Protein AF-A0A1C5KQA8-F1 (afdb_monomer_lite)

Structure (mmCIF, N/CA/C/O backbone):
data_AF-A0A1C5KQA8-F1
#
_entry.id   AF-A0A1C5KQA8-F1
#
loop_
_atom_site.group_PDB
_atom_site.id
_atom_site.type_symbol
_atom_site.label_atom_id
_atom_site.label_alt_id
_atom_site.label_comp_id
_atom_site.label_asym_id
_atom_site.label_entity_id
_atom_site.label_seq_id
_atom_site.pdbx_PDB_ins_code
_atom_site.Cartn_x
_atom_site.Cartn_y
_atom_site.Cartn_z
_atom_site.occupancy
_atom_site.B_iso_or_equiv
_atom_site.auth_seq_id
_atom_site.auth_comp_id
_atom_site.auth_asym_id
_atom_site.auth_atom_id
_atom_site.pdbx_PDB_model_num
ATOM 1 N N . MET A 1 1 ? 16.635 27.054 -31.407 1.00 63.72 1 MET A N 1
ATOM 2 C CA . MET A 1 1 ? 17.060 25.655 -31.167 1.00 63.72 1 MET A CA 1
ATOM 3 C C . MET A 1 1 ? 17.564 25.109 -32.488 1.00 63.72 1 MET A C 1
ATOM 5 O O . MET A 1 1 ? 17.013 25.516 -33.503 1.00 63.72 1 MET A O 1
ATOM 9 N N . ARG A 1 2 ? 18.611 24.273 -32.487 1.00 78.19 2 ARG A N 1
ATOM 10 C CA . ARG A 1 2 ? 18.997 23.520 -33.694 1.00 78.19 2 ARG A CA 1
ATOM 11 C C . ARG A 1 2 ? 17.873 22.545 -34.056 1.00 78.19 2 ARG A C 1
ATOM 13 O O . ARG A 1 2 ? 17.067 22.221 -33.182 1.00 78.19 2 ARG A O 1
ATOM 20 N N . ASP A 1 3 ? 17.817 22.131 -35.315 1.00 82.31 3 ASP A N 1
ATOM 21 C CA . ASP A 1 3 ? 16.820 21.171 -35.784 1.00 82.31 3 ASP A CA 1
ATOM 22 C C . ASP A 1 3 ? 16.934 19.853 -34.987 1.00 82.31 3 ASP A C 1
ATOM 24 O O . ASP A 1 3 ? 18.027 19.278 -34.935 1.00 82.31 3 ASP A O 1
ATOM 28 N N . PRO A 1 4 ? 15.861 19.385 -34.320 1.00 83.19 4 PRO A N 1
ATOM 29 C CA . PRO A 1 4 ? 15.859 18.109 -33.610 1.00 83.19 4 PRO A CA 1
ATOM 30 C C . PRO A 1 4 ? 16.094 16.880 -34.499 1.00 83.19 4 PRO A C 1
ATOM 32 O O . PRO A 1 4 ? 16.469 15.844 -33.959 1.00 83.19 4 PRO A O 1
ATOM 35 N N . LEU A 1 5 ? 15.872 16.969 -35.816 1.00 82.75 5 LEU A N 1
ATOM 36 C CA . LEU A 1 5 ? 16.174 15.882 -36.758 1.00 82.75 5 LEU A CA 1
ATOM 37 C C . LEU A 1 5 ? 17.680 15.762 -37.029 1.00 82.75 5 LEU A C 1
ATOM 39 O O . LEU A 1 5 ? 18.207 14.659 -37.121 1.00 82.75 5 LEU A O 1
ATOM 43 N N . GLU A 1 6 ? 18.383 16.893 -37.049 1.00 85.69 6 GLU A N 1
ATOM 44 C CA . GLU A 1 6 ? 19.801 16.978 -37.429 1.00 85.69 6 GLU A CA 1
ATOM 45 C C . GLU A 1 6 ? 20.744 17.108 -36.223 1.00 85.69 6 GLU A C 1
ATOM 47 O O . GLU A 1 6 ? 21.952 17.311 -36.366 1.00 85.69 6 GLU A O 1
ATOM 52 N N . SER A 1 7 ? 20.218 17.065 -34.993 1.00 86.94 7 SER A N 1
ATOM 53 C CA . SER A 1 7 ? 21.033 17.305 -33.802 1.00 86.94 7 SER A CA 1
ATOM 54 C C . SER A 1 7 ? 20.672 16.435 -32.604 1.00 86.94 7 SER A C 1
ATOM 56 O O . SER A 1 7 ? 19.513 16.213 -32.269 1.00 86.94 7 SER A O 1
ATOM 58 N N . LYS A 1 8 ? 21.713 15.983 -31.895 1.00 86.44 8 LYS A N 1
ATOM 59 C CA . LYS A 1 8 ? 21.596 15.268 -30.620 1.00 86.44 8 LYS A CA 1
ATOM 60 C C . LYS A 1 8 ? 21.687 16.273 -29.479 1.00 86.44 8 LYS A C 1
ATOM 62 O O . LYS A 1 8 ? 22.599 17.099 -29.444 1.00 86.44 8 LYS A O 1
ATOM 67 N N . THR A 1 9 ? 20.745 16.216 -28.542 1.00 87.75 9 THR A N 1
ATOM 68 C CA . THR A 1 9 ? 20.691 17.145 -27.408 1.00 87.75 9 THR A CA 1
ATOM 69 C C . THR A 1 9 ? 20.364 16.409 -26.113 1.00 87.75 9 THR A C 1
ATOM 71 O O . THR A 1 9 ? 19.639 15.418 -26.115 1.00 87.75 9 THR A O 1
ATOM 74 N N . ILE A 1 10 ? 20.894 16.908 -24.995 1.00 89.12 10 ILE A N 1
ATOM 75 C CA . ILE A 1 10 ? 20.508 16.488 -23.645 1.00 89.12 10 ILE A CA 1
ATOM 76 C C . ILE A 1 10 ? 19.925 17.717 -22.957 1.00 89.12 10 ILE A C 1
ATOM 78 O O . ILE A 1 10 ? 20.569 18.763 -22.892 1.00 89.12 10 ILE A O 1
ATOM 82 N N . THR A 1 11 ? 18.696 17.603 -22.454 1.00 88.38 11 THR A N 1
ATOM 83 C CA . THR A 1 11 ? 18.066 18.668 -21.665 1.00 88.38 11 THR A CA 1
ATOM 84 C C . THR A 1 11 ? 18.119 18.306 -20.188 1.00 88.38 11 THR A C 1
ATOM 86 O O . THR A 1 11 ? 17.520 17.320 -19.768 1.00 88.38 11 THR A O 1
ATOM 89 N N . LEU A 1 12 ? 18.808 19.122 -19.390 1.00 88.31 12 LEU A N 1
ATOM 90 C CA . LEU A 1 12 ? 18.839 18.994 -17.934 1.00 88.31 12 LEU A CA 1
ATOM 91 C C . LEU A 1 12 ? 17.841 19.975 -17.315 1.00 88.31 12 LEU A C 1
ATOM 93 O O . LEU A 1 12 ? 17.833 21.160 -17.648 1.00 88.31 12 LEU A O 1
ATOM 97 N N . SER A 1 13 ? 16.993 19.489 -16.411 1.00 82.94 13 SER A N 1
ATOM 98 C CA . SER A 1 13 ? 15.960 20.298 -15.763 1.00 82.94 13 SER A CA 1
ATOM 99 C C . SER A 1 13 ? 15.816 19.928 -14.288 1.00 82.94 13 SER A C 1
ATOM 101 O O . SER A 1 13 ? 15.721 18.753 -13.939 1.00 82.94 13 SER A O 1
ATOM 103 N N . CYS A 1 14 ? 15.742 20.936 -13.415 1.00 82.50 14 CYS A N 1
ATOM 104 C CA . CYS A 1 14 ? 15.553 20.767 -11.974 1.00 82.50 14 CYS A CA 1
ATOM 105 C C . CYS A 1 14 ? 14.140 21.211 -11.581 1.00 82.50 14 CYS A C 1
ATOM 107 O O . CYS A 1 14 ? 13.863 22.401 -11.452 1.00 82.50 14 CYS A O 1
ATOM 109 N N . GLY A 1 15 ? 13.221 20.254 -11.421 1.00 71.06 15 GLY A N 1
ATOM 110 C CA . GLY A 1 15 ? 11.851 20.516 -10.951 1.00 71.06 15 GLY A CA 1
ATOM 111 C C . GLY A 1 15 ? 10.924 21.227 -11.947 1.00 71.06 15 GLY A C 1
ATOM 112 O O . GLY A 1 15 ? 9.783 21.514 -11.599 1.00 71.06 15 GLY A O 1
ATOM 113 N N . LYS A 1 16 ? 11.386 21.490 -13.175 1.00 73.25 16 LYS A N 1
ATOM 114 C CA . LYS A 1 16 ? 10.582 21.985 -14.305 1.00 73.25 16 LYS A CA 1
ATOM 115 C C . LYS A 1 16 ? 10.470 20.900 -15.375 1.00 73.25 16 LYS A C 1
ATOM 117 O O . LYS A 1 16 ? 11.287 19.983 -15.400 1.00 73.25 16 LYS A O 1
ATOM 122 N N . LEU A 1 17 ? 9.484 21.000 -16.268 1.00 74.81 17 LEU A N 1
ATOM 123 C CA . LEU A 1 17 ? 9.255 20.050 -17.378 1.00 74.81 17 LEU A CA 1
ATOM 124 C C . LEU A 1 17 ? 8.896 18.616 -16.943 1.00 74.81 17 LEU A C 1
ATOM 126 O O . LEU A 1 17 ? 8.642 17.761 -17.783 1.00 74.81 17 LEU A O 1
ATOM 130 N N . THR A 1 18 ? 8.781 18.363 -15.639 1.00 68.31 18 THR A N 1
ATOM 131 C CA . THR A 1 18 ? 8.177 17.143 -15.089 1.00 68.31 18 THR A CA 1
ATOM 132 C C . THR A 1 18 ? 6.653 17.208 -15.165 1.00 68.31 18 THR A C 1
ATOM 134 O O . THR A 1 18 ? 5.990 16.193 -15.356 1.00 68.31 18 THR A O 1
ATOM 137 N N . THR A 1 19 ? 6.064 18.410 -15.119 1.00 70.56 19 THR A N 1
ATOM 138 C CA . THR A 1 19 ? 4.615 18.663 -15.220 1.00 70.56 19 THR A CA 1
ATOM 139 C C . THR A 1 19 ? 4.282 19.719 -16.294 1.00 70.56 19 THR A C 1
ATOM 141 O O . THR A 1 19 ? 5.095 20.592 -16.588 1.00 70.56 19 THR A O 1
ATOM 144 N N . GLY A 1 20 ? 3.107 19.610 -16.924 1.00 71.56 20 GLY A N 1
ATOM 145 C CA . GLY A 1 20 ? 2.512 20.620 -17.812 1.00 71.56 20 GLY A CA 1
ATOM 146 C C . GLY A 1 20 ? 3.100 20.811 -19.218 1.00 71.56 20 GLY A C 1
ATOM 147 O O . GLY A 1 20 ? 2.463 21.486 -20.018 1.00 71.56 20 GLY A O 1
ATOM 148 N N . VAL A 1 21 ? 4.265 20.244 -19.555 1.00 79.88 21 VAL A N 1
ATOM 149 C CA . VAL A 1 21 ? 4.914 20.456 -20.867 1.00 79.88 21 VAL A CA 1
ATOM 150 C C . VAL A 1 21 ? 5.364 19.127 -21.476 1.00 79.88 21 VAL A C 1
ATOM 152 O O . VAL A 1 21 ? 6.007 18.329 -20.794 1.00 79.88 21 VAL A O 1
ATOM 155 N N . THR A 1 22 ? 5.045 18.916 -22.757 1.00 85.38 22 THR A N 1
ATOM 156 C CA . THR A 1 22 ? 5.482 17.766 -23.567 1.00 85.38 22 THR A CA 1
ATOM 157 C C . THR A 1 22 ? 6.408 18.248 -24.677 1.00 85.38 22 THR A C 1
ATOM 159 O O . THR A 1 22 ? 6.026 19.095 -25.484 1.00 85.38 22 THR A O 1
ATOM 162 N N . VAL A 1 23 ? 7.613 17.683 -24.748 1.00 87.56 23 VAL A N 1
ATOM 163 C CA . VAL A 1 23 ? 8.589 17.964 -25.808 1.00 87.56 23 VAL A CA 1
ATOM 164 C C . VAL A 1 23 ? 8.637 16.753 -26.734 1.00 87.56 23 VAL A C 1
ATOM 166 O O . VAL A 1 23 ? 9.264 15.746 -26.417 1.00 87.56 23 VAL A O 1
ATOM 169 N N . LYS A 1 24 ? 7.930 16.836 -27.870 1.00 89.12 24 LYS A N 1
ATOM 170 C CA . LYS A 1 24 ? 7.733 15.698 -28.790 1.00 89.12 24 LYS A CA 1
ATOM 171 C C . LYS A 1 24 ? 9.044 15.003 -29.209 1.00 89.12 24 LYS A C 1
ATOM 173 O O . LYS A 1 24 ? 9.061 13.773 -29.167 1.00 89.12 24 LYS A O 1
ATOM 178 N N . PRO A 1 25 ? 10.141 15.726 -29.526 1.00 89.38 25 PRO A N 1
ATOM 179 C CA . PRO A 1 25 ? 11.380 15.085 -29.973 1.00 89.38 25 PRO A CA 1
ATOM 180 C C . PRO A 1 25 ? 12.127 14.256 -28.917 1.00 89.38 25 PRO A C 1
ATOM 182 O O . PRO A 1 25 ? 13.032 13.515 -29.278 1.00 89.38 25 PRO A O 1
ATOM 185 N N . TRP A 1 26 ? 11.806 14.359 -27.621 1.00 90.19 26 TRP A N 1
ATOM 186 C CA . TRP A 1 26 ? 12.515 13.575 -26.601 1.00 90.19 26 TRP A CA 1
ATOM 187 C C . TRP A 1 26 ? 12.211 12.084 -26.732 1.00 90.19 26 TRP A C 1
ATOM 189 O O . TRP A 1 26 ? 11.057 11.688 -26.625 1.00 90.19 26 TRP A O 1
ATOM 199 N N . THR A 1 27 ? 13.242 11.264 -26.919 1.00 89.75 27 THR A N 1
ATOM 200 C CA . THR A 1 27 ? 13.146 9.798 -27.051 1.00 89.75 27 THR A CA 1
ATOM 201 C C . THR A 1 27 ? 13.505 9.046 -25.771 1.00 89.75 27 THR A C 1
ATOM 203 O O . THR A 1 27 ? 13.304 7.839 -25.691 1.00 89.75 27 THR A O 1
ATOM 206 N N . GLY A 1 28 ? 14.013 9.735 -24.750 1.00 91.06 28 GLY A N 1
ATOM 207 C CA . GLY A 1 28 ? 14.294 9.111 -23.467 1.00 91.06 28 GLY A CA 1
ATOM 208 C C . GLY A 1 28 ? 14.330 10.092 -22.304 1.00 91.06 28 GLY A C 1
ATOM 209 O O . GLY A 1 28 ? 14.406 11.308 -22.492 1.00 9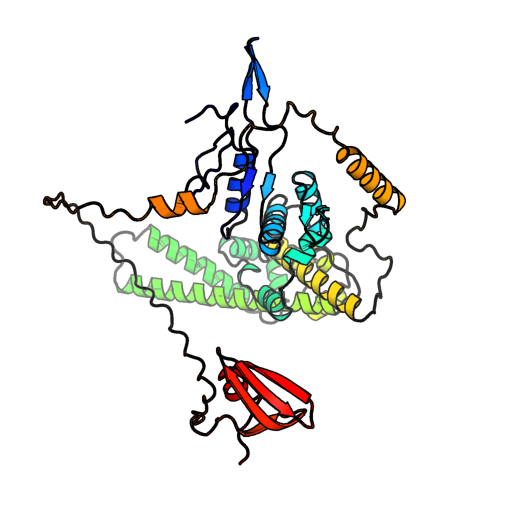1.06 28 GLY A O 1
ATOM 210 N N . ILE A 1 29 ? 14.259 9.551 -21.091 1.00 91.00 29 ILE A N 1
ATOM 211 C CA . ILE A 1 29 ? 14.348 10.299 -19.836 1.00 91.00 29 ILE A CA 1
ATOM 212 C C . ILE A 1 29 ? 15.271 9.588 -18.856 1.00 91.00 29 ILE A C 1
ATOM 214 O O . ILE A 1 29 ? 15.174 8.381 -18.664 1.00 91.00 29 ILE A O 1
ATOM 218 N N . PHE A 1 30 ? 16.132 10.362 -18.198 1.00 91.88 30 PHE A N 1
ATOM 219 C CA . PHE A 1 30 ? 16.937 9.900 -17.071 1.00 91.88 30 PHE A CA 1
ATOM 220 C C . PHE A 1 30 ? 16.288 10.347 -15.756 1.00 91.88 30 PHE A C 1
ATOM 222 O O . PHE A 1 30 ? 16.201 11.542 -15.459 1.00 91.88 30 PHE A O 1
ATOM 229 N N . MET A 1 31 ? 15.847 9.388 -14.945 1.00 89.62 31 MET A N 1
ATOM 230 C CA . MET A 1 31 ? 15.233 9.615 -13.636 1.00 89.62 31 MET A CA 1
ATOM 231 C C . MET A 1 31 ? 16.308 9.817 -12.558 1.00 89.62 31 MET A C 1
ATOM 233 O O . MET A 1 31 ? 16.558 8.964 -11.706 1.00 89.62 31 MET A O 1
ATOM 237 N N . LEU A 1 32 ? 16.947 10.989 -12.576 1.00 88.88 32 LEU A N 1
ATOM 238 C CA . LEU A 1 32 ? 18.058 11.337 -11.672 1.00 88.88 32 LEU A CA 1
ATOM 239 C C . LEU A 1 32 ? 17.622 11.876 -10.299 1.00 88.88 32 LEU A C 1
ATOM 241 O O . LEU A 1 32 ? 18.459 12.189 -9.457 1.00 88.88 32 LEU A O 1
ATOM 245 N N . ARG A 1 33 ? 16.315 12.017 -10.056 1.00 82.94 33 ARG A N 1
ATOM 246 C CA . ARG A 1 33 ? 15.770 12.511 -8.784 1.00 82.94 33 ARG A CA 1
ATOM 247 C C . ARG A 1 33 ? 14.875 11.477 -8.130 1.00 82.94 33 ARG A C 1
ATOM 249 O O . ARG A 1 33 ? 14.190 10.722 -8.811 1.00 82.94 33 ARG A O 1
ATOM 256 N N . ASN A 1 34 ? 14.805 11.528 -6.805 1.00 79.31 34 ASN A N 1
ATOM 257 C CA . ASN A 1 34 ? 13.830 10.741 -6.071 1.00 79.31 34 ASN A CA 1
ATOM 258 C C . ASN A 1 34 ? 12.421 11.322 -6.306 1.00 79.31 34 ASN A C 1
ATOM 260 O O . ASN A 1 34 ? 12.139 12.471 -5.943 1.00 79.31 34 ASN A O 1
ATOM 264 N N . LEU A 1 35 ? 11.565 10.561 -6.989 1.00 75.75 35 LEU A N 1
ATOM 265 C CA . LEU A 1 35 ? 10.145 10.856 -7.166 1.00 75.75 35 LEU A CA 1
ATOM 266 C C . LEU A 1 35 ? 9.375 9.981 -6.181 1.00 75.75 35 LEU A C 1
ATOM 268 O O . LEU A 1 35 ? 9.477 8.761 -6.224 1.00 75.75 35 LEU A O 1
ATOM 272 N N . SER A 1 36 ? 8.650 10.617 -5.263 1.00 69.31 36 SER A N 1
ATOM 273 C CA . SER A 1 36 ? 7.994 9.930 -4.147 1.00 69.31 36 SER A CA 1
ATOM 274 C C . SER A 1 36 ? 6.579 9.440 -4.461 1.00 69.31 36 SER A C 1
ATOM 276 O O . SER A 1 36 ? 6.019 8.705 -3.655 1.00 69.31 36 SER A O 1
ATOM 278 N N . SER A 1 37 ? 5.977 9.886 -5.571 1.00 83.75 37 SER A N 1
ATOM 279 C CA . SER A 1 37 ? 4.625 9.494 -5.985 1.00 83.75 37 SER A CA 1
ATOM 280 C C . SER A 1 37 ? 4.669 8.778 -7.343 1.00 83.75 37 SER A C 1
ATOM 282 O O . SER A 1 37 ? 5.296 9.316 -8.271 1.00 83.75 37 SER A O 1
ATOM 284 N N . PRO A 1 38 ? 3.975 7.632 -7.491 1.00 86.62 38 PRO A N 1
ATOM 285 C CA . PRO A 1 38 ? 3.949 6.898 -8.755 1.00 86.62 38 PRO A CA 1
ATOM 286 C C . PRO A 1 38 ? 3.327 7.711 -9.887 1.00 86.62 38 PRO A C 1
ATOM 288 O O . PRO A 1 38 ? 3.790 7.664 -11.022 1.00 86.62 38 PRO A O 1
ATOM 291 N N . GLU A 1 39 ? 2.338 8.546 -9.575 1.00 87.31 39 GLU A N 1
ATOM 292 C CA . GLU A 1 39 ? 1.673 9.411 -10.548 1.00 87.31 39 GLU A CA 1
ATOM 293 C C . GLU A 1 39 ? 2.663 10.403 -11.158 1.00 87.31 39 GLU A C 1
ATOM 295 O O . GLU A 1 39 ? 2.692 10.583 -12.371 1.00 87.31 39 GLU A O 1
ATOM 300 N N . THR A 1 40 ? 3.516 11.019 -10.334 1.00 84.94 40 THR A N 1
ATOM 301 C CA . THR A 1 40 ? 4.526 11.970 -10.820 1.00 84.94 40 THR A CA 1
ATOM 302 C C . THR A 1 40 ? 5.593 11.260 -11.655 1.00 84.94 40 THR A C 1
ATOM 304 O O . THR A 1 40 ? 6.062 11.811 -12.652 1.00 84.94 40 THR A O 1
ATOM 307 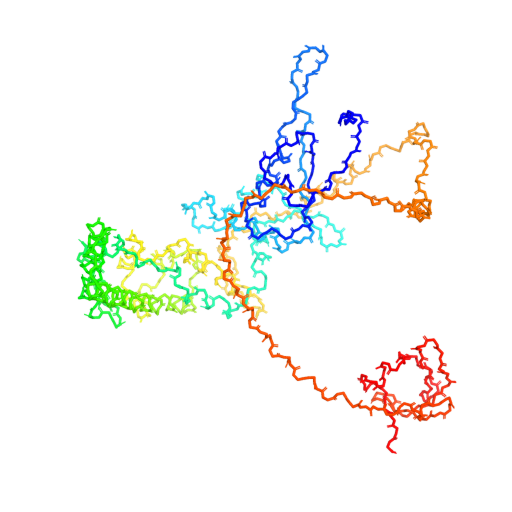N N . TYR A 1 41 ? 5.966 10.038 -11.259 1.00 89.25 41 TYR A N 1
ATOM 308 C CA . TYR A 1 41 ? 6.923 9.198 -11.977 1.00 89.25 41 TYR A CA 1
ATOM 309 C C . TYR A 1 41 ? 6.431 8.858 -13.384 1.00 89.25 41 TYR A C 1
ATOM 311 O O . TYR A 1 41 ? 7.061 9.223 -14.381 1.00 89.25 41 TYR A O 1
ATOM 319 N N . PHE A 1 42 ? 5.259 8.230 -13.466 1.00 89.06 42 PHE A N 1
ATOM 320 C CA . PHE A 1 42 ? 4.694 7.784 -14.731 1.00 89.06 42 PHE A CA 1
ATOM 321 C C . PHE A 1 42 ? 4.203 8.936 -15.597 1.00 89.06 42 PHE A C 1
ATOM 323 O O . PHE A 1 42 ? 4.338 8.877 -16.813 1.00 89.06 42 PHE A O 1
ATOM 330 N N . GLN A 1 43 ? 3.739 10.042 -15.009 1.00 86.75 43 GLN A N 1
ATOM 331 C CA . GLN A 1 43 ? 3.411 11.234 -15.787 1.00 86.75 43 GLN A CA 1
ATOM 332 C C . GLN A 1 43 ? 4.637 11.784 -16.530 1.00 86.75 43 GLN A C 1
ATOM 334 O O . GLN A 1 43 ? 4.507 12.217 -17.674 1.00 86.75 43 GLN A O 1
ATOM 339 N N . ALA A 1 44 ? 5.820 11.779 -15.910 1.00 85.38 44 ALA A N 1
ATOM 340 C CA . ALA A 1 44 ? 7.046 12.200 -16.581 1.00 85.38 44 ALA A CA 1
ATOM 341 C C . ALA A 1 44 ? 7.481 11.181 -17.651 1.00 85.38 44 ALA A C 1
ATOM 343 O O . ALA A 1 44 ? 7.786 11.581 -18.774 1.00 85.38 44 ALA A O 1
ATOM 344 N N . ALA A 1 45 ? 7.443 9.884 -17.330 1.00 88.06 45 ALA A N 1
ATOM 345 C CA . ALA A 1 45 ? 7.787 8.806 -18.259 1.00 88.06 45 ALA A CA 1
ATOM 346 C C . ALA A 1 45 ? 6.890 8.796 -19.514 1.00 88.06 45 ALA A C 1
ATOM 348 O O . ALA A 1 45 ? 7.386 8.883 -20.637 1.00 88.06 45 ALA A O 1
ATOM 349 N N . PHE A 1 46 ? 5.564 8.797 -19.343 1.00 87.69 46 PHE A N 1
ATOM 350 C CA . PHE A 1 46 ? 4.600 8.737 -20.449 1.00 87.69 46 PHE A CA 1
ATOM 351 C C . PHE A 1 46 ? 4.595 9.988 -21.330 1.00 87.69 46 PHE A C 1
ATOM 353 O O . PHE A 1 46 ? 4.197 9.938 -22.494 1.00 87.69 46 PHE A O 1
ATOM 360 N N . ARG A 1 47 ? 5.094 11.130 -20.845 1.00 85.75 47 ARG A N 1
ATOM 361 C CA . ARG A 1 47 ? 5.287 12.287 -21.729 1.00 85.75 47 ARG A CA 1
ATOM 362 C C . ARG A 1 47 ? 6.372 12.071 -22.760 1.00 85.75 47 ARG A C 1
ATOM 364 O O . ARG A 1 47 ? 6.222 12.535 -23.887 1.00 85.75 47 ARG A O 1
ATOM 371 N N . VAL A 1 48 ? 7.437 11.365 -22.403 1.00 85.88 48 VAL A N 1
ATOM 372 C CA . VAL A 1 48 ? 8.486 11.026 -23.367 1.00 85.88 48 VAL A CA 1
ATOM 373 C C . VAL A 1 48 ? 7.981 9.993 -24.373 1.00 85.88 48 VAL A C 1
ATOM 375 O O . VAL A 1 48 ? 8.390 10.025 -25.526 1.00 85.88 48 VAL A O 1
ATOM 378 N N . GLN A 1 49 ? 6.982 9.188 -24.011 1.00 86.81 49 GLN A N 1
ATOM 379 C CA . GLN A 1 49 ? 6.297 8.287 -24.941 1.00 86.81 49 GLN A CA 1
ATOM 380 C C . GLN A 1 49 ? 5.408 9.016 -25.970 1.00 86.81 49 GLN A C 1
ATOM 382 O O . GLN A 1 49 ? 5.023 8.422 -26.972 1.00 86.81 49 GLN A O 1
ATOM 387 N N . SER A 1 50 ? 5.084 10.303 -25.773 1.00 87.88 50 SER A N 1
ATOM 388 C CA . SER A 1 50 ? 4.190 11.029 -26.688 1.00 87.88 50 SER A CA 1
ATOM 389 C C . SER A 1 50 ? 4.716 11.002 -28.134 1.00 87.88 50 SER A C 1
ATOM 391 O O . SER A 1 50 ? 5.910 11.267 -28.347 1.00 87.88 50 SER A O 1
ATOM 393 N N . PRO A 1 51 ? 3.854 10.712 -29.130 1.00 88.19 51 PRO A N 1
ATOM 394 C CA . PRO A 1 51 ? 4.281 10.542 -30.511 1.00 88.19 51 PRO A CA 1
ATOM 395 C C . PRO A 1 51 ? 4.828 11.849 -31.085 1.00 88.19 51 PRO A C 1
ATOM 397 O O . PRO A 1 51 ? 4.335 12.950 -30.808 1.00 88.19 51 PRO A O 1
ATOM 400 N N . TRP A 1 52 ? 5.856 11.716 -31.919 1.00 89.94 52 TRP A N 1
ATOM 401 C CA . TRP A 1 52 ? 6.397 12.815 -32.704 1.00 89.94 52 TRP A CA 1
ATOM 402 C C . TRP A 1 52 ? 6.071 12.589 -34.175 1.00 89.94 52 TRP A C 1
ATOM 404 O O . TRP A 1 52 ? 6.712 11.782 -34.841 1.00 89.94 52 TRP A O 1
ATOM 414 N N . GLU A 1 53 ? 5.038 13.282 -34.650 1.00 88.69 53 GLU A N 1
ATOM 415 C CA . GLU A 1 53 ? 4.660 13.288 -36.061 1.00 88.69 53 GLU A CA 1
ATOM 416 C C . GLU A 1 53 ? 5.503 14.301 -36.833 1.00 88.69 53 GLU A C 1
ATOM 418 O O . GLU A 1 53 ? 5.557 15.480 -36.461 1.00 88.69 53 GLU A O 1
ATOM 423 N N . ILE A 1 54 ? 6.107 13.844 -37.924 1.00 86.50 54 ILE A N 1
ATOM 424 C CA . ILE A 1 54 ? 6.766 14.681 -38.924 1.00 86.50 54 ILE A CA 1
ATOM 425 C C . ILE A 1 54 ? 5.989 14.608 -40.239 1.00 86.50 54 ILE A C 1
ATOM 427 O O . ILE A 1 54 ? 5.349 13.602 -40.547 1.00 86.50 54 ILE A O 1
ATOM 431 N N . THR A 1 55 ? 5.996 15.704 -40.996 1.00 86.19 55 THR A N 1
ATOM 432 C CA . THR A 1 55 ? 5.419 15.732 -42.345 1.00 86.19 55 THR A CA 1
ATOM 433 C C . THR A 1 55 ? 6.555 15.526 -43.331 1.00 86.19 55 THR A C 1
ATOM 435 O O . THR A 1 55 ? 7.494 16.312 -43.345 1.00 86.19 55 THR A O 1
ATOM 438 N N . THR A 1 56 ? 6.477 14.449 -44.104 1.00 80.94 56 THR A N 1
ATOM 439 C CA . THR A 1 56 ? 7.436 14.149 -45.176 1.00 80.94 56 THR A CA 1
ATOM 440 C C . THR A 1 56 ? 7.209 15.060 -46.382 1.00 80.94 56 THR A C 1
ATOM 442 O O . THR A 1 56 ? 6.130 15.641 -46.526 1.00 80.94 56 THR A O 1
ATOM 445 N N . ASP A 1 57 ? 8.187 15.136 -47.286 1.00 77.44 57 ASP A N 1
ATOM 446 C CA . ASP A 1 57 ? 8.147 15.986 -48.490 1.00 77.44 57 ASP A CA 1
ATOM 447 C C . ASP A 1 57 ? 6.928 15.720 -49.398 1.00 77.44 57 ASP A C 1
ATOM 449 O O . ASP A 1 57 ? 6.490 16.595 -50.140 1.00 77.44 57 ASP A O 1
ATOM 453 N N . GLY A 1 58 ? 6.320 14.532 -49.295 1.00 77.31 58 GLY A N 1
ATOM 454 C CA . GLY A 1 58 ? 5.075 14.165 -49.981 1.00 77.31 58 GLY A CA 1
ATOM 455 C C . GLY A 1 58 ? 3.781 14.537 -49.241 1.00 77.31 58 GLY A C 1
ATOM 456 O O . GLY A 1 58 ? 2.712 14.065 -49.622 1.00 77.31 58 GLY A O 1
ATOM 457 N N . GLY A 1 59 ? 3.847 15.303 -48.147 1.00 82.19 59 GLY A N 1
ATOM 458 C CA . GLY A 1 59 ? 2.689 15.694 -47.331 1.00 82.19 59 GLY A CA 1
ATOM 459 C C . GLY A 1 59 ? 2.132 14.588 -46.423 1.00 82.19 59 GLY A C 1
ATOM 460 O O . GLY A 1 59 ? 1.121 14.791 -45.747 1.00 82.19 59 GLY A O 1
ATOM 461 N N . LYS A 1 60 ? 2.776 13.414 -46.376 1.00 85.62 60 LYS A N 1
ATOM 462 C CA . LYS A 1 60 ? 2.362 12.287 -45.530 1.00 85.62 60 LYS A CA 1
ATOM 463 C C . LYS A 1 60 ? 2.904 12.469 -44.112 1.00 85.62 60 LYS A C 1
ATOM 465 O O . LYS A 1 60 ? 4.086 12.765 -43.930 1.00 85.62 60 LYS A O 1
ATOM 470 N N . LYS A 1 61 ? 2.042 12.270 -43.112 1.00 87.56 61 LYS A N 1
ATOM 471 C CA . LYS A 1 61 ? 2.428 12.266 -41.697 1.00 87.56 61 LYS A CA 1
ATOM 472 C C . LYS A 1 61 ? 2.996 10.908 -41.305 1.00 87.56 61 LYS A C 1
ATOM 474 O O . LYS A 1 61 ? 2.359 9.886 -41.552 1.00 87.56 61 LYS A O 1
ATOM 479 N N . GLU A 1 62 ? 4.157 10.912 -40.667 1.00 88.69 62 GLU A N 1
ATOM 480 C CA . GLU A 1 62 ? 4.811 9.717 -40.140 1.00 88.69 62 GLU A CA 1
ATOM 481 C C . GLU A 1 62 ? 5.188 9.924 -38.670 1.00 88.69 62 GLU A C 1
ATOM 483 O O . GLU A 1 62 ? 5.619 11.010 -38.278 1.00 88.69 62 GLU A O 1
ATOM 488 N N . ILE A 1 63 ? 5.008 8.887 -37.845 1.00 88.44 63 ILE A N 1
ATOM 489 C CA . ILE A 1 63 ? 5.457 8.890 -36.450 1.00 88.44 63 ILE A CA 1
ATOM 490 C C . ILE A 1 63 ? 6.936 8.506 -36.436 1.00 88.44 63 ILE A C 1
ATOM 492 O O . ILE A 1 63 ? 7.288 7.353 -36.664 1.00 88.44 63 ILE A O 1
ATOM 496 N N . PHE A 1 64 ? 7.798 9.474 -36.138 1.00 86.50 64 PHE A N 1
ATOM 497 C CA . PHE A 1 64 ? 9.247 9.277 -36.135 1.00 86.50 64 PHE A CA 1
ATOM 498 C C . PHE A 1 64 ? 9.726 8.447 -34.934 1.00 86.50 64 PHE A C 1
ATOM 500 O O . PHE A 1 64 ? 10.675 7.669 -35.022 1.00 86.50 64 PHE A O 1
ATOM 507 N N . LYS A 1 65 ? 9.065 8.605 -33.783 1.00 88.56 65 LYS A N 1
ATOM 508 C CA . LYS A 1 65 ? 9.428 7.908 -32.545 1.00 88.56 65 LYS A CA 1
ATOM 509 C C . LYS A 1 65 ? 8.888 6.478 -32.557 1.00 88.56 65 LYS A C 1
ATOM 511 O O . LYS A 1 65 ? 7.693 6.280 -32.362 1.00 88.56 65 LYS A O 1
ATOM 516 N N . LYS A 1 66 ? 9.781 5.506 -32.750 1.00 85.50 66 LYS A N 1
ATOM 517 C CA . LYS A 1 66 ? 9.464 4.070 -32.677 1.00 85.50 66 LYS A CA 1
ATOM 518 C C . LYS A 1 66 ? 9.524 3.534 -31.248 1.00 85.50 66 LYS A C 1
ATOM 520 O O . LYS A 1 66 ? 8.666 2.764 -30.841 1.00 85.50 66 LYS A O 1
ATOM 525 N N . GLU A 1 67 ? 10.514 3.990 -30.488 1.00 86.69 67 GLU A N 1
ATOM 526 C CA . GLU A 1 67 ? 10.805 3.518 -29.135 1.00 86.69 67 GLU A CA 1
ATOM 527 C C . GLU A 1 67 ? 11.057 4.699 -28.197 1.00 86.69 67 GLU A C 1
ATOM 529 O O . GLU A 1 67 ? 11.435 5.798 -28.622 1.00 86.69 67 GLU A O 1
ATOM 534 N N . CYS A 1 68 ? 10.834 4.469 -26.905 1.00 89.25 68 CYS A N 1
ATOM 535 C CA . CYS A 1 68 ? 11.076 5.437 -25.848 1.00 89.25 68 CYS A CA 1
ATOM 536 C C . CYS A 1 68 ? 11.736 4.743 -24.660 1.00 89.25 68 CYS A C 1
ATOM 538 O O . CYS A 1 68 ? 11.255 3.706 -24.213 1.00 89.25 68 CYS A O 1
ATOM 540 N N . TYR A 1 69 ? 12.780 5.356 -24.106 1.00 91.19 69 TYR A N 1
ATOM 541 C CA . TYR A 1 69 ? 13.560 4.763 -23.023 1.00 91.19 69 TYR A CA 1
ATOM 542 C C . TYR A 1 69 ? 13.430 5.550 -21.719 1.00 91.19 69 TYR A C 1
ATOM 544 O O . TYR A 1 69 ? 13.623 6.766 -21.671 1.00 91.19 69 TYR A O 1
ATOM 552 N N . VAL A 1 70 ? 13.134 4.844 -20.632 1.00 91.19 70 VAL A N 1
ATOM 553 C CA . VAL A 1 70 ? 13.148 5.394 -19.274 1.00 91.19 70 VAL A CA 1
ATOM 554 C C . VAL A 1 70 ? 14.328 4.770 -18.548 1.00 91.19 70 VAL A C 1
ATOM 556 O O . VAL A 1 70 ? 14.341 3.572 -18.294 1.00 91.19 70 VAL A O 1
ATOM 559 N N . PHE A 1 71 ? 15.321 5.587 -18.220 1.00 91.50 71 PHE A N 1
ATOM 560 C CA . PHE A 1 71 ? 16.500 5.156 -17.483 1.00 91.50 71 PHE A CA 1
ATOM 561 C C . PHE A 1 71 ? 16.343 5.544 -16.021 1.00 91.50 71 PHE A C 1
ATOM 563 O O . PHE A 1 71 ? 16.266 6.730 -15.689 1.00 91.50 71 PHE A O 1
ATOM 570 N N . ASP A 1 72 ? 16.325 4.550 -15.142 1.00 91.06 72 ASP A N 1
ATOM 571 C CA . ASP A 1 72 ? 16.331 4.749 -13.700 1.00 91.06 72 ASP A CA 1
ATOM 572 C C . ASP A 1 72 ? 17.508 3.993 -13.082 1.00 91.06 72 ASP A C 1
ATOM 574 O O . ASP A 1 72 ? 17.736 2.825 -13.377 1.00 91.06 72 ASP A O 1
ATOM 578 N N . PHE A 1 73 ? 18.269 4.683 -12.236 1.00 88.81 73 PHE A N 1
ATOM 579 C CA . PHE A 1 73 ? 19.451 4.136 -11.569 1.00 88.81 73 PHE A CA 1
ATOM 580 C C . PHE A 1 73 ? 19.159 3.678 -10.133 1.00 88.81 73 PHE A C 1
ATOM 582 O O . PHE A 1 73 ? 20.038 3.135 -9.472 1.00 88.81 73 PHE A O 1
ATOM 589 N N . ALA A 1 74 ? 17.940 3.905 -9.635 1.00 86.81 74 ALA A N 1
ATOM 590 C CA . ALA A 1 74 ? 17.464 3.410 -8.350 1.00 86.81 74 ALA A CA 1
ATOM 591 C C . ALA A 1 74 ? 16.461 2.276 -8.597 1.00 86.81 74 ALA A C 1
ATOM 593 O O . ALA A 1 74 ? 15.254 2.511 -8.704 1.00 86.81 74 ALA A O 1
ATOM 594 N N . LEU A 1 75 ? 16.985 1.052 -8.730 1.00 83.06 75 LEU A N 1
ATOM 595 C CA . LEU A 1 75 ? 16.206 -0.143 -9.070 1.00 83.06 75 LEU A CA 1
ATOM 596 C C . LEU A 1 75 ? 15.049 -0.367 -8.085 1.00 83.06 75 LEU A C 1
ATOM 598 O O . LEU A 1 75 ? 13.899 -0.501 -8.491 1.00 83.06 75 LEU A O 1
ATOM 602 N N . ASP A 1 76 ? 15.348 -0.322 -6.789 1.00 82.19 76 ASP A N 1
ATOM 603 C CA . ASP A 1 76 ? 14.389 -0.449 -5.690 1.00 82.19 76 ASP A CA 1
ATOM 604 C C . ASP A 1 76 ? 13.230 0.552 -5.811 1.00 82.19 76 ASP A C 1
ATOM 606 O O . ASP A 1 76 ? 12.053 0.192 -5.722 1.00 82.19 76 ASP A O 1
ATOM 610 N N . ARG A 1 77 ? 13.550 1.821 -6.082 1.00 85.62 77 ARG A N 1
ATOM 611 C CA . ARG A 1 77 ? 12.561 2.882 -6.262 1.00 85.62 77 ARG A CA 1
ATOM 612 C C . ARG A 1 77 ? 11.714 2.640 -7.503 1.00 85.62 77 ARG A C 1
ATOM 614 O O . ARG A 1 77 ? 10.495 2.764 -7.408 1.00 85.62 77 ARG A O 1
ATOM 621 N N . ALA A 1 78 ? 12.337 2.356 -8.645 1.00 88.75 78 ALA A N 1
ATOM 622 C CA . ALA A 1 78 ? 11.650 2.199 -9.924 1.00 88.75 78 ALA A CA 1
ATOM 623 C C . ALA A 1 78 ? 10.641 1.045 -9.872 1.00 88.75 78 ALA A C 1
ATOM 625 O O . ALA A 1 78 ? 9.462 1.239 -10.175 1.00 88.75 78 ALA A O 1
ATOM 626 N N . LEU A 1 79 ? 11.079 -0.120 -9.388 1.00 89.38 79 LEU A N 1
ATOM 627 C CA . LEU A 1 79 ? 10.227 -1.301 -9.249 1.00 89.38 79 LEU A CA 1
ATOM 628 C C . LEU A 1 79 ? 9.104 -1.078 -8.235 1.00 89.38 79 LEU A C 1
ATOM 630 O O . LEU A 1 79 ? 7.967 -1.487 -8.466 1.00 89.38 79 LEU A O 1
ATOM 634 N N . LYS A 1 80 ? 9.372 -0.324 -7.163 1.00 87.44 80 LYS A N 1
ATOM 635 C CA . LYS A 1 80 ? 8.329 0.100 -6.229 1.00 87.44 80 LYS A CA 1
ATOM 636 C C . LYS A 1 80 ? 7.300 1.037 -6.860 1.00 87.44 80 LYS A C 1
ATOM 638 O O . LYS A 1 80 ? 6.116 0.862 -6.600 1.00 87.44 80 LYS A O 1
ATOM 643 N N . GLN A 1 81 ? 7.706 1.995 -7.703 1.00 89.50 81 GLN A N 1
ATOM 644 C CA . GLN A 1 81 ? 6.739 2.834 -8.426 1.00 89.50 81 GLN A CA 1
ATOM 645 C C . GLN A 1 81 ? 5.863 1.982 -9.350 1.00 89.50 81 GLN A C 1
ATOM 647 O O . GLN A 1 81 ? 4.651 2.174 -9.366 1.00 89.50 81 GLN A O 1
ATOM 652 N N . ILE A 1 82 ? 6.455 1.025 -10.073 1.00 89.81 82 ILE A N 1
ATOM 653 C CA . ILE A 1 82 ? 5.734 0.085 -10.946 1.00 89.81 82 ILE A CA 1
ATOM 654 C C . ILE A 1 82 ? 4.711 -0.732 -10.149 1.00 89.81 82 ILE A C 1
ATOM 656 O O . ILE A 1 82 ? 3.533 -0.767 -10.510 1.00 89.81 82 ILE A O 1
ATOM 660 N N . SER A 1 83 ? 5.135 -1.338 -9.040 1.00 88.19 83 SER A N 1
ATOM 661 C CA . SER A 1 83 ? 4.257 -2.104 -8.153 1.00 88.19 83 SER A CA 1
ATOM 662 C C . SER A 1 83 ? 3.120 -1.242 -7.591 1.00 88.19 83 SER A C 1
ATOM 664 O O . SER A 1 83 ? 1.948 -1.586 -7.733 1.00 88.19 83 SER A O 1
ATOM 666 N N . ASP A 1 84 ? 3.441 -0.078 -7.021 1.00 86.44 84 ASP A N 1
ATOM 667 C CA . ASP A 1 84 ? 2.449 0.795 -6.391 1.00 86.44 84 ASP A CA 1
ATOM 668 C C . ASP A 1 84 ? 1.450 1.371 -7.411 1.00 86.44 84 ASP A C 1
ATOM 670 O O . ASP A 1 84 ? 0.278 1.555 -7.080 1.00 86.44 84 ASP A O 1
ATOM 674 N N . TYR A 1 85 ? 1.891 1.672 -8.638 1.00 89.06 85 TYR A N 1
ATOM 675 C CA . TYR A 1 85 ? 1.028 2.207 -9.692 1.00 89.06 85 TYR A CA 1
ATOM 676 C C . TYR A 1 85 ? 0.117 1.135 -10.290 1.00 89.06 85 TYR A C 1
ATOM 678 O O . TYR A 1 85 ? -1.093 1.337 -10.346 1.00 89.06 85 TYR A O 1
ATOM 686 N N . SER A 1 86 ? 0.673 -0.017 -10.677 1.00 86.62 86 SER A N 1
ATOM 687 C CA . SER A 1 86 ? -0.094 -1.126 -11.266 1.00 86.62 86 SER A CA 1
ATOM 688 C C . SER A 1 86 ? -1.206 -1.614 -10.333 1.00 86.62 86 SER A C 1
ATOM 690 O O . SER A 1 86 ? -2.346 -1.793 -10.763 1.00 86.62 86 SER A O 1
ATOM 692 N N . CYS A 1 87 ? -0.930 -1.703 -9.029 1.00 80.00 87 CYS A N 1
ATOM 693 C CA . CYS A 1 87 ? -1.924 -2.064 -8.020 1.00 80.00 87 CYS A CA 1
ATOM 694 C C . CYS A 1 87 ? -3.103 -1.080 -7.911 1.00 80.00 87 CYS A C 1
ATOM 696 O O . CYS A 1 87 ? -4.175 -1.484 -7.459 1.00 80.00 87 CYS A O 1
ATOM 698 N N . ARG A 1 88 ? -2.928 0.184 -8.327 1.00 82.75 88 ARG A N 1
ATOM 699 C CA . ARG A 1 88 ? -3.968 1.231 -8.309 1.00 82.75 88 ARG A CA 1
ATOM 700 C C . ARG A 1 88 ? -4.776 1.320 -9.606 1.00 82.75 88 ARG A C 1
ATOM 702 O O . ARG A 1 88 ? -5.811 1.978 -9.597 1.00 82.75 88 ARG A O 1
ATOM 709 N N . LEU A 1 89 ? -4.317 0.709 -10.703 1.00 80.56 89 LEU A N 1
ATOM 710 C CA . LEU A 1 89 ? -4.982 0.805 -12.010 1.00 80.56 89 LEU A CA 1
ATOM 711 C C . LEU A 1 89 ? -6.249 -0.045 -12.094 1.00 80.56 89 LEU A C 1
ATOM 713 O O . LEU A 1 89 ? -7.267 0.421 -12.598 1.00 80.56 89 LEU A O 1
ATOM 717 N N . ASN A 1 90 ? -6.188 -1.275 -11.591 1.00 73.56 90 ASN A N 1
ATOM 718 C CA . ASN A 1 90 ? -7.311 -2.200 -11.592 1.00 73.56 90 ASN A CA 1
ATOM 719 C C . ASN A 1 90 ? -7.679 -2.523 -10.144 1.00 73.56 90 ASN A C 1
ATOM 721 O O . ASN A 1 90 ? -6.883 -3.131 -9.433 1.00 73.56 90 ASN A O 1
ATOM 725 N N . ILE A 1 91 ? -8.848 -2.078 -9.684 1.00 68.50 91 ILE A N 1
ATOM 726 C CA . ILE A 1 91 ? -9.297 -2.288 -8.298 1.00 68.50 91 ILE A CA 1
ATOM 727 C C . ILE A 1 91 ? -9.942 -3.675 -8.140 1.00 68.50 91 ILE A C 1
ATOM 729 O O . ILE A 1 91 ? -9.845 -4.257 -7.063 1.00 68.50 91 ILE A O 1
ATOM 733 N N . ASP A 1 92 ? -10.514 -4.224 -9.215 1.00 69.19 92 ASP A N 1
ATOM 734 C CA . ASP A 1 92 ? -11.318 -5.451 -9.184 1.00 69.19 92 ASP A CA 1
ATOM 735 C C . ASP A 1 92 ? -10.474 -6.734 -9.226 1.00 69.19 92 ASP A C 1
ATOM 737 O O . ASP A 1 92 ? -10.875 -7.764 -8.682 1.00 69.19 92 ASP A O 1
ATOM 741 N N . GLU A 1 93 ? -9.291 -6.700 -9.850 1.00 76.06 93 GLU A N 1
ATOM 742 C CA . GLU A 1 93 ? -8.349 -7.824 -9.784 1.00 76.06 93 GLU A CA 1
ATOM 743 C C . GLU A 1 93 ? -7.744 -7.903 -8.371 1.00 76.06 93 GLU A C 1
ATOM 745 O O . GLU A 1 93 ? -7.166 -6.945 -7.862 1.00 76.06 93 GLU A O 1
ATOM 750 N N . GLY A 1 94 ? -7.879 -9.045 -7.701 1.00 66.94 94 GLY A N 1
ATOM 751 C CA . GLY A 1 94 ? -7.387 -9.231 -6.334 1.00 66.94 94 GLY A CA 1
ATOM 752 C C . GLY A 1 94 ? -5.901 -9.580 -6.267 1.00 66.94 94 GLY A C 1
ATOM 753 O O . GLY A 1 94 ? -5.289 -9.405 -5.217 1.00 66.94 94 GLY A O 1
ATOM 754 N N . ASN A 1 95 ? -5.312 -10.066 -7.367 1.00 74.62 95 ASN A N 1
ATOM 755 C CA . ASN A 1 95 ? -3.938 -10.555 -7.404 1.00 74.62 95 ASN A CA 1
ATOM 756 C C . ASN A 1 95 ? -2.938 -9.467 -7.863 1.00 74.62 95 ASN A C 1
ATOM 758 O O . ASN A 1 95 ? -2.931 -9.111 -9.047 1.00 74.62 95 ASN A O 1
ATOM 762 N N . PRO A 1 96 ? -2.037 -8.982 -6.982 1.00 79.19 96 PRO A N 1
ATOM 763 C CA . PRO A 1 96 ? -1.028 -7.981 -7.338 1.00 79.19 96 PRO A CA 1
ATOM 764 C C . PRO A 1 96 ? -0.074 -8.426 -8.450 1.00 79.19 96 PRO A C 1
ATOM 766 O O . PRO A 1 96 ? 0.311 -7.617 -9.287 1.00 79.19 96 PRO A O 1
ATOM 769 N N . GLU A 1 97 ? 0.275 -9.710 -8.504 1.00 82.88 97 GLU A N 1
ATOM 770 C CA . GLU A 1 97 ? 1.196 -10.260 -9.504 1.00 82.88 97 GLU A CA 1
ATOM 771 C C . GLU A 1 97 ? 0.625 -10.187 -10.914 1.00 82.88 97 GLU A C 1
ATOM 773 O O . GLU A 1 97 ? 1.326 -9.791 -11.839 1.00 82.88 97 GLU A O 1
ATOM 778 N N . LYS A 1 98 ? -0.677 -10.451 -11.074 1.00 84.38 98 LYS A N 1
ATOM 779 C CA . LYS A 1 98 ? -1.354 -10.279 -12.36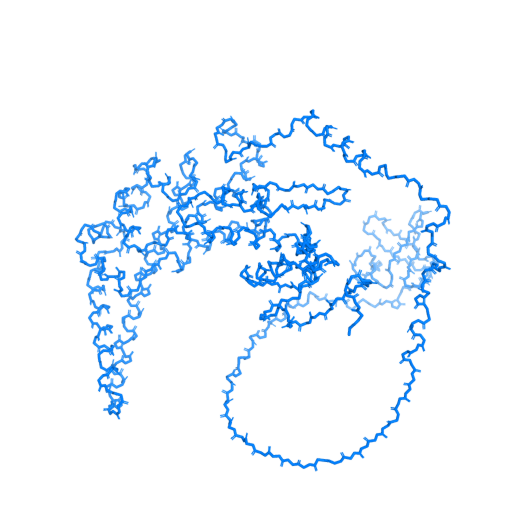5 1.00 84.38 98 LYS A CA 1
ATOM 780 C C . LYS A 1 98 ? -1.379 -8.821 -12.811 1.00 84.38 98 LYS A C 1
ATOM 782 O O . LYS A 1 98 ? -1.130 -8.550 -13.980 1.00 84.38 98 LYS A O 1
ATOM 787 N N . LYS A 1 99 ? -1.637 -7.887 -11.888 1.00 86.62 99 LYS A N 1
ATOM 788 C CA . LYS A 1 99 ? -1.631 -6.447 -12.198 1.00 86.62 99 LYS A CA 1
ATOM 789 C C . LYS A 1 99 ? -0.259 -5.982 -12.661 1.00 86.62 99 LYS A C 1
ATOM 791 O O . LYS A 1 99 ? -0.155 -5.239 -13.633 1.00 86.62 99 LYS A O 1
ATOM 796 N N . VAL A 1 100 ? 0.791 -6.420 -11.966 1.00 88.25 100 VAL A N 1
ATOM 797 C CA . VAL A 1 100 ? 2.169 -6.107 -12.349 1.00 88.25 100 VAL A CA 1
ATOM 798 C C . VAL A 1 100 ? 2.506 -6.758 -13.687 1.00 88.25 100 VAL A C 1
ATOM 800 O O . VAL A 1 100 ? 3.049 -6.067 -14.540 1.00 88.25 100 VAL A O 1
ATOM 803 N N . ALA A 1 101 ? 2.142 -8.025 -13.907 1.00 89.19 101 ALA A N 1
ATOM 804 C CA . ALA A 1 101 ? 2.379 -8.738 -15.164 1.00 89.19 101 ALA A CA 1
ATOM 805 C C . ALA A 1 101 ? 1.725 -8.035 -16.362 1.00 89.19 101 ALA A C 1
ATOM 807 O O . ALA A 1 101 ? 2.379 -7.788 -17.373 1.00 89.19 101 ALA A O 1
ATOM 808 N N . GLU A 1 102 ? 0.455 -7.648 -16.233 1.00 88.38 102 GLU A N 1
ATOM 809 C CA . GLU A 1 102 ? -0.246 -6.872 -17.255 1.00 88.38 102 GLU A CA 1
ATOM 810 C C . GLU A 1 102 ? 0.474 -5.545 -17.521 1.00 88.38 102 GLU A C 1
ATOM 812 O O . GLU A 1 102 ? 0.712 -5.184 -18.671 1.00 88.38 102 GLU A O 1
ATOM 817 N N . PHE A 1 103 ? 0.901 -4.848 -16.467 1.00 89.25 103 PHE A N 1
ATOM 818 C CA . PHE A 1 103 ? 1.585 -3.568 -16.601 1.00 89.25 103 PHE A CA 1
ATOM 819 C C . PHE A 1 103 ? 2.960 -3.677 -17.281 1.00 89.25 103 PHE A C 1
ATOM 821 O O . PHE A 1 103 ? 3.257 -2.892 -18.182 1.00 89.25 103 PHE A O 1
ATOM 828 N N . ILE A 1 104 ? 3.797 -4.644 -16.893 1.00 89.19 104 ILE A N 1
ATOM 829 C CA . ILE A 1 104 ? 5.132 -4.828 -17.488 1.00 89.19 104 ILE A CA 1
ATOM 830 C C . ILE A 1 104 ? 5.069 -5.395 -18.911 1.00 89.19 104 ILE A C 1
ATOM 832 O O . ILE A 1 104 ? 6.008 -5.196 -19.675 1.00 89.19 104 ILE A O 1
ATOM 836 N N . ASN A 1 105 ? 3.959 -6.027 -19.309 1.00 87.81 105 ASN A N 1
ATOM 837 C CA . ASN A 1 105 ? 3.720 -6.367 -20.714 1.00 87.81 105 ASN A CA 1
ATOM 838 C C . ASN A 1 105 ? 3.574 -5.107 -21.586 1.00 87.81 105 ASN A C 1
ATOM 840 O O . ASN A 1 105 ? 4.004 -5.108 -22.737 1.00 87.81 105 ASN A O 1
ATOM 844 N N . PHE A 1 106 ? 3.005 -4.019 -21.049 1.00 85.62 106 PHE A N 1
ATOM 845 C CA . PHE A 1 106 ? 2.932 -2.723 -21.741 1.00 85.62 106 PHE A CA 1
ATOM 846 C C . PHE A 1 106 ? 4.221 -1.903 -21.626 1.00 85.62 106 PHE A C 1
ATOM 848 O O . PHE A 1 106 ? 4.543 -1.132 -22.531 1.00 85.62 106 PHE A O 1
ATOM 855 N N . LEU A 1 107 ? 4.942 -2.042 -20.514 1.00 87.31 107 LEU A N 1
ATOM 856 C CA . LEU A 1 107 ? 6.201 -1.352 -20.251 1.00 87.31 107 LEU A CA 1
ATOM 857 C C . LEU A 1 107 ? 7.273 -2.370 -19.832 1.00 87.31 107 LEU A C 1
ATOM 859 O O . LEU A 1 107 ? 7.492 -2.546 -18.629 1.00 87.31 107 LEU A O 1
ATOM 863 N N . PRO A 1 108 ? 7.947 -3.026 -20.797 1.00 88.31 108 PRO A N 1
ATOM 864 C CA . PRO A 1 108 ? 8.978 -4.009 -20.495 1.00 88.31 108 PRO A CA 1
ATOM 865 C C . PRO A 1 108 ? 10.086 -3.412 -19.630 1.00 88.31 108 PRO A C 1
ATOM 867 O O . PRO A 1 108 ? 10.635 -2.349 -19.932 1.00 88.31 108 PRO A O 1
ATOM 870 N N . VAL A 1 109 ? 10.414 -4.110 -18.545 1.00 88.75 109 VAL A N 1
ATOM 871 C CA . VAL A 1 109 ? 11.426 -3.680 -17.580 1.00 88.75 109 VAL A CA 1
ATOM 872 C C . VAL A 1 109 ? 12.660 -4.546 -17.743 1.00 88.75 109 VAL A C 1
ATOM 874 O O . VAL A 1 109 ? 12.587 -5.768 -17.630 1.00 88.75 109 VAL A O 1
ATOM 877 N N . ILE A 1 110 ? 13.799 -3.901 -17.978 1.00 89.94 110 ILE A N 1
ATOM 878 C CA . ILE A 1 110 ? 15.087 -4.568 -18.143 1.00 89.94 110 ILE A CA 1
ATOM 879 C C . ILE A 1 110 ? 16.008 -4.095 -17.018 1.00 89.94 110 ILE A C 1
ATOM 881 O O . ILE A 1 110 ? 16.264 -2.896 -16.895 1.00 89.94 110 ILE A O 1
ATOM 885 N N . ALA A 1 111 ? 16.489 -5.023 -16.192 1.00 86.44 111 ALA A N 1
ATOM 886 C CA . ALA A 1 111 ? 17.486 -4.743 -15.164 1.00 86.44 111 ALA A CA 1
ATOM 887 C C . ALA A 1 111 ? 18.882 -5.151 -15.619 1.00 86.44 111 ALA A C 1
ATOM 889 O O . ALA A 1 111 ? 19.070 -6.175 -16.274 1.00 86.44 111 ALA A O 1
ATOM 890 N N . TYR A 1 112 ? 19.861 -4.361 -15.185 1.00 83.25 112 TYR A N 1
ATOM 891 C CA . TYR A 1 112 ? 21.269 -4.717 -15.241 1.00 83.25 112 TYR A CA 1
ATOM 892 C C . TYR A 1 112 ? 21.680 -5.372 -13.922 1.00 83.25 112 TYR A C 1
ATOM 894 O O . TYR A 1 112 ? 21.564 -4.744 -12.868 1.00 83.25 112 TYR A O 1
ATOM 902 N N . ASP A 1 113 ? 22.182 -6.603 -13.967 1.00 77.44 113 ASP A N 1
ATOM 903 C CA . ASP A 1 113 ? 22.626 -7.339 -12.772 1.00 77.44 113 ASP A CA 1
ATOM 904 C C . ASP A 1 113 ? 24.122 -7.165 -12.445 1.00 77.44 113 ASP A C 1
ATOM 906 O O . ASP A 1 113 ? 24.632 -7.758 -11.496 1.00 77.44 113 ASP A O 1
ATOM 910 N N . GLY A 1 114 ? 24.833 -6.332 -13.212 1.00 78.56 114 GLY A N 1
ATOM 911 C CA . GLY A 1 114 ? 26.287 -6.177 -13.126 1.00 78.56 114 GLY A CA 1
ATOM 912 C C . GLY A 1 114 ? 27.041 -6.854 -14.269 1.00 78.56 114 GLY A C 1
ATOM 913 O O . GLY A 1 114 ? 28.198 -6.503 -14.503 1.00 78.56 114 GLY A O 1
ATOM 914 N N . SER A 1 115 ? 26.387 -7.755 -15.004 1.00 84.69 115 SER A N 1
ATOM 915 C CA . SER A 1 115 ? 26.966 -8.490 -16.129 1.00 84.69 115 SER A CA 1
ATOM 916 C C . SER A 1 115 ? 26.124 -8.391 -17.399 1.00 84.69 115 SER A C 1
ATOM 918 O O . SER A 1 115 ? 26.652 -8.066 -18.462 1.00 84.69 115 SER A O 1
ATOM 920 N N . THR A 1 116 ? 24.814 -8.616 -17.299 1.00 86.38 116 THR A N 1
ATOM 921 C CA . THR A 1 116 ? 23.909 -8.665 -18.446 1.00 86.38 116 THR A CA 1
ATOM 922 C C . THR A 1 116 ? 22.640 -7.869 -18.182 1.00 86.38 116 THR A C 1
ATOM 924 O O . THR A 1 116 ? 22.253 -7.601 -17.042 1.00 86.38 116 THR A O 1
ATOM 927 N N . MET A 1 117 ? 22.017 -7.435 -19.275 1.00 86.00 117 MET A N 1
ATOM 928 C CA . MET A 1 117 ? 20.680 -6.862 -19.254 1.00 86.00 117 MET A CA 1
ATOM 929 C C . MET A 1 117 ? 19.683 -8.008 -19.378 1.00 86.00 117 MET A C 1
ATOM 931 O O . MET A 1 117 ? 19.697 -8.716 -20.383 1.00 86.00 117 MET A O 1
ATOM 935 N N . ARG A 1 118 ? 18.815 -8.178 -18.381 1.00 88.06 118 ARG A N 1
ATOM 936 C CA . ARG A 1 118 ? 17.761 -9.197 -18.393 1.00 88.06 118 ARG A CA 1
ATOM 937 C C . ARG A 1 118 ? 16.399 -8.577 -18.135 1.00 88.06 118 ARG A C 1
ATOM 939 O O . ARG A 1 118 ? 16.275 -7.626 -17.361 1.00 88.06 118 ARG A O 1
ATOM 946 N N . GLN A 1 119 ? 15.376 -9.121 -18.779 1.00 87.06 119 GLN A N 1
ATOM 947 C CA . GLN A 1 119 ? 14.001 -8.743 -18.486 1.00 87.06 119 GLN A CA 1
ATOM 948 C C . GLN A 1 119 ? 13.607 -9.275 -17.103 1.00 87.06 119 GLN A C 1
ATOM 950 O O . GLN A 1 119 ? 14.007 -10.375 -16.722 1.00 87.06 119 GLN A O 1
ATOM 955 N N . ILE A 1 120 ? 12.863 -8.472 -16.347 1.00 85.19 120 ILE A N 1
ATOM 956 C CA . ILE A 1 120 ? 12.379 -8.833 -15.010 1.00 85.19 120 ILE A CA 1
ATOM 957 C C . ILE A 1 120 ? 10.920 -9.274 -15.118 1.00 85.19 120 ILE A C 1
ATOM 959 O O . ILE A 1 120 ? 10.127 -8.602 -15.782 1.00 85.19 120 ILE A O 1
ATOM 963 N N . ASP A 1 121 ? 10.562 -10.370 -14.451 1.00 87.62 121 ASP A N 1
ATOM 964 C CA . ASP A 1 121 ? 9.176 -10.828 -14.358 1.00 87.62 121 ASP A CA 1
ATOM 965 C C . ASP A 1 121 ? 8.385 -10.132 -13.231 1.00 87.62 121 ASP A C 1
ATOM 967 O O . ASP A 1 121 ? 8.920 -9.398 -12.397 1.00 87.62 121 ASP A O 1
ATOM 971 N N . ALA A 1 122 ? 7.068 -10.339 -13.203 1.00 87.12 122 ALA A N 1
ATOM 972 C CA . ALA A 1 122 ? 6.193 -9.687 -12.230 1.00 87.12 122 ALA A CA 1
ATOM 973 C C . ALA A 1 122 ? 6.466 -10.102 -10.776 1.00 87.12 122 ALA A C 1
ATOM 975 O O . ALA A 1 122 ? 6.314 -9.282 -9.864 1.00 87.12 122 ALA A O 1
ATOM 976 N N . GLY A 1 123 ? 6.863 -11.358 -10.560 1.00 84.31 123 GLY A N 1
ATOM 977 C CA . GLY A 1 123 ? 7.192 -11.885 -9.243 1.00 84.31 123 GLY A CA 1
ATOM 978 C C . GLY A 1 123 ? 8.440 -11.209 -8.691 1.00 84.31 123 GLY A C 1
ATOM 979 O O . GLY A 1 123 ? 8.412 -10.687 -7.579 1.00 84.31 123 GLY A O 1
ATOM 980 N N . GLU A 1 124 ? 9.486 -11.115 -9.505 1.00 82.44 124 GLU A N 1
ATOM 981 C CA . GLU A 1 124 ? 10.732 -10.433 -9.180 1.00 82.44 124 GLU A CA 1
ATOM 982 C C . GLU A 1 124 ? 10.542 -8.931 -8.935 1.00 82.44 124 GLU A C 1
ATOM 984 O O . GLU A 1 124 ? 11.105 -8.383 -7.984 1.00 82.44 124 GLU A O 1
ATOM 989 N N . VAL A 1 125 ? 9.719 -8.251 -9.747 1.00 87.75 125 VAL A N 1
ATOM 990 C CA . VAL A 1 125 ? 9.363 -6.840 -9.508 1.00 87.75 125 VAL A CA 1
ATOM 991 C C . VAL A 1 125 ? 8.771 -6.673 -8.111 1.00 87.75 125 VAL A C 1
ATOM 993 O O . VAL A 1 125 ? 9.142 -5.744 -7.390 1.00 87.75 125 VAL A O 1
ATOM 996 N N . LEU A 1 126 ? 7.866 -7.570 -7.715 1.00 84.00 126 LEU A N 1
ATOM 997 C CA . LEU A 1 126 ? 7.225 -7.531 -6.405 1.00 84.00 126 LEU A CA 1
ATOM 998 C C . LEU A 1 126 ? 8.209 -7.863 -5.284 1.00 84.00 126 LEU A C 1
ATOM 1000 O O . LEU A 1 126 ? 8.235 -7.146 -4.283 1.00 84.00 126 LEU A O 1
ATOM 1004 N N . ASP A 1 127 ? 9.043 -8.884 -5.452 1.00 80.75 127 ASP A N 1
ATOM 1005 C CA . ASP A 1 127 ? 10.030 -9.289 -4.451 1.00 80.75 127 ASP A CA 1
ATOM 1006 C C . ASP A 1 127 ? 11.042 -8.169 -4.180 1.00 80.75 127 ASP A C 1
ATOM 1008 O O . ASP A 1 127 ? 11.296 -7.827 -3.022 1.00 80.75 127 ASP A O 1
ATOM 1012 N N . ILE A 1 128 ? 11.543 -7.507 -5.228 1.00 81.94 128 ILE A N 1
ATOM 1013 C CA . ILE A 1 128 ? 12.459 -6.368 -5.084 1.00 81.94 128 ILE A CA 1
ATOM 1014 C C . ILE A 1 128 ? 11.731 -5.141 -4.519 1.00 81.94 128 ILE A C 1
ATOM 1016 O O . ILE A 1 128 ? 12.270 -4.458 -3.650 1.00 81.94 128 ILE A O 1
ATOM 1020 N N . ALA A 1 129 ? 10.494 -4.861 -4.943 1.00 83.62 129 ALA A N 1
ATOM 1021 C CA . ALA A 1 129 ? 9.709 -3.749 -4.397 1.00 83.62 129 ALA A CA 1
ATOM 1022 C C . ALA A 1 129 ? 9.394 -3.921 -2.898 1.00 83.62 129 ALA A C 1
ATOM 1024 O O . ALA A 1 129 ? 9.216 -2.934 -2.174 1.00 83.62 129 ALA A O 1
ATOM 1025 N N . MET A 1 130 ? 9.313 -5.169 -2.430 1.00 76.50 130 MET A N 1
ATOM 1026 C CA . MET A 1 130 ? 9.121 -5.517 -1.023 1.00 76.50 130 MET A CA 1
ATOM 1027 C C . MET A 1 130 ? 10.435 -5.641 -0.245 1.00 76.50 130 MET A C 1
ATOM 1029 O O . MET A 1 130 ? 10.397 -5.559 0.990 1.00 76.50 130 MET A O 1
ATOM 1033 N N . ALA A 1 131 ? 11.574 -5.793 -0.928 1.00 71.94 131 ALA A N 1
ATOM 1034 C CA . ALA A 1 131 ? 12.887 -5.914 -0.309 1.00 71.94 131 ALA A CA 1
ATOM 1035 C C . ALA A 1 131 ? 13.150 -4.734 0.643 1.00 71.94 131 ALA A C 1
ATOM 1037 O O . ALA A 1 131 ? 12.990 -3.562 0.301 1.00 71.94 131 ALA A O 1
ATOM 1038 N N . GLY A 1 132 ? 13.500 -5.053 1.891 1.00 68.25 132 GLY A N 1
ATOM 1039 C CA . GLY A 1 132 ? 13.674 -4.069 2.967 1.00 68.25 132 GLY A CA 1
ATOM 1040 C C . GLY A 1 132 ? 12.438 -3.833 3.844 1.00 68.25 132 GLY A C 1
ATOM 1041 O O . GLY A 1 132 ? 12.526 -3.101 4.832 1.00 68.25 132 GLY A O 1
ATOM 1042 N N . THR A 1 133 ? 11.301 -4.477 3.560 1.00 72.06 133 THR A N 1
ATOM 1043 C CA . THR A 1 133 ? 10.161 -4.494 4.489 1.00 72.06 133 THR A CA 1
ATOM 1044 C C . THR A 1 133 ? 10.375 -5.576 5.546 1.00 72.06 133 THR A C 1
ATOM 1046 O O . THR A 1 133 ? 10.273 -6.766 5.266 1.00 72.06 133 THR A O 1
ATOM 1049 N N . SER A 1 134 ? 10.679 -5.177 6.781 1.00 70.50 134 SER A N 1
ATOM 1050 C CA . SER A 1 134 ? 10.802 -6.110 7.905 1.00 70.50 134 SER A CA 1
ATOM 1051 C C . SER A 1 134 ? 9.436 -6.600 8.400 1.00 70.50 134 SER A C 1
ATOM 1053 O O . SER A 1 134 ? 8.427 -5.903 8.266 1.00 70.50 134 SER A O 1
ATOM 1055 N N . VAL A 1 135 ? 9.416 -7.738 9.107 1.00 72.00 135 VAL A N 1
ATOM 1056 C CA . VAL A 1 135 ? 8.232 -8.229 9.853 1.00 72.00 135 VAL A CA 1
ATOM 1057 C C . VAL A 1 135 ? 7.643 -7.149 10.741 1.00 72.00 135 VAL A C 1
ATOM 1059 O O . VAL A 1 135 ? 6.433 -6.974 10.804 1.00 72.00 135 VAL A O 1
ATOM 1062 N N . THR A 1 136 ? 8.503 -6.378 11.405 1.00 77.56 136 THR A N 1
ATOM 1063 C CA . THR A 1 136 ? 8.074 -5.303 12.300 1.00 77.56 136 THR A CA 1
ATOM 1064 C C . THR A 1 136 ? 7.339 -4.186 11.558 1.00 77.56 136 THR A C 1
ATOM 1066 O O . THR A 1 136 ? 6.416 -3.596 12.114 1.00 77.56 136 THR A O 1
ATOM 1069 N N . LEU A 1 137 ? 7.698 -3.901 10.301 1.00 79.94 137 LEU A N 1
ATOM 1070 C CA . LEU A 1 137 ? 6.976 -2.946 9.460 1.00 79.94 137 LEU A CA 1
ATOM 1071 C C . LEU A 1 137 ? 5.670 -3.533 8.917 1.00 79.94 137 LEU A C 1
ATOM 1073 O O . LEU A 1 137 ? 4.682 -2.805 8.835 1.00 79.94 137 LEU A O 1
ATOM 1077 N N . LEU A 1 138 ? 5.637 -4.829 8.592 1.00 80.69 138 LEU A N 1
ATOM 1078 C CA . LEU A 1 138 ? 4.406 -5.523 8.197 1.00 80.69 138 LEU A CA 1
ATOM 1079 C C . LEU A 1 138 ? 3.396 -5.572 9.349 1.00 80.69 138 LEU A C 1
ATOM 1081 O O . LEU A 1 138 ? 2.239 -5.214 9.155 1.00 80.69 138 LEU A O 1
ATOM 1085 N N . ALA A 1 139 ? 3.837 -5.902 10.563 1.00 79.88 139 ALA A N 1
ATOM 1086 C CA . ALA A 1 139 ? 2.997 -5.888 11.758 1.00 79.88 139 ALA A CA 1
ATOM 1087 C C . ALA A 1 139 ? 2.409 -4.490 12.021 1.00 79.88 139 ALA A C 1
ATOM 1089 O O . ALA A 1 139 ? 1.200 -4.345 12.188 1.00 79.88 139 ALA A O 1
ATOM 1090 N N . LYS A 1 140 ? 3.233 -3.435 11.933 1.00 85.06 140 LYS A N 1
ATOM 1091 C CA . LYS A 1 140 ? 2.770 -2.042 12.072 1.00 85.06 140 LYS A CA 1
ATOM 1092 C C . LYS A 1 140 ? 1.735 -1.625 11.025 1.00 85.06 140 LYS A C 1
ATOM 1094 O O . LYS A 1 140 ? 0.940 -0.727 11.289 1.00 85.06 140 LYS A O 1
ATOM 1099 N N . ARG A 1 141 ? 1.723 -2.236 9.833 1.00 85.44 141 ARG A N 1
ATOM 1100 C CA . ARG A 1 141 ? 0.693 -1.953 8.818 1.00 85.44 141 ARG A CA 1
ATOM 1101 C C . ARG A 1 141 ? -0.684 -2.440 9.262 1.00 85.44 141 ARG A C 1
ATOM 1103 O O . ARG A 1 141 ? -1.652 -1.730 9.017 1.00 85.44 141 ARG A O 1
ATOM 1110 N N . TRP A 1 142 ? -0.757 -3.572 9.961 1.00 86.44 142 TRP A N 1
ATOM 1111 C CA . TRP A 1 142 ? -1.997 -4.105 10.539 1.00 86.44 142 TRP A CA 1
ATOM 1112 C C . TRP A 1 142 ? -2.529 -3.285 11.721 1.00 86.44 142 TRP A C 1
ATOM 1114 O O . TRP A 1 142 ? -3.712 -3.351 12.041 1.00 86.44 142 TRP A O 1
ATOM 1124 N N . GLU A 1 143 ? -1.682 -2.443 12.313 1.00 88.06 143 GLU A N 1
ATOM 1125 C CA . GLU A 1 143 ? -2.058 -1.461 13.337 1.00 88.06 143 GLU A CA 1
ATOM 1126 C C . GLU A 1 143 ? -2.497 -0.107 12.740 1.00 88.06 143 GLU A C 1
ATOM 1128 O O . GLU A 1 143 ? -2.831 0.831 13.469 1.00 88.06 143 GLU A O 1
ATOM 1133 N N . SER A 1 144 ? -2.482 0.035 11.409 1.00 89.56 144 SER A N 1
ATOM 1134 C CA . SER A 1 144 ? -2.773 1.303 10.746 1.00 89.56 144 SER A CA 1
ATOM 1135 C C . SER A 1 144 ? -4.253 1.666 10.813 1.00 89.56 144 SER A C 1
ATOM 1137 O O . SER A 1 144 ? -5.133 0.917 10.392 1.00 89.56 144 SER A O 1
ATOM 1139 N N . ALA A 1 145 ? -4.508 2.912 11.206 1.00 88.81 145 ALA A N 1
ATOM 1140 C CA . ALA A 1 145 ? -5.820 3.546 11.155 1.00 88.81 145 ALA A CA 1
ATOM 1141 C C . ALA A 1 145 ? -6.444 3.593 9.750 1.00 88.81 145 ALA A C 1
ATOM 1143 O O . ALA A 1 145 ? -7.656 3.752 9.648 1.00 88.81 145 ALA A O 1
ATOM 1144 N N . LEU A 1 146 ? -5.643 3.452 8.687 1.00 89.06 146 LEU A N 1
ATOM 1145 C CA . LEU A 1 146 ? -6.118 3.461 7.299 1.00 89.06 146 LEU A CA 1
ATOM 1146 C C . LEU A 1 146 ? -6.818 2.161 6.886 1.00 89.06 146 LEU A C 1
ATOM 1148 O O . LEU A 1 146 ? -7.540 2.160 5.894 1.00 89.06 146 LEU A O 1
ATOM 1152 N N . LEU A 1 147 ? -6.619 1.065 7.626 1.00 89.62 147 LEU A N 1
ATOM 1153 C CA . LEU A 1 147 ? -7.288 -0.208 7.336 1.00 89.62 147 LEU A CA 1
ATOM 1154 C C . LEU A 1 147 ? -8.784 -0.178 7.648 1.00 89.62 147 LEU A C 1
ATOM 1156 O O . LEU A 1 147 ? -9.517 -1.056 7.201 1.00 89.62 147 LEU A O 1
ATOM 1160 N N . VAL A 1 148 ? -9.234 0.812 8.418 1.00 91.62 148 VAL A N 1
ATOM 1161 C CA . VAL A 1 148 ? -10.607 0.902 8.908 1.00 91.62 148 VAL A CA 1
ATOM 1162 C C . VAL A 1 148 ? -11.190 2.274 8.592 1.00 91.62 148 VAL A C 1
ATOM 1164 O O . VAL A 1 148 ? -10.567 3.305 8.849 1.00 91.62 148 VAL A O 1
ATOM 1167 N N . ASN A 1 149 ? -12.411 2.299 8.070 1.00 90.81 149 ASN A N 1
ATOM 1168 C CA . ASN A 1 149 ? -13.131 3.536 7.800 1.00 90.81 149 ASN A CA 1
ATOM 1169 C C . ASN A 1 149 ? -14.176 3.767 8.892 1.00 90.81 149 ASN A C 1
ATOM 1171 O O . ASN A 1 149 ? -15.056 2.943 9.134 1.00 90.81 149 ASN A O 1
ATOM 1175 N N . VAL A 1 150 ? -14.075 4.917 9.561 1.00 87.38 150 VAL A N 1
ATOM 1176 C CA . VAL A 1 150 ? -14.978 5.323 10.653 1.00 87.38 150 VAL A CA 1
ATOM 1177 C C . VAL A 1 150 ? -15.534 6.723 10.375 1.00 87.38 150 VAL A C 1
ATOM 1179 O O . VAL A 1 150 ? -15.565 7.601 11.239 1.00 87.38 150 VAL A O 1
ATOM 1182 N N . ASP A 1 151 ? -15.895 6.981 9.121 1.00 88.44 151 ASP A N 1
ATOM 1183 C CA . ASP A 1 151 ? -16.573 8.206 8.704 1.00 88.44 151 ASP A CA 1
ATOM 1184 C C . ASP A 1 151 ? -18.088 8.147 8.990 1.00 88.44 151 ASP A C 1
ATOM 1186 O O . ASP A 1 151 ? -18.638 7.103 9.336 1.00 88.44 151 ASP A O 1
ATOM 1190 N N . ASN A 1 152 ? -18.769 9.295 8.894 1.00 85.62 152 ASN A N 1
ATOM 1191 C CA . ASN A 1 152 ? -20.204 9.372 9.192 1.00 85.62 152 ASN A CA 1
ATOM 1192 C C . ASN A 1 152 ? -21.040 8.486 8.266 1.00 85.62 152 ASN A C 1
ATOM 1194 O O . ASN A 1 152 ? -22.030 7.917 8.719 1.00 85.62 152 ASN A O 1
ATOM 1198 N N . ASP A 1 153 ? -20.671 8.396 6.991 1.00 89.06 153 ASP A N 1
ATOM 1199 C CA . ASP A 1 153 ? -21.484 7.730 5.978 1.00 89.06 153 ASP A CA 1
ATOM 1200 C C . ASP A 1 153 ? -21.407 6.214 6.182 1.00 89.06 153 ASP A C 1
ATOM 1202 O O . ASP A 1 153 ? -22.428 5.529 6.212 1.00 89.06 153 ASP A O 1
ATOM 1206 N N . THR A 1 154 ? -20.202 5.702 6.434 1.00 89.31 154 THR A N 1
ATOM 1207 C CA . THR A 1 154 ? -19.934 4.308 6.796 1.00 89.31 154 THR A CA 1
ATOM 1208 C C . THR A 1 154 ? -20.629 3.932 8.104 1.00 89.31 154 THR A C 1
ATOM 1210 O O . THR A 1 154 ? -21.320 2.916 8.156 1.00 89.31 154 THR A O 1
ATOM 1213 N N . LEU A 1 155 ? -20.535 4.773 9.141 1.00 86.62 155 LEU A N 1
ATOM 1214 C CA . LEU A 1 155 ? -21.234 4.544 10.410 1.00 86.62 155 LEU A CA 1
ATOM 1215 C C . LEU A 1 155 ? -22.764 4.559 10.261 1.00 86.62 155 LEU A C 1
ATOM 1217 O O . LEU A 1 155 ? -23.451 3.779 10.918 1.00 86.62 155 LEU A O 1
ATOM 1221 N N . SER A 1 156 ? -23.300 5.408 9.383 1.00 86.75 156 SER A N 1
ATOM 1222 C CA . SER A 1 156 ? -24.741 5.469 9.109 1.00 86.75 156 SER A CA 1
ATOM 1223 C C . SER A 1 156 ? -25.223 4.227 8.358 1.00 86.75 156 SER A C 1
ATOM 1225 O O . SER A 1 156 ? -26.239 3.645 8.734 1.00 86.75 156 SER A O 1
ATOM 1227 N N . ARG A 1 157 ? -24.470 3.761 7.347 1.00 89.69 157 ARG A N 1
ATOM 1228 C CA . ARG A 1 157 ? -24.751 2.492 6.646 1.00 89.69 157 ARG A CA 1
ATOM 1229 C C . ARG A 1 157 ? -24.720 1.299 7.596 1.00 89.69 157 ARG A C 1
ATOM 1231 O O . ARG A 1 157 ? -25.583 0.431 7.518 1.00 89.69 157 ARG A O 1
ATOM 1238 N N . LEU A 1 158 ? -23.745 1.282 8.501 1.00 87.62 158 LEU A N 1
ATOM 1239 C CA . LEU A 1 158 ? -23.613 0.260 9.530 1.00 87.62 158 LEU A CA 1
ATOM 1240 C C . LEU A 1 158 ? -24.828 0.251 10.471 1.00 87.62 158 LEU A C 1
ATOM 1242 O O . LEU A 1 158 ? -25.393 -0.805 10.730 1.00 87.62 158 LEU A O 1
ATOM 1246 N N . MET A 1 159 ? -25.266 1.422 10.940 1.00 85.19 159 MET A N 1
ATOM 1247 C CA . MET A 1 159 ? -26.457 1.551 11.786 1.00 85.19 159 MET A CA 1
ATOM 1248 C C . MET A 1 159 ? -27.761 1.162 11.088 1.00 85.19 159 MET A C 1
ATOM 1250 O O . MET A 1 159 ? -28.667 0.646 11.736 1.00 85.19 159 MET A O 1
ATOM 1254 N N . ALA A 1 160 ? -27.866 1.407 9.783 1.00 89.25 160 ALA A N 1
ATOM 1255 C CA . ALA A 1 160 ? -29.041 1.047 8.998 1.00 89.25 160 ALA A CA 1
ATOM 1256 C C . ALA A 1 160 ? -29.172 -0.469 8.758 1.00 89.25 160 ALA A C 1
ATOM 1258 O O . ALA A 1 160 ? -30.226 -0.918 8.311 1.00 89.25 160 ALA A O 1
ATOM 1259 N N . ASN A 1 161 ? -28.129 -1.259 9.044 1.00 91.00 161 ASN A N 1
ATOM 1260 C CA . ASN A 1 161 ? -28.109 -2.702 8.834 1.00 91.00 161 ASN A CA 1
ATOM 1261 C C . ASN A 1 161 ? -28.052 -3.461 10.180 1.00 91.00 161 ASN A C 1
ATOM 1263 O O . ASN A 1 161 ? -26.973 -3.592 10.764 1.00 91.00 161 ASN A O 1
ATOM 1267 N N . PRO A 1 162 ? -29.184 -4.016 10.663 1.00 88.69 162 PRO A N 1
ATOM 1268 C CA . PRO A 1 162 ? -29.229 -4.749 11.929 1.00 88.69 162 PRO A CA 1
ATOM 1269 C C . PRO A 1 162 ? -28.264 -5.937 11.980 1.00 88.69 162 PRO A C 1
ATOM 1271 O O . PRO A 1 162 ? -27.596 -6.135 12.989 1.00 88.69 162 PRO A O 1
ATOM 1274 N N . ALA A 1 163 ? -28.116 -6.676 10.874 1.00 89.31 163 ALA A N 1
ATOM 1275 C CA . ALA A 1 163 ? -27.225 -7.834 10.813 1.00 89.31 163 ALA A CA 1
ATOM 1276 C C . ALA A 1 163 ? -25.748 -7.435 10.963 1.00 89.31 163 ALA A C 1
ATOM 1278 O O . ALA A 1 163 ? -24.983 -8.120 11.639 1.00 89.31 163 ALA A O 1
ATOM 1279 N N . ALA A 1 164 ? -25.347 -6.299 10.385 1.00 87.88 164 ALA A N 1
ATOM 1280 C CA . ALA A 1 164 ? -23.995 -5.771 10.551 1.00 87.88 164 ALA A CA 1
ATOM 1281 C C . ALA A 1 164 ? -23.733 -5.302 11.989 1.00 87.88 164 ALA A C 1
ATOM 1283 O O . ALA A 1 164 ? -22.619 -5.436 12.499 1.00 87.88 164 ALA A O 1
ATOM 1284 N N . MET A 1 165 ? -24.761 -4.780 12.660 1.00 85.06 165 MET A N 1
ATOM 1285 C CA . MET A 1 165 ? -24.650 -4.381 14.056 1.00 85.06 165 MET A CA 1
ATOM 1286 C C . MET A 1 165 ? -24.551 -5.587 14.993 1.00 85.06 165 MET A C 1
ATOM 1288 O O . MET A 1 165 ? -23.705 -5.608 15.887 1.00 85.06 165 MET A O 1
ATOM 1292 N N . ASP A 1 166 ? -25.352 -6.621 14.745 1.00 87.50 166 ASP A N 1
ATOM 1293 C CA . ASP A 1 166 ? -25.271 -7.891 15.466 1.00 87.50 166 ASP A CA 1
ATOM 1294 C C . ASP A 1 166 ? -23.898 -8.544 15.283 1.00 87.50 166 ASP A C 1
ATOM 1296 O O . ASP A 1 166 ? -23.310 -9.020 16.254 1.00 87.50 166 ASP A O 1
ATOM 1300 N N . ALA A 1 167 ? -23.346 -8.509 14.065 1.00 86.88 167 ALA A N 1
ATOM 1301 C CA . ALA A 1 167 ? -21.983 -8.947 13.786 1.00 86.88 167 ALA A CA 1
ATOM 1302 C C . ALA A 1 167 ? -20.959 -8.200 14.653 1.00 86.88 167 ALA A C 1
ATOM 1304 O O . ALA A 1 167 ? -20.165 -8.833 15.346 1.00 86.88 167 ALA A O 1
ATOM 1305 N N . LEU A 1 168 ? -21.002 -6.865 14.697 1.00 83.56 168 LEU A N 1
ATOM 1306 C CA . LEU A 1 168 ? -20.085 -6.094 15.542 1.00 83.56 168 LEU A CA 1
ATOM 1307 C C . LEU A 1 168 ? -20.234 -6.424 17.027 1.00 83.56 168 LEU A C 1
ATOM 1309 O O . LEU A 1 168 ? -19.228 -6.502 17.725 1.00 83.56 168 LEU A O 1
ATOM 1313 N N . MET A 1 169 ? -21.451 -6.671 17.513 1.00 83.31 169 MET A N 1
ATOM 1314 C CA . MET A 1 169 ? -21.684 -7.044 18.911 1.00 83.31 169 MET A CA 1
ATOM 1315 C C . MET A 1 169 ? -21.097 -8.414 19.287 1.00 83.31 169 MET A C 1
ATOM 1317 O O . MET A 1 169 ? -20.808 -8.639 20.467 1.00 83.31 169 MET A O 1
ATOM 1321 N N . LYS A 1 170 ? -20.867 -9.311 18.315 1.00 83.88 170 LYS A N 1
ATOM 1322 C CA . LYS A 1 170 ? -20.142 -10.578 18.531 1.00 83.88 170 LYS A CA 1
ATOM 1323 C C . LYS A 1 170 ? -18.648 -10.361 18.781 1.00 83.88 170 LYS A C 1
ATOM 1325 O O . LYS A 1 170 ? -18.015 -11.205 19.416 1.00 83.88 170 LYS A O 1
ATOM 1330 N N . ILE A 1 171 ? -18.082 -9.242 18.323 1.00 79.94 171 ILE A N 1
ATOM 1331 C CA . ILE A 1 171 ? -16.670 -8.926 18.537 1.00 79.94 171 ILE A CA 1
ATOM 1332 C C . ILE A 1 171 ? -16.442 -8.568 20.009 1.00 79.94 171 ILE A C 1
ATOM 1334 O O . ILE A 1 171 ? -17.165 -7.789 20.638 1.00 79.94 171 ILE A O 1
ATOM 1338 N N . GLU A 1 172 ? -15.383 -9.127 20.580 1.00 72.44 172 GLU A N 1
ATOM 1339 C CA . GLU A 1 172 ? -14.993 -8.862 21.957 1.00 72.44 172 GLU A CA 1
ATOM 1340 C C . GLU A 1 172 ? -14.721 -7.360 22.187 1.00 72.44 172 GLU A C 1
ATOM 1342 O O . GLU A 1 172 ? -13.940 -6.727 21.478 1.00 72.44 172 GLU A O 1
ATOM 1347 N N . GLY A 1 173 ? -15.378 -6.765 23.189 1.00 71.50 173 GLY A N 1
ATOM 1348 C CA . GLY A 1 173 ? -15.223 -5.342 23.525 1.00 71.50 173 GLY A CA 1
ATOM 1349 C C . GLY A 1 173 ? -16.139 -4.370 22.763 1.00 71.50 173 GLY A C 1
ATOM 1350 O O . GLY A 1 173 ? -16.044 -3.157 22.980 1.00 71.50 173 GLY A O 1
ATOM 1351 N N . PHE A 1 174 ? -17.060 -4.863 21.929 1.00 76.19 174 PHE A N 1
ATOM 1352 C CA . PHE A 1 174 ? -17.986 -4.044 21.129 1.00 76.19 174 PHE A CA 1
ATOM 1353 C C . PHE A 1 174 ? -19.417 -3.927 21.694 1.00 76.19 174 PHE A C 1
ATOM 1355 O O . PHE A 1 174 ? -20.290 -3.349 21.058 1.00 76.19 174 PHE A O 1
ATOM 1362 N N . ARG A 1 175 ? -19.670 -4.386 22.926 1.00 71.44 175 ARG A N 1
ATOM 1363 C CA . ARG A 1 175 ? -21.028 -4.420 23.515 1.00 71.44 175 ARG A CA 1
ATOM 1364 C C . ARG A 1 175 ? -21.713 -3.053 23.688 1.00 71.44 175 ARG A C 1
ATOM 1366 O O . ARG A 1 175 ? -22.932 -3.004 23.678 1.00 71.44 175 ARG A O 1
ATOM 1373 N N . SER A 1 176 ? -20.958 -1.961 23.836 1.00 70.38 176 SER A N 1
ATOM 1374 C CA . SER A 1 176 ? -21.496 -0.592 23.985 1.00 70.38 176 SER A CA 1
ATOM 1375 C C . SER A 1 176 ? -21.471 0.231 22.689 1.00 70.38 176 SER A C 1
ATOM 1377 O O . SER A 1 176 ? -21.722 1.434 22.711 1.00 70.38 176 SER A O 1
ATOM 1379 N N . LEU A 1 177 ? -21.108 -0.378 21.555 1.00 74.38 177 LEU A N 1
ATOM 1380 C CA . LEU A 1 177 ? -20.774 0.370 20.342 1.00 74.38 177 LEU A CA 1
ATOM 1381 C C . LEU A 1 177 ? -21.977 1.100 19.733 1.00 74.38 177 LEU A C 1
ATOM 1383 O O . LEU A 1 177 ? -21.810 2.182 19.179 1.00 74.38 177 LEU A O 1
ATOM 1387 N N . ASN A 1 178 ? -23.179 0.532 19.839 1.00 76.19 178 ASN A N 1
ATOM 1388 C CA . ASN A 1 178 ? -24.379 1.090 19.208 1.00 76.19 178 ASN A CA 1
ATOM 1389 C C . ASN A 1 178 ? -24.684 2.491 19.746 1.00 76.19 178 ASN A C 1
ATOM 1391 O O . ASN A 1 178 ? -24.924 3.418 18.973 1.00 76.19 178 ASN A O 1
ATOM 1395 N N . GLU A 1 179 ? -24.614 2.652 21.069 1.00 80.12 179 GLU A N 1
ATOM 1396 C CA . GLU A 1 179 ? -24.814 3.936 21.748 1.00 80.12 179 GLU A CA 1
ATOM 1397 C C . GLU A 1 179 ? -23.724 4.942 21.361 1.00 80.12 179 GLU A C 1
ATOM 1399 O O . GLU A 1 179 ? -23.997 6.126 21.134 1.00 80.12 179 GLU A O 1
ATOM 1404 N N . ASP A 1 180 ? -22.480 4.475 21.226 1.00 81.75 180 ASP A N 1
ATOM 1405 C CA . ASP A 1 180 ? -21.359 5.311 20.812 1.00 81.75 180 ASP A CA 1
ATOM 1406 C C . ASP A 1 180 ? -21.510 5.800 19.368 1.00 81.75 180 ASP A C 1
ATOM 1408 O O . ASP A 1 180 ? -21.301 6.987 19.110 1.00 81.75 180 ASP A O 1
ATOM 1412 N N . ILE A 1 181 ? -21.937 4.938 18.441 1.00 81.06 181 ILE A N 1
ATOM 1413 C CA . ILE A 1 181 ? -22.181 5.316 17.043 1.00 81.06 181 ILE A CA 1
ATOM 1414 C C . ILE A 1 181 ? -23.335 6.313 16.944 1.00 81.06 181 ILE A C 1
ATOM 1416 O O . ILE A 1 181 ? -23.184 7.346 16.290 1.00 81.06 181 ILE A O 1
ATOM 1420 N N . GLN A 1 182 ? -24.447 6.058 17.639 1.00 82.31 182 GLN A N 1
ATOM 1421 C CA . GLN A 1 182 ? -25.574 6.993 17.704 1.00 82.31 182 GLN A CA 1
ATOM 1422 C C . GLN A 1 182 ? -25.138 8.360 18.229 1.00 82.31 182 GLN A C 1
ATOM 1424 O O . GLN A 1 182 ? -25.466 9.390 17.641 1.00 82.31 182 GLN A O 1
ATOM 1429 N N . THR A 1 183 ? -24.339 8.374 19.302 1.00 82.25 183 THR A N 1
ATOM 1430 C CA . THR A 1 183 ? -23.790 9.614 19.860 1.00 82.25 183 THR A CA 1
ATOM 1431 C C . THR A 1 183 ? -22.957 10.360 18.817 1.00 82.25 183 THR A C 1
ATOM 1433 O O . THR A 1 183 ? -23.088 11.576 18.685 1.00 82.25 183 THR A O 1
ATOM 1436 N N . ILE A 1 184 ? -22.108 9.651 18.065 1.00 82.69 184 ILE A N 1
ATOM 1437 C CA . ILE A 1 184 ? -21.253 10.253 17.036 1.00 82.69 184 ILE A CA 1
ATOM 1438 C C . ILE A 1 184 ? -22.094 10.867 15.920 1.00 82.69 184 ILE A C 1
ATOM 1440 O O . ILE A 1 184 ? -21.849 12.017 15.560 1.00 82.69 184 ILE A O 1
ATOM 1444 N N . ILE A 1 185 ? -23.068 10.132 15.381 1.00 82.38 185 ILE A N 1
ATOM 1445 C CA . ILE A 1 185 ? -23.909 10.610 14.277 1.00 82.38 185 ILE A CA 1
ATOM 1446 C C . ILE A 1 185 ? -24.686 11.849 14.730 1.00 82.38 185 ILE A C 1
ATOM 1448 O O . ILE A 1 185 ? -24.470 12.925 14.168 1.00 82.38 185 ILE A O 1
ATOM 1452 N N . ASN A 1 186 ? -25.443 11.742 15.827 1.00 84.88 186 ASN A N 1
ATOM 1453 C CA . ASN A 1 186 ? -26.291 12.820 16.340 1.00 84.88 186 ASN A CA 1
ATOM 1454 C C . ASN A 1 186 ? -25.488 14.089 16.669 1.00 84.88 186 ASN A C 1
ATOM 1456 O O . ASN A 1 186 ? -25.833 15.179 16.210 1.00 84.88 186 ASN A O 1
ATOM 1460 N N . LYS A 1 187 ? -24.378 13.965 17.416 1.00 83.44 187 LYS A N 1
ATOM 1461 C CA . LYS A 1 187 ? -23.540 15.125 17.773 1.00 83.44 187 LYS A CA 1
ATOM 1462 C C . LYS A 1 187 ? -22.824 15.706 16.557 1.00 83.44 187 LYS A C 1
ATOM 1464 O O . LYS A 1 187 ? -22.717 16.922 16.429 1.00 83.44 187 LYS A O 1
ATOM 1469 N N . SER A 1 188 ? -22.354 14.872 15.628 1.00 83.25 188 SER A N 1
ATOM 1470 C CA . SER A 1 188 ? -21.673 15.372 14.428 1.00 83.25 188 SER A CA 1
ATOM 1471 C C . SER A 1 188 ? -22.609 16.150 13.499 1.00 83.25 188 SER A C 1
ATOM 1473 O O . SER A 1 188 ? -22.191 17.151 12.915 1.00 83.25 188 SER A O 1
ATOM 1475 N N . GLU A 1 189 ? -23.868 15.726 13.375 1.00 83.50 189 GLU A N 1
ATOM 1476 C CA . GLU A 1 189 ? -24.888 16.425 12.595 1.00 83.50 189 GLU A CA 1
ATOM 1477 C C . GLU A 1 189 ? -25.334 17.716 13.277 1.00 83.50 189 GLU 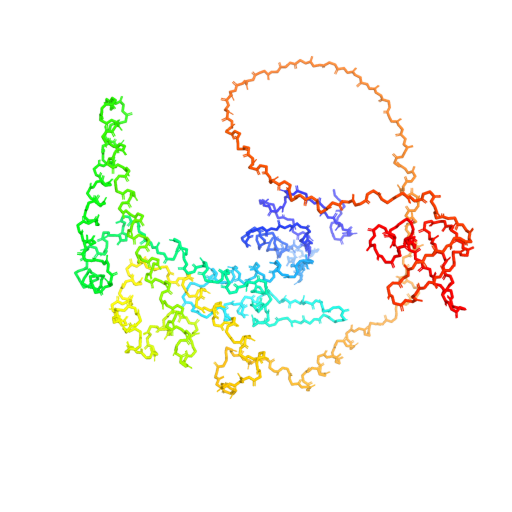A C 1
ATOM 1479 O O . GLU A 1 189 ? -25.389 18.752 12.612 1.00 83.50 189 GLU A O 1
ATOM 1484 N N . ALA A 1 190 ? -25.546 17.694 14.598 1.00 81.50 190 ALA A N 1
ATOM 1485 C CA . ALA A 1 190 ? -25.859 18.884 15.388 1.00 81.50 190 ALA A CA 1
ATOM 1486 C C . ALA A 1 190 ? -24.763 19.954 15.260 1.00 81.50 190 ALA A C 1
ATOM 1488 O O . ALA A 1 190 ? -25.050 21.099 14.908 1.00 81.50 190 ALA A O 1
ATOM 1489 N N . VAL A 1 191 ? -23.490 19.570 15.416 1.00 80.88 191 VAL A N 1
ATOM 1490 C CA . VAL A 1 191 ? -22.343 20.479 15.250 1.00 80.88 191 VAL A CA 1
ATOM 1491 C C . VAL A 1 191 ? -22.230 20.986 13.807 1.00 80.88 191 VAL A C 1
ATOM 1493 O O . VAL A 1 191 ? -21.951 22.166 13.589 1.00 80.88 191 VAL A O 1
ATOM 1496 N N . LYS A 1 192 ? -22.454 20.134 12.793 1.00 82.38 192 LYS A N 1
ATOM 1497 C CA . LYS A 1 192 ? -22.458 20.554 11.377 1.00 82.38 192 LYS A CA 1
ATOM 1498 C C . LYS A 1 192 ? -23.577 21.557 11.086 1.00 82.38 192 LYS A C 1
ATOM 1500 O O . LYS A 1 192 ? -23.333 22.526 10.368 1.00 82.38 192 LYS A O 1
ATOM 1505 N N . LYS A 1 193 ? -24.774 21.338 11.633 1.00 81.00 193 LYS A N 1
ATOM 1506 C CA . LYS A 1 193 ? -25.934 22.222 11.478 1.00 81.00 193 LYS A CA 1
ATOM 1507 C C . LYS A 1 193 ? -25.701 23.563 12.176 1.00 81.00 193 LYS A C 1
ATOM 1509 O O . LYS A 1 193 ? -25.781 24.595 11.520 1.00 81.00 193 LYS A O 1
ATOM 1514 N N . ALA A 1 194 ? -25.252 23.547 13.431 1.00 77.56 194 ALA A N 1
ATOM 1515 C CA . ALA A 1 194 ? -24.912 24.752 14.190 1.00 77.56 194 ALA A CA 1
ATOM 1516 C C . ALA A 1 194 ? -23.804 25.589 13.519 1.00 77.56 194 ALA A C 1
ATOM 1518 O O . ALA A 1 194 ? -23.874 26.815 13.495 1.00 77.56 194 ALA A O 1
ATOM 1519 N N . LYS A 1 195 ? -22.799 24.945 12.906 1.00 75.44 195 LYS A N 1
ATOM 1520 C CA . LYS A 1 195 ? -21.749 25.644 12.140 1.00 75.44 195 LYS A CA 1
ATOM 1521 C C . LYS A 1 195 ? -22.251 26.230 10.812 1.00 75.44 195 LYS A C 1
ATOM 1523 O O . LYS A 1 195 ? -21.724 27.254 10.381 1.00 75.44 195 LYS A O 1
ATOM 1528 N N . LYS A 1 196 ? -23.240 25.602 10.162 1.00 73.88 196 LYS A N 1
ATOM 1529 C CA . LYS A 1 196 ? -23.868 26.113 8.929 1.00 73.88 196 LYS A CA 1
ATOM 1530 C C . LYS A 1 196 ? -24.843 27.260 9.197 1.00 73.88 196 LYS A C 1
ATOM 1532 O O . LYS A 1 196 ? -24.894 28.189 8.405 1.00 73.88 196 LYS A O 1
ATOM 1537 N N . GLU A 1 197 ? -25.590 27.198 10.294 1.00 73.56 197 GLU A N 1
ATOM 1538 C CA . GLU A 1 197 ? -26.595 28.205 10.666 1.00 73.56 197 GLU A CA 1
ATOM 1539 C C . GLU A 1 197 ? -25.977 29.396 11.432 1.00 73.56 197 GLU A C 1
ATOM 1541 O O . GLU A 1 197 ? -26.502 30.504 11.386 1.00 73.56 197 GLU A O 1
ATOM 1546 N N . GLY A 1 198 ? -24.832 29.201 12.101 1.00 60.06 198 GLY A N 1
ATOM 1547 C CA . GLY A 1 198 ? -24.207 30.171 13.010 1.00 60.06 198 GLY A CA 1
ATOM 1548 C C . GLY A 1 198 ? -23.010 30.956 12.459 1.00 60.06 198 GLY A C 1
ATOM 1549 O O . GLY A 1 198 ? -22.116 31.299 13.235 1.00 60.06 198 GLY A O 1
ATOM 1550 N N . THR A 1 199 ? -22.937 31.238 11.154 1.00 55.31 199 THR A N 1
ATOM 1551 C CA . THR A 1 199 ? -21.725 31.813 10.528 1.00 55.31 199 THR A CA 1
ATOM 1552 C C . THR A 1 199 ? -21.364 33.234 11.006 1.00 55.31 199 THR A C 1
ATOM 1554 O O . THR A 1 199 ? -20.223 33.641 10.814 1.00 55.31 199 THR A O 1
ATOM 1557 N N . GLU A 1 200 ? -22.246 33.964 11.710 1.00 54.44 200 GLU A N 1
ATOM 1558 C CA . GLU A 1 200 ? -21.933 35.333 12.178 1.00 54.44 200 GLU A CA 1
ATOM 1559 C C . GLU A 1 200 ? -22.133 35.643 13.677 1.00 54.44 200 GLU A C 1
ATOM 1561 O O . GLU A 1 200 ? -21.602 36.654 14.134 1.00 54.44 200 GLU A O 1
ATOM 1566 N N . LYS A 1 201 ? -22.815 34.824 14.498 1.00 58.41 201 LYS A N 1
ATOM 1567 C CA . LYS A 1 201 ? -23.098 35.195 15.912 1.00 58.41 201 LYS A CA 1
ATOM 1568 C C . LYS A 1 201 ? -23.146 34.029 16.911 1.00 58.41 201 LYS A C 1
ATOM 1570 O O . LYS A 1 201 ? -24.080 33.929 17.692 1.00 58.41 201 LYS A O 1
ATOM 1575 N N . LEU A 1 202 ? -22.130 33.168 16.936 1.00 64.50 202 LEU A N 1
ATOM 1576 C CA . LEU A 1 202 ? -21.975 32.208 18.043 1.00 64.50 202 LEU A CA 1
ATOM 1577 C C . LEU A 1 202 ? -21.327 32.887 19.260 1.00 64.50 202 LEU A C 1
ATOM 1579 O O . LEU A 1 202 ? -20.222 33.438 19.154 1.00 64.50 202 LEU A O 1
ATOM 1583 N N . THR A 1 203 ? -21.991 32.829 20.415 1.00 70.38 203 THR A N 1
ATOM 1584 C CA . THR A 1 203 ? -21.469 33.350 21.685 1.00 70.38 203 THR A CA 1
ATOM 1585 C C . THR A 1 203 ? -20.254 32.538 22.168 1.00 70.38 203 THR A C 1
ATOM 1587 O O . THR A 1 203 ? -20.071 31.380 21.781 1.00 70.38 203 THR A O 1
ATOM 1590 N N . PRO A 1 204 ? -19.386 33.095 23.038 1.00 73.25 204 PRO A N 1
ATOM 1591 C CA . PRO A 1 204 ? -18.232 32.365 23.570 1.00 73.25 204 PRO A CA 1
ATOM 1592 C C . PRO A 1 204 ? -18.595 31.071 24.318 1.00 73.25 204 PRO A C 1
ATOM 1594 O O . PRO A 1 204 ? -17.799 30.134 24.315 1.00 73.25 204 PRO A O 1
ATOM 1597 N N . LYS A 1 205 ? -19.786 31.008 24.938 1.00 74.06 205 LYS A N 1
ATOM 1598 C CA . LYS A 1 205 ? -20.293 29.809 25.625 1.00 74.06 205 LYS A CA 1
ATOM 1599 C C . LYS A 1 205 ? -20.703 28.719 24.633 1.00 74.06 205 LYS A C 1
ATOM 1601 O O . LYS A 1 205 ? -20.193 27.611 24.737 1.00 74.06 205 LYS A O 1
ATOM 1606 N N . GLU A 1 206 ? -21.489 29.059 23.614 1.00 74.19 206 GLU A N 1
ATOM 1607 C CA . GLU A 1 206 ? -21.900 28.113 22.561 1.00 74.19 206 GLU A CA 1
ATOM 1608 C C . GLU A 1 206 ? -20.692 27.578 21.778 1.00 74.19 206 GLU A C 1
ATOM 1610 O O . GLU A 1 206 ? -20.621 26.398 21.450 1.00 74.19 206 GLU A O 1
ATOM 1615 N N . LYS A 1 207 ? -19.672 28.414 21.533 1.00 74.38 207 LYS A N 1
ATOM 1616 C CA . LYS A 1 207 ? -18.406 27.957 20.930 1.00 74.38 207 LYS A CA 1
ATOM 1617 C C . LYS A 1 207 ? -17.664 26.946 21.806 1.00 74.38 207 LYS A C 1
ATOM 1619 O O . LYS A 1 207 ? -16.977 26.078 21.269 1.00 74.38 207 LYS A O 1
ATOM 1624 N N . LYS A 1 208 ? -17.760 27.071 23.133 1.00 77.62 208 LYS A N 1
ATOM 1625 C CA . LYS A 1 208 ? -17.123 26.148 24.078 1.00 77.62 208 LYS A CA 1
ATOM 1626 C C . LYS A 1 208 ? -17.876 24.818 24.132 1.00 77.62 208 LYS A C 1
ATOM 1628 O O . LYS A 1 208 ? -17.231 23.782 24.029 1.00 77.62 208 LYS A O 1
ATOM 1633 N N . GLU A 1 209 ? -19.204 24.854 24.183 1.00 78.69 209 GLU A N 1
ATOM 1634 C CA . GLU A 1 209 ? -20.062 23.661 24.140 1.00 78.69 209 GLU A CA 1
ATOM 1635 C C . GLU A 1 209 ? -19.891 22.892 22.822 1.00 78.69 209 GLU A C 1
ATOM 1637 O O . GLU A 1 209 ? -19.571 21.707 22.844 1.00 78.69 209 GLU A O 1
ATOM 1642 N N . LEU A 1 210 ? -19.928 23.578 21.671 1.00 79.50 210 LEU A N 1
ATOM 1643 C CA . LEU A 1 210 ? -19.655 22.962 20.363 1.00 79.50 210 LEU A CA 1
ATOM 1644 C C . LEU A 1 210 ? -18.250 22.343 20.281 1.00 79.50 210 LEU A C 1
ATOM 1646 O O . LEU A 1 210 ? -18.047 21.347 19.590 1.00 79.50 210 LEU A O 1
ATOM 1650 N N . SER A 1 211 ? -17.262 22.929 20.968 1.00 80.69 211 SER A N 1
ATOM 1651 C CA . SER A 1 211 ? -15.898 22.390 21.047 1.00 80.69 211 SER A CA 1
ATOM 1652 C C . SER A 1 211 ? -15.823 21.138 21.925 1.00 80.69 211 SER A C 1
ATOM 1654 O O . SER A 1 211 ? -15.089 20.205 21.601 1.00 80.69 211 SER A O 1
ATOM 1656 N N . GLU A 1 212 ? -16.571 21.099 23.027 1.00 84.19 212 GLU A N 1
ATOM 1657 C CA . GLU A 1 212 ? -16.660 19.940 23.920 1.00 84.19 212 GLU A CA 1
ATOM 1658 C C . GLU A 1 212 ? -17.396 18.775 23.248 1.00 84.19 212 GLU A C 1
ATOM 1660 O O . GLU A 1 212 ? -16.851 17.671 23.200 1.00 84.19 212 GLU A O 1
ATOM 1665 N N . GLU A 1 213 ? -18.538 19.031 22.604 1.00 81.12 213 GLU A N 1
ATOM 1666 C CA . GLU A 1 213 ? -19.248 18.041 21.784 1.00 81.12 213 GLU A CA 1
ATOM 1667 C C . GLU A 1 213 ? -18.372 17.522 20.637 1.00 81.12 213 GLU A C 1
ATOM 1669 O O . GLU A 1 213 ? -18.351 16.321 20.348 1.00 81.12 213 GLU A O 1
ATOM 1674 N N . GLU A 1 214 ? -17.590 18.411 20.010 1.00 83.81 214 GLU A N 1
ATOM 1675 C CA . GLU A 1 214 ? -16.652 18.040 18.955 1.00 83.81 214 GLU A CA 1
ATOM 1676 C C . GLU A 1 214 ? -15.519 17.138 19.445 1.00 83.81 214 GLU A C 1
ATOM 1678 O O . GLU A 1 214 ? -15.132 16.189 18.757 1.00 83.81 214 GLU A O 1
ATOM 1683 N N . LYS A 1 215 ? -14.993 17.399 20.641 1.00 86.69 215 LYS A N 1
ATOM 1684 C CA . LYS A 1 215 ? -13.997 16.528 21.270 1.00 86.69 215 LYS A CA 1
ATOM 1685 C C . LYS A 1 215 ? -14.593 15.175 21.627 1.00 86.69 215 LYS A C 1
ATOM 1687 O O . LYS A 1 215 ? -13.930 14.163 21.419 1.00 86.69 215 LYS A O 1
ATOM 1692 N N . GLU A 1 216 ? -15.826 15.146 22.118 1.00 84.56 216 GLU A N 1
ATOM 1693 C CA . GLU A 1 216 ? -16.473 13.916 22.556 1.00 84.56 216 GLU A CA 1
ATOM 1694 C C . GLU A 1 216 ? -16.735 12.955 21.391 1.00 84.56 216 GLU A C 1
ATOM 1696 O O . GLU A 1 216 ? -16.317 11.797 21.456 1.00 84.56 216 GLU A O 1
ATOM 1701 N N . TYR A 1 217 ? -17.337 13.416 20.283 1.00 83.25 217 TYR A N 1
ATOM 1702 C CA . TYR A 1 217 ? -17.573 12.516 19.147 1.00 83.25 217 TYR A CA 1
ATOM 1703 C C . TYR A 1 217 ? -16.260 12.078 18.481 1.00 83.25 217 TYR A C 1
ATOM 1705 O O . TYR A 1 217 ? -16.158 10.943 18.012 1.00 83.25 217 TYR A O 1
ATOM 1713 N N . LYS A 1 218 ? -15.227 12.937 18.455 1.00 86.38 218 LYS A N 1
ATOM 1714 C CA . LYS A 1 218 ? -13.891 12.561 17.955 1.00 86.38 218 LYS A CA 1
ATOM 1715 C C . LYS A 1 218 ? -13.232 11.513 18.843 1.00 86.38 218 LYS A C 1
ATOM 1717 O O . LYS A 1 218 ? -12.621 10.581 18.326 1.00 86.38 218 LYS A O 1
ATOM 1722 N N . PHE A 1 219 ? -13.368 11.647 20.160 1.00 87.69 219 PHE A N 1
ATOM 1723 C CA . PHE A 1 219 ? -12.853 10.679 21.120 1.00 87.69 219 PHE A CA 1
ATOM 1724 C C . PHE A 1 219 ? -13.543 9.322 20.962 1.00 87.69 219 PHE A C 1
ATOM 1726 O O . PHE A 1 219 ? -12.857 8.318 20.781 1.00 87.69 219 PHE A O 1
ATOM 1733 N N . LYS A 1 220 ? -14.882 9.297 20.908 1.00 85.88 220 LYS A N 1
ATOM 1734 C CA . LYS A 1 220 ? -15.641 8.066 20.644 1.00 85.88 220 LYS A CA 1
ATOM 1735 C C . LYS A 1 220 ? -15.246 7.441 19.304 1.00 85.88 220 LYS A C 1
ATOM 1737 O O . LYS A 1 220 ? -14.953 6.253 19.250 1.00 85.88 220 LYS A O 1
ATOM 1742 N N . ARG A 1 221 ? -15.123 8.234 18.231 1.00 87.50 221 ARG A N 1
ATOM 1743 C CA . ARG A 1 221 ? -14.653 7.743 16.921 1.00 87.50 221 ARG A CA 1
ATOM 1744 C C . ARG A 1 221 ? -13.284 7.074 17.016 1.00 87.50 221 ARG A C 1
ATOM 1746 O O . ARG A 1 221 ? -13.093 6.005 16.442 1.00 87.50 221 ARG A O 1
ATOM 1753 N N . LYS A 1 222 ? -12.350 7.682 17.747 1.00 89.00 222 LYS A N 1
ATOM 1754 C CA . LYS A 1 222 ? -11.021 7.110 17.971 1.00 89.00 222 LYS A CA 1
ATOM 1755 C C . LYS A 1 222 ? -11.103 5.774 18.715 1.00 89.00 222 LYS A C 1
ATOM 1757 O O . LYS A 1 222 ? -10.425 4.834 18.325 1.00 89.00 222 LYS A O 1
ATOM 1762 N N . GLN A 1 223 ? -11.967 5.658 19.724 1.00 86.81 223 GLN A N 1
ATOM 1763 C CA . GLN A 1 223 ? -12.180 4.391 20.430 1.00 86.81 223 GLN A CA 1
ATOM 1764 C C . GLN A 1 223 ? -12.736 3.300 19.509 1.00 86.81 223 GLN A C 1
ATOM 1766 O O . GLN A 1 223 ? -12.256 2.170 19.551 1.00 86.81 223 GLN A O 1
ATOM 1771 N N . ILE A 1 224 ? -13.714 3.626 18.656 1.00 86.31 224 ILE A N 1
ATOM 1772 C CA . ILE A 1 224 ? -14.244 2.684 17.657 1.00 86.31 224 ILE A CA 1
ATOM 1773 C C . ILE A 1 224 ? -13.128 2.240 16.708 1.00 86.31 224 ILE A C 1
ATOM 1775 O O . ILE A 1 224 ? -12.945 1.046 16.482 1.00 86.31 224 ILE A O 1
ATOM 1779 N N . GLN A 1 225 ? -12.343 3.193 16.203 1.00 89.69 225 GLN A N 1
ATOM 1780 C CA . GLN A 1 225 ? -11.212 2.924 15.323 1.00 89.69 225 GLN A CA 1
ATOM 1781 C C . GLN A 1 225 ? -10.174 2.005 15.984 1.00 89.69 225 GLN A C 1
ATOM 1783 O O . GLN A 1 225 ? -9.798 0.999 15.396 1.00 89.69 225 GLN A O 1
ATOM 1788 N N . GLU A 1 226 ? -9.755 2.290 17.218 1.00 89.50 226 GLU A N 1
ATOM 1789 C CA . GLU A 1 226 ? -8.808 1.453 17.968 1.00 89.50 226 GLU A CA 1
ATOM 1790 C C . GLU A 1 226 ? -9.338 0.028 18.181 1.00 89.50 226 GLU A C 1
ATOM 1792 O O . GLU A 1 226 ? -8.579 -0.935 18.073 1.00 89.50 226 GLU A O 1
ATOM 1797 N N . LYS A 1 227 ? -10.640 -0.134 18.449 1.00 88.00 227 LYS A N 1
ATOM 1798 C CA . LYS A 1 227 ? -11.260 -1.460 18.578 1.00 88.00 227 LYS A CA 1
ATOM 1799 C C . LYS A 1 227 ? -11.280 -2.221 17.246 1.00 88.00 227 LYS A C 1
ATOM 1801 O O . LYS A 1 227 ? -10.973 -3.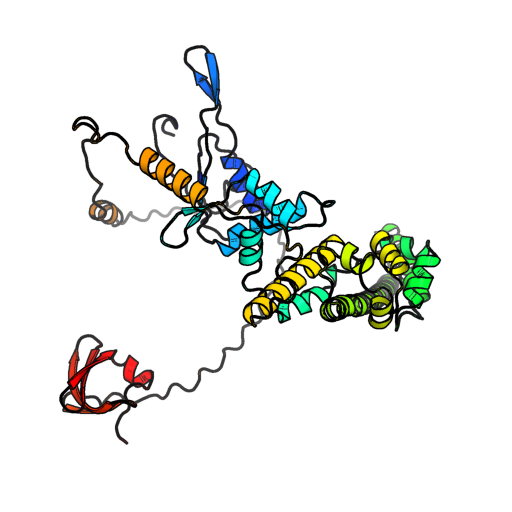409 17.234 1.00 88.00 227 LYS A O 1
ATOM 1806 N N . LEU A 1 228 ? -11.593 -1.554 16.132 1.00 89.19 228 LEU A N 1
ATOM 1807 C CA . LEU A 1 228 ? -11.568 -2.170 14.797 1.00 89.19 228 LEU A CA 1
ATOM 1808 C C . LEU A 1 228 ? -10.141 -2.533 14.358 1.00 89.19 228 LEU A C 1
ATOM 1810 O O . LEU A 1 228 ? -9.930 -3.587 13.767 1.00 89.19 228 LEU A O 1
ATOM 1814 N N . ILE A 1 229 ? -9.143 -1.718 14.709 1.00 89.88 229 ILE A N 1
ATOM 1815 C CA . ILE A 1 229 ? -7.728 -2.043 14.482 1.00 89.88 229 ILE A CA 1
ATOM 1816 C C . ILE A 1 229 ? -7.323 -3.276 15.300 1.00 89.88 229 ILE A C 1
ATOM 1818 O O . ILE A 1 229 ? -6.709 -4.189 14.761 1.00 89.88 229 ILE A O 1
ATOM 1822 N N . LYS A 1 230 ? -7.711 -3.357 16.581 1.00 88.50 230 LYS A N 1
ATOM 1823 C CA . LYS A 1 230 ? -7.464 -4.548 17.419 1.00 88.50 230 LYS A CA 1
ATOM 1824 C C . LYS A 1 230 ? -8.112 -5.816 16.869 1.00 88.50 230 LYS A C 1
ATOM 1826 O O . LYS A 1 230 ? -7.637 -6.909 17.153 1.00 88.50 230 LYS A O 1
ATOM 1831 N N . PHE A 1 231 ? -9.213 -5.681 16.137 1.00 88.56 231 PHE A N 1
ATOM 1832 C CA . PHE A 1 231 ? -9.776 -6.789 15.381 1.00 88.56 231 PHE A CA 1
ATOM 1833 C C . PHE A 1 231 ? -8.880 -7.133 14.180 1.00 88.56 231 PHE A C 1
ATOM 1835 O O . PHE A 1 231 ? -8.511 -8.293 14.016 1.00 88.56 231 PHE A O 1
ATOM 1842 N N . ALA A 1 232 ? -8.471 -6.138 13.384 1.00 88.81 232 ALA A N 1
ATOM 1843 C CA . ALA A 1 232 ? -7.631 -6.341 12.203 1.00 88.81 232 ALA A CA 1
ATOM 1844 C C . ALA A 1 232 ? -6.285 -7.017 12.528 1.00 88.81 232 ALA A C 1
ATOM 1846 O O . ALA A 1 232 ? -5.827 -7.857 11.759 1.00 88.81 232 ALA A O 1
ATOM 1847 N N . THR A 1 233 ? -5.683 -6.747 13.691 1.00 87.62 233 THR A N 1
ATOM 1848 C CA . THR A 1 233 ? -4.437 -7.412 14.124 1.00 87.62 233 THR A CA 1
ATOM 1849 C C . THR A 1 233 ? -4.590 -8.910 14.406 1.00 87.62 233 THR A C 1
ATOM 1851 O O . THR A 1 233 ? -3.586 -9.613 14.499 1.00 87.62 233 THR A O 1
ATOM 1854 N N . ARG A 1 234 ? -5.821 -9.430 14.507 1.00 87.38 234 ARG A N 1
ATOM 1855 C CA . ARG A 1 234 ? -6.087 -10.871 14.641 1.00 87.38 234 ARG A CA 1
ATOM 1856 C C . ARG A 1 234 ? -6.020 -11.606 13.298 1.00 87.38 234 ARG A C 1
ATOM 1858 O O . ARG A 1 234 ? -5.821 -12.816 13.293 1.00 87.38 234 ARG A O 1
ATOM 1865 N N . ILE A 1 235 ? -6.142 -10.899 12.171 1.00 85.94 235 ILE A N 1
ATOM 1866 C CA . ILE A 1 235 ? -6.111 -11.504 10.830 1.00 85.94 235 ILE A CA 1
ATOM 1867 C C . ILE A 1 235 ? -4.735 -12.111 10.507 1.00 85.94 235 ILE A C 1
ATOM 1869 O O . ILE A 1 235 ? -4.706 -13.278 10.135 1.00 85.94 235 ILE A O 1
ATOM 1873 N N . PRO A 1 236 ? -3.591 -11.433 10.736 1.00 82.94 236 PRO A N 1
ATOM 1874 C CA . PRO A 1 236 ? -2.274 -12.057 10.567 1.00 82.94 236 PRO A CA 1
ATOM 1875 C C . PRO A 1 236 ? -2.062 -13.305 11.424 1.00 82.94 236 PRO A C 1
ATOM 1877 O O . PRO A 1 236 ? -1.388 -14.237 11.004 1.00 82.94 236 PRO A O 1
ATOM 1880 N N . VAL A 1 237 ? -2.635 -13.331 12.634 1.00 83.81 237 VAL A N 1
ATOM 1881 C CA . VAL A 1 237 ? -2.559 -14.503 13.519 1.00 83.81 237 VAL A CA 1
ATOM 1882 C C . VAL A 1 237 ? -3.327 -15.673 12.914 1.00 83.81 237 VAL A C 1
ATOM 1884 O O . VAL A 1 237 ? -2.837 -16.793 12.949 1.00 83.81 237 VAL A O 1
ATOM 1887 N N . PHE A 1 238 ? -4.505 -15.416 12.340 1.00 82.25 238 PHE A N 1
ATOM 1888 C CA . PHE A 1 238 ? -5.245 -16.425 11.586 1.00 82.25 238 PHE A CA 1
ATOM 1889 C C . PHE A 1 238 ? -4.434 -16.937 10.385 1.00 82.25 238 PHE A C 1
ATOM 1891 O O . PHE A 1 238 ? -4.292 -18.147 10.253 1.00 82.25 238 PHE A O 1
ATOM 1898 N N . MET A 1 239 ? -3.842 -16.035 9.593 1.00 78.06 239 MET A N 1
ATOM 1899 C CA . MET A 1 239 ? -3.026 -16.396 8.425 1.00 78.06 239 MET A CA 1
ATOM 1900 C C . MET A 1 239 ? -1.830 -17.286 8.795 1.00 78.06 239 MET A C 1
ATOM 1902 O O . MET A 1 239 ? -1.537 -18.247 8.106 1.00 78.06 239 MET A O 1
ATOM 1906 N N . TYR A 1 240 ? -1.161 -17.010 9.918 1.00 77.12 240 TYR A N 1
ATOM 1907 C CA . TYR A 1 240 ? -0.024 -17.821 10.373 1.00 77.12 240 TYR A CA 1
ATOM 1908 C C . TYR A 1 240 ? -0.425 -19.211 10.897 1.00 77.12 240 TYR A C 1
ATOM 1910 O O . TYR A 1 240 ? 0.405 -20.111 10.996 1.00 77.12 240 TYR A O 1
ATOM 1918 N N . LEU A 1 241 ? -1.679 -19.370 11.326 1.00 77.50 241 LEU A N 1
ATOM 1919 C CA . LEU A 1 241 ? -2.186 -20.620 11.893 1.00 77.50 241 LEU A CA 1
ATOM 1920 C C . LEU A 1 241 ? -2.846 -21.523 10.852 1.00 77.50 241 LEU A C 1
ATOM 1922 O O . LEU A 1 241 ? -3.091 -22.687 11.161 1.00 77.50 241 LEU A O 1
ATOM 1926 N N . THR A 1 242 ? -3.175 -20.999 9.673 1.00 71.12 242 THR A N 1
ATOM 1927 C CA . THR A 1 242 ? -3.776 -21.796 8.610 1.00 71.12 242 THR A CA 1
ATOM 1928 C C . THR A 1 242 ? -2.698 -22.382 7.704 1.00 71.12 242 THR A C 1
ATOM 1930 O O . THR A 1 242 ? -1.716 -21.729 7.369 1.00 71.12 242 THR A O 1
ATOM 1933 N N . ASP A 1 243 ? -2.892 -23.632 7.289 1.00 61.06 243 ASP A N 1
ATOM 1934 C CA . ASP A 1 243 ? -1.999 -24.302 6.337 1.00 61.06 243 ASP A CA 1
ATOM 1935 C C . ASP A 1 243 ? -2.287 -23.899 4.876 1.00 61.06 243 ASP A C 1
ATOM 1937 O O . ASP A 1 243 ? -1.546 -24.257 3.958 1.00 61.06 243 ASP A O 1
ATOM 1941 N N . TYR A 1 244 ? -3.375 -23.163 4.634 1.00 60.53 244 TYR A N 1
ATOM 1942 C CA . TYR A 1 244 ? -3.804 -22.789 3.296 1.00 60.53 244 TYR A CA 1
ATOM 1943 C C . TYR A 1 244 ? -3.346 -21.382 2.903 1.00 60.53 244 TYR A C 1
ATOM 1945 O O . TYR A 1 244 ? -3.466 -20.426 3.656 1.00 60.53 244 TYR A O 1
ATOM 1953 N N . ARG A 1 245 ? -2.871 -21.239 1.662 1.00 57.72 245 ARG A N 1
ATOM 1954 C CA . ARG A 1 245 ? -2.183 -20.027 1.200 1.00 57.72 245 ARG A CA 1
ATOM 1955 C C . ARG A 1 245 ? -3.136 -18.988 0.613 1.00 57.72 245 ARG A C 1
ATOM 1957 O O . ARG A 1 245 ? -3.587 -19.133 -0.524 1.00 57.72 245 ARG A O 1
ATOM 1964 N N . GLU A 1 246 ? -3.328 -17.866 1.296 1.00 62.25 246 GLU A N 1
ATOM 1965 C CA . GLU A 1 246 ? -4.226 -16.798 0.838 1.00 62.25 246 GLU A CA 1
ATOM 1966 C C . GLU A 1 246 ? -3.555 -15.904 -0.213 1.00 62.25 246 GLU A C 1
ATOM 1968 O O . GLU A 1 246 ? -2.351 -15.639 -0.151 1.00 62.25 246 GLU A O 1
ATOM 1973 N N . ARG A 1 247 ? -4.289 -15.469 -1.247 1.00 58.62 247 ARG A N 1
ATOM 1974 C CA . ARG A 1 247 ? -3.788 -14.485 -2.233 1.00 58.62 247 ARG A CA 1
ATOM 1975 C C . ARG A 1 247 ? -4.403 -13.111 -2.005 1.00 58.62 247 ARG A C 1
ATOM 1977 O O . ARG A 1 247 ? -3.754 -12.104 -2.270 1.00 58.62 247 ARG A O 1
ATOM 1984 N N . CYS A 1 248 ? -5.622 -13.085 -1.485 1.00 61.97 248 CYS A N 1
ATOM 1985 C CA . CYS A 1 248 ? -6.346 -11.886 -1.099 1.00 61.97 248 CYS A CA 1
ATOM 1986 C C . CYS A 1 248 ? -7.158 -12.136 0.177 1.00 61.97 248 CYS A C 1
ATOM 1988 O O . CYS A 1 248 ? -7.379 -13.280 0.575 1.00 61.97 248 CYS A O 1
ATOM 1990 N N . LEU A 1 249 ? -7.642 -11.064 0.800 1.00 64.62 249 LEU A N 1
ATOM 1991 C CA . LEU A 1 249 ? -8.551 -11.095 1.941 1.00 64.62 249 LEU A CA 1
ATOM 1992 C C . LEU A 1 249 ? -9.755 -11.991 1.647 1.00 64.62 249 LEU A C 1
ATOM 1994 O O . LEU A 1 249 ? -10.149 -12.780 2.491 1.00 64.62 249 LEU A O 1
ATOM 1998 N N . LYS A 1 250 ? -10.300 -11.959 0.429 1.00 67.31 250 LYS A N 1
ATOM 1999 C CA . LYS A 1 250 ? -11.411 -12.837 0.053 1.00 67.31 250 LYS A CA 1
ATOM 2000 C C . LYS A 1 250 ? -11.068 -14.327 0.181 1.00 67.31 250 LYS A C 1
ATOM 2002 O O . LYS A 1 250 ? -11.948 -15.094 0.557 1.00 67.31 250 LYS A O 1
ATOM 2007 N N . ASP A 1 251 ? -9.825 -14.741 -0.054 1.00 65.19 251 ASP A N 1
ATOM 2008 C CA . ASP A 1 251 ? -9.403 -16.138 0.127 1.00 65.19 251 ASP A CA 1
ATOM 2009 C C . ASP A 1 251 ? -9.282 -16.500 1.613 1.00 65.19 251 ASP A C 1
ATOM 2011 O O . ASP A 1 251 ? -9.755 -17.563 2.014 1.00 65.19 251 ASP A O 1
ATOM 2015 N N . VAL A 1 252 ? -8.756 -15.571 2.430 1.00 59.88 252 VAL A N 1
ATOM 2016 C CA . VAL A 1 252 ? -8.746 -15.655 3.910 1.00 59.88 252 VAL A CA 1
ATOM 2017 C C . VAL A 1 252 ? -10.165 -15.879 4.437 1.00 59.88 252 VAL A C 1
ATOM 2019 O O . VAL A 1 252 ? -10.389 -16.667 5.349 1.00 59.88 252 VAL A O 1
ATOM 2022 N N . ILE A 1 253 ? -11.136 -15.181 3.845 1.00 60.59 253 ILE A N 1
ATOM 2023 C CA . ILE A 1 253 ? -12.539 -15.186 4.257 1.00 60.59 253 ILE A CA 1
ATOM 2024 C C . ILE A 1 253 ? -13.269 -16.441 3.769 1.00 60.59 253 ILE A C 1
ATOM 2026 O O . ILE A 1 253 ? -13.957 -17.099 4.541 1.00 60.59 253 ILE A O 1
ATOM 2030 N N . THR A 1 254 ? -13.193 -16.755 2.477 1.00 60.56 254 THR A N 1
ATOM 2031 C CA . THR A 1 254 ? -14.201 -17.610 1.826 1.00 60.56 254 THR A CA 1
ATOM 2032 C C . THR A 1 254 ? -13.824 -19.083 1.725 1.00 60.56 254 THR A C 1
ATOM 2034 O O . THR A 1 254 ? -14.712 -19.897 1.472 1.00 60.56 254 THR A O 1
ATOM 2037 N N . GLN A 1 255 ? -12.552 -19.448 1.916 1.00 59.53 255 GLN A N 1
ATOM 2038 C CA . GLN A 1 255 ? -12.084 -20.787 1.536 1.00 59.53 255 GLN A CA 1
ATOM 2039 C C . GLN A 1 255 ? -11.458 -21.592 2.676 1.00 59.53 255 GLN A C 1
ATOM 2041 O O . GLN A 1 255 ? -11.419 -22.818 2.577 1.00 59.53 255 GLN A O 1
ATOM 2046 N N . LEU A 1 256 ? -11.010 -20.960 3.764 1.00 59.53 256 LEU A N 1
ATOM 2047 C CA . LEU A 1 256 ? -10.045 -21.590 4.664 1.00 59.53 256 LEU A CA 1
ATOM 2048 C C . LEU A 1 256 ? -10.544 -21.565 6.109 1.00 59.53 256 LEU A C 1
ATOM 2050 O O . LEU A 1 256 ? -10.826 -20.518 6.677 1.00 59.53 256 LEU A O 1
ATOM 2054 N N . GLU A 1 257 ? -10.717 -22.758 6.677 1.00 71.12 257 GLU A N 1
ATOM 2055 C CA . GLU A 1 257 ? -11.007 -23.012 8.094 1.00 71.12 257 GLU A CA 1
ATOM 2056 C C . GLU A 1 257 ? -11.936 -21.994 8.798 1.00 71.12 257 GLU A C 1
ATOM 2058 O O . GLU A 1 257 ? -11.537 -21.334 9.765 1.00 71.12 257 GLU A O 1
ATOM 2063 N N . PRO A 1 258 ? -13.227 -21.910 8.415 1.00 77.44 258 PRO A N 1
ATOM 2064 C CA . PRO A 1 258 ? -14.176 -20.963 9.015 1.00 77.44 258 PRO A CA 1
ATOM 2065 C C . PRO A 1 258 ? -14.290 -21.111 10.542 1.00 77.44 258 PRO A C 1
ATOM 2067 O O . PRO A 1 258 ? -14.548 -20.142 11.258 1.00 77.44 258 PRO A O 1
ATOM 2070 N N . GLY A 1 259 ? -14.064 -22.322 11.064 1.00 80.56 259 GLY A N 1
ATOM 2071 C CA . GLY A 1 259 ? -14.014 -22.581 12.502 1.00 80.56 259 GLY A CA 1
ATOM 2072 C C . GLY A 1 259 ? -12.811 -21.937 13.198 1.00 80.56 259 GLY A C 1
ATOM 2073 O O . GLY A 1 259 ? -12.965 -21.415 14.303 1.00 80.56 259 GLY A O 1
ATOM 2074 N N . LEU A 1 260 ? -11.631 -21.946 12.568 1.00 81.75 260 LEU A N 1
ATOM 2075 C CA . LEU A 1 260 ? -10.441 -21.269 13.086 1.00 81.75 260 LEU A CA 1
ATOM 2076 C C . LEU A 1 260 ? -10.620 -19.751 12.999 1.00 81.75 260 LEU A C 1
ATOM 2078 O O . LEU A 1 260 ? -10.392 -19.060 13.993 1.00 81.75 260 LEU A O 1
ATOM 2082 N N . PHE A 1 261 ? -11.129 -19.248 11.869 1.00 82.81 261 PHE A N 1
ATOM 2083 C CA . PHE A 1 261 ? -11.418 -17.825 11.692 1.00 82.81 261 PHE A CA 1
ATOM 2084 C C . PHE A 1 261 ? -12.341 -17.307 12.798 1.00 82.81 261 PHE A C 1
ATOM 2086 O O . PHE A 1 261 ? -12.025 -16.314 13.455 1.00 82.81 261 PHE A O 1
ATOM 2093 N N . LYS A 1 262 ? -13.427 -18.030 13.095 1.00 86.50 262 LYS A N 1
ATOM 2094 C CA . LYS A 1 262 ? -14.344 -17.684 14.187 1.00 86.50 262 LYS A CA 1
ATOM 2095 C C . LYS A 1 262 ? -13.686 -17.738 15.563 1.00 86.50 262 LYS A C 1
ATOM 2097 O O . LYS A 1 262 ? -13.946 -16.867 16.387 1.00 86.50 262 LYS A O 1
ATOM 2102 N N . LYS A 1 263 ? -12.831 -18.730 15.833 1.00 85.31 263 LYS A N 1
ATOM 2103 C CA . LYS A 1 263 ? -12.106 -18.831 17.113 1.00 85.31 263 LYS A CA 1
ATOM 2104 C C . LYS A 1 263 ? -11.142 -17.665 17.327 1.00 85.31 263 LYS A C 1
ATOM 2106 O O . LYS A 1 263 ? -11.036 -17.174 18.445 1.00 85.31 263 LYS A O 1
ATOM 2111 N N . VAL A 1 264 ? -10.453 -17.230 16.273 1.00 84.06 264 VAL A N 1
ATOM 2112 C CA . VAL A 1 264 ? -9.459 -16.152 16.345 1.00 84.06 264 VAL A CA 1
ATOM 2113 C C . VAL A 1 264 ? -10.140 -14.782 16.365 1.00 84.06 264 VAL A C 1
ATOM 2115 O O . VAL A 1 264 ? -9.850 -13.946 17.219 1.00 84.06 264 VAL A O 1
ATOM 2118 N N . THR A 1 265 ? -11.077 -14.541 15.450 1.00 84.12 265 THR A N 1
ATOM 2119 C CA . THR A 1 265 ? -11.668 -13.211 15.230 1.00 84.12 265 THR A CA 1
ATOM 2120 C C . THR A 1 265 ? -12.960 -12.970 16.013 1.00 84.12 265 THR A C 1
ATOM 2122 O O . THR A 1 265 ? -13.292 -11.822 16.303 1.00 84.12 265 THR A O 1
ATOM 2125 N N . GLY A 1 266 ? -13.679 -14.030 16.392 1.00 84.81 266 GLY A N 1
ATOM 2126 C CA . GLY A 1 266 ? -15.016 -13.956 16.988 1.00 84.81 266 GLY A CA 1
ATOM 2127 C C . GLY A 1 266 ? -16.152 -13.771 15.973 1.00 84.81 266 GLY A C 1
ATOM 2128 O O . GLY A 1 266 ? -17.314 -13.761 16.377 1.00 84.81 266 GLY A O 1
ATOM 2129 N N . LEU A 1 267 ? -15.845 -13.647 14.676 1.00 86.62 267 LEU A N 1
ATOM 2130 C CA . LEU A 1 267 ? -16.832 -13.459 13.611 1.00 86.62 267 LEU A CA 1
ATOM 2131 C C . LEU A 1 267 ? -16.986 -14.697 12.738 1.00 86.62 267 LEU A C 1
ATOM 2133 O O . LEU A 1 267 ? -16.033 -15.428 12.480 1.00 86.62 267 LEU A O 1
ATOM 2137 N N . ASP A 1 268 ? -18.201 -14.893 12.235 1.00 86.94 268 ASP A N 1
ATOM 2138 C CA . ASP A 1 268 ? -18.423 -15.790 11.111 1.00 86.94 268 ASP A CA 1
ATOM 2139 C C . ASP A 1 268 ? -17.938 -15.130 9.810 1.00 86.94 268 ASP A C 1
ATOM 2141 O O . ASP A 1 268 ? -17.973 -13.910 9.652 1.00 86.94 268 ASP A O 1
ATOM 2145 N N . VAL A 1 269 ? -17.541 -15.954 8.842 1.00 83.38 269 VAL A N 1
ATOM 2146 C CA . VAL A 1 269 ? -17.096 -15.526 7.504 1.00 83.38 269 VAL A CA 1
ATOM 2147 C C . VAL A 1 269 ? -18.073 -14.537 6.853 1.00 83.38 269 VAL A C 1
ATOM 2149 O O . VAL A 1 269 ? -17.671 -13.480 6.372 1.00 83.38 269 VAL A O 1
ATOM 2152 N N . LYS A 1 270 ? -19.374 -14.850 6.912 1.00 86.75 270 LYS A N 1
ATOM 2153 C CA . LYS A 1 270 ? -20.450 -14.023 6.340 1.00 86.75 270 LYS A CA 1
ATOM 2154 C C . LYS A 1 270 ? -20.578 -12.663 7.022 1.00 86.75 270 LYS A C 1
ATOM 2156 O O . LYS A 1 270 ? -20.855 -11.665 6.364 1.00 86.75 270 LYS A O 1
ATOM 2161 N N . ASP A 1 271 ? -20.385 -12.630 8.338 1.00 88.94 271 ASP A N 1
ATOM 2162 C CA . ASP A 1 271 ? -20.466 -11.400 9.122 1.00 88.94 271 ASP A CA 1
ATOM 2163 C C . ASP A 1 271 ? -19.314 -10.464 8.752 1.00 88.94 271 ASP A C 1
ATOM 2165 O O . ASP A 1 271 ? -19.505 -9.264 8.575 1.00 88.94 271 ASP A O 1
ATOM 2169 N N . PHE A 1 272 ? -18.111 -11.015 8.595 1.00 87.56 272 PHE A N 1
ATOM 2170 C CA . PHE A 1 272 ? -16.954 -10.227 8.202 1.00 87.56 272 PHE A CA 1
ATOM 2171 C C . PHE A 1 272 ? -17.044 -9.746 6.745 1.00 87.56 272 PHE A C 1
ATOM 2173 O O . PHE A 1 272 ? -16.785 -8.571 6.488 1.00 87.56 272 PHE A O 1
ATOM 2180 N N . GLU A 1 273 ? -17.508 -10.586 5.813 1.00 86.50 273 GLU A N 1
ATOM 2181 C CA . GLU A 1 273 ? -17.796 -10.179 4.429 1.00 86.50 273 GLU A CA 1
ATOM 2182 C C . GLU A 1 273 ? -18.812 -9.026 4.378 1.00 86.50 273 GLU A C 1
ATOM 2184 O O . GLU A 1 273 ? -18.617 -8.047 3.654 1.00 86.50 273 GLU A O 1
ATOM 2189 N N . LEU A 1 274 ? -19.851 -9.076 5.220 1.00 89.50 274 LEU A N 1
ATOM 2190 C CA . LEU A 1 274 ? -20.814 -7.988 5.351 1.00 89.50 274 LEU A CA 1
ATOM 2191 C C . LEU A 1 274 ? -20.140 -6.685 5.815 1.00 89.50 274 LEU A C 1
ATOM 2193 O O . LEU A 1 274 ? -20.378 -5.632 5.223 1.00 89.50 274 LEU A O 1
ATOM 2197 N N . LEU A 1 275 ? -19.265 -6.731 6.823 1.00 88.88 275 LEU A N 1
ATOM 2198 C CA . LEU A 1 275 ? -18.547 -5.542 7.306 1.00 88.88 275 LEU A CA 1
ATOM 2199 C C . LEU A 1 275 ? -17.600 -4.950 6.252 1.00 88.88 275 LEU A C 1
ATOM 2201 O O . LEU A 1 275 ? -17.528 -3.724 6.117 1.00 88.88 275 LEU A O 1
ATOM 2205 N N . VAL A 1 276 ? -16.911 -5.797 5.481 1.00 88.31 276 VAL A N 1
ATOM 2206 C CA . VAL A 1 276 ? -16.086 -5.367 4.341 1.00 88.31 276 VAL A CA 1
ATOM 2207 C C . VAL A 1 276 ? -16.964 -4.707 3.272 1.00 88.31 276 VAL A C 1
ATOM 2209 O O . VAL A 1 276 ? -16.659 -3.599 2.836 1.00 88.31 276 VAL A O 1
ATOM 2212 N N . SER A 1 277 ? -18.107 -5.310 2.925 1.00 87.88 277 SER A N 1
ATOM 2213 C CA . SER A 1 277 ? -19.032 -4.773 1.911 1.00 87.88 277 SER A CA 1
ATOM 2214 C C . SER A 1 277 ? -19.633 -3.408 2.277 1.00 87.88 277 SER A C 1
ATOM 2216 O O . SER A 1 277 ? -19.904 -2.585 1.405 1.00 87.88 277 SER A O 1
ATOM 2218 N N . LEU A 1 278 ? -19.801 -3.126 3.574 1.00 89.81 278 LEU A N 1
ATOM 2219 C CA . LEU A 1 278 ? -20.276 -1.829 4.074 1.00 89.81 278 LEU A CA 1
ATOM 2220 C C . LEU A 1 278 ? -19.176 -0.753 4.101 1.00 89.81 278 LEU A C 1
ATOM 2222 O O . LEU A 1 278 ? -19.464 0.427 4.349 1.00 89.81 278 LEU A O 1
ATOM 2226 N N . GLY A 1 279 ? -17.934 -1.153 3.818 1.00 88.12 279 GLY A N 1
ATOM 2227 C CA . GLY A 1 279 ? -16.757 -0.300 3.772 1.00 88.12 279 GLY A CA 1
ATOM 2228 C C . GLY A 1 279 ? -16.123 -0.043 5.135 1.00 88.12 279 GLY A C 1
ATOM 2229 O O . GLY A 1 279 ? -15.286 0.848 5.223 1.00 88.12 279 GLY A O 1
ATOM 2230 N N . VAL A 1 280 ? -16.492 -0.788 6.188 1.00 90.19 280 VAL A N 1
ATOM 2231 C CA . VAL A 1 280 ? -15.883 -0.658 7.531 1.00 90.19 280 VAL A CA 1
ATOM 2232 C C . VAL A 1 280 ? -14.389 -0.966 7.474 1.00 90.19 280 VAL A C 1
ATOM 2234 O O . VAL A 1 280 ? -13.584 -0.301 8.123 1.00 90.19 280 VAL A O 1
ATOM 2237 N N . PHE A 1 281 ? -14.030 -1.954 6.662 1.00 90.44 281 PHE A N 1
ATOM 2238 C CA . PHE A 1 281 ? -12.665 -2.378 6.400 1.00 90.44 281 PHE A CA 1
ATOM 2239 C C . PHE A 1 281 ? -12.262 -1.988 4.978 1.00 90.44 281 PHE A C 1
ATOM 2241 O O . PHE A 1 281 ? -13.033 -2.158 4.034 1.00 90.44 281 PHE A O 1
ATOM 2248 N N . ASN A 1 282 ? -11.055 -1.449 4.820 1.00 87.00 282 ASN A N 1
ATOM 2249 C CA . ASN A 1 282 ? -10.522 -1.080 3.516 1.00 87.00 282 ASN A CA 1
ATOM 2250 C C . ASN A 1 282 ? -9.946 -2.319 2.820 1.00 87.00 282 ASN A C 1
ATOM 2252 O O . ASN A 1 282 ? -8.788 -2.677 3.041 1.00 87.00 282 ASN A O 1
ATOM 2256 N N . ASP A 1 283 ? -10.759 -2.942 1.967 1.00 83.06 283 ASP A N 1
ATOM 2257 C CA . ASP A 1 283 ? -10.408 -4.173 1.254 1.00 83.06 283 ASP A CA 1
ATOM 2258 C C . ASP A 1 283 ? -9.095 -4.045 0.464 1.00 83.06 283 ASP A C 1
ATOM 2260 O O . ASP A 1 283 ? -8.214 -4.887 0.584 1.00 83.06 283 ASP A O 1
ATOM 2264 N N . SER A 1 284 ? -8.884 -2.938 -0.255 1.00 79.88 284 SER A N 1
ATOM 2265 C CA . SER A 1 284 ? -7.661 -2.724 -1.044 1.00 79.88 284 SER A CA 1
ATOM 2266 C C . SER A 1 284 ? -6.393 -2.739 -0.180 1.00 79.88 284 SER A C 1
ATOM 2268 O O . SER A 1 284 ? -5.421 -3.423 -0.507 1.00 79.88 284 SER A O 1
ATOM 2270 N N . LEU A 1 285 ? -6.404 -2.021 0.947 1.00 82.19 285 LEU A N 1
ATOM 2271 C CA . LEU A 1 285 ? -5.248 -1.970 1.844 1.00 82.19 285 LEU A CA 1
ATOM 2272 C C . LEU A 1 285 ? -5.049 -3.276 2.617 1.00 82.19 285 LEU A C 1
ATOM 2274 O O . LEU A 1 285 ? -3.910 -3.650 2.897 1.00 82.19 285 LEU A O 1
ATOM 2278 N N . MET A 1 286 ? -6.133 -3.974 2.956 1.00 83.56 286 MET A N 1
ATOM 2279 C CA . MET A 1 286 ? -6.050 -5.278 3.608 1.00 83.56 286 MET A CA 1
ATOM 2280 C C . MET A 1 286 ? -5.541 -6.352 2.647 1.00 83.56 286 MET A C 1
ATOM 2282 O O . MET A 1 286 ? -4.666 -7.117 3.033 1.00 83.56 286 MET A O 1
ATOM 2286 N N . ASN A 1 287 ? -5.988 -6.359 1.389 1.00 81.00 287 ASN A N 1
ATOM 2287 C CA . ASN A 1 287 ? -5.464 -7.230 0.334 1.00 81.00 287 ASN A CA 1
ATOM 2288 C C . ASN A 1 287 ? -3.956 -7.025 0.130 1.00 81.00 287 ASN A C 1
ATOM 2290 O O . ASN A 1 287 ? -3.206 -7.999 0.105 1.00 81.00 287 ASN A O 1
ATOM 2294 N N . ASP A 1 288 ? -3.492 -5.769 0.068 1.00 77.44 288 ASP A N 1
ATOM 2295 C CA . ASP A 1 288 ? -2.057 -5.447 0.008 1.00 77.44 288 ASP A CA 1
ATOM 2296 C C . ASP A 1 288 ? -1.293 -5.994 1.226 1.00 77.44 288 ASP A C 1
ATOM 2298 O O . ASP A 1 288 ? -0.198 -6.545 1.093 1.00 77.44 288 ASP A O 1
ATOM 2302 N N . ALA A 1 289 ? -1.869 -5.856 2.423 1.00 82.06 289 ALA A N 1
ATOM 2303 C CA . ALA A 1 289 ? -1.256 -6.330 3.657 1.00 82.06 289 ALA A CA 1
ATOM 2304 C C . ALA A 1 289 ? -1.186 -7.866 3.730 1.00 82.06 289 ALA A C 1
ATOM 2306 O O . ALA A 1 289 ? -0.143 -8.396 4.114 1.00 82.06 289 ALA A O 1
ATOM 2307 N N . VAL A 1 290 ? -2.250 -8.566 3.320 1.00 81.44 290 VAL A N 1
ATOM 2308 C CA . VAL A 1 290 ? -2.315 -10.034 3.205 1.00 81.44 290 VAL A CA 1
ATOM 2309 C C . VAL A 1 290 ? -1.251 -10.528 2.226 1.00 81.44 290 VAL A C 1
ATOM 2311 O O . VAL A 1 290 ? -0.433 -11.377 2.574 1.00 81.44 290 VAL A O 1
ATOM 2314 N N . TYR A 1 291 ? -1.187 -9.934 1.033 1.00 78.25 291 TYR A N 1
ATOM 2315 C CA . TYR A 1 291 ? -0.222 -10.320 0.006 1.00 78.25 291 TYR A CA 1
ATOM 2316 C C . TYR A 1 291 ? 1.233 -10.175 0.475 1.00 78.25 291 TYR A C 1
ATOM 2318 O O . TYR A 1 291 ? 2.045 -11.089 0.322 1.00 78.25 291 TYR A O 1
ATOM 2326 N N . LYS A 1 292 ? 1.566 -9.033 1.087 1.00 79.50 292 LYS A N 1
ATOM 2327 C CA . LYS A 1 292 ? 2.918 -8.758 1.596 1.00 79.50 292 LYS A CA 1
ATOM 2328 C C . LYS A 1 292 ? 3.307 -9.674 2.748 1.00 79.50 292 LYS A C 1
ATOM 2330 O O . LYS A 1 292 ? 4.462 -10.081 2.835 1.00 79.50 292 LYS A O 1
ATOM 2335 N N . PHE A 1 293 ? 2.355 -9.993 3.623 1.00 78.88 293 PHE A N 1
ATOM 2336 C CA . PHE A 1 293 ? 2.572 -10.950 4.702 1.00 78.88 293 PHE A CA 1
ATOM 2337 C C . PHE A 1 293 ? 2.901 -12.338 4.142 1.00 78.88 293 PHE A C 1
ATOM 2339 O O . PHE A 1 293 ? 3.924 -12.911 4.506 1.00 78.88 293 PHE A O 1
ATOM 2346 N N . LYS A 1 294 ? 2.101 -12.818 3.184 1.00 76.19 294 LYS A N 1
ATOM 2347 C CA . LYS A 1 294 ? 2.302 -14.110 2.520 1.00 76.19 294 LYS A CA 1
ATOM 2348 C C . LYS A 1 294 ? 3.668 -14.212 1.839 1.00 76.19 294 LYS A C 1
ATOM 2350 O O . LYS A 1 294 ? 4.405 -15.163 2.060 1.00 76.19 294 LYS A O 1
ATOM 2355 N N . ARG A 1 295 ? 4.047 -13.206 1.047 1.00 76.06 295 ARG A N 1
ATOM 2356 C CA . ARG A 1 295 ? 5.345 -13.187 0.350 1.00 76.06 295 ARG A CA 1
ATOM 2357 C C . ARG A 1 295 ? 6.529 -13.208 1.321 1.00 76.06 295 ARG A C 1
ATOM 2359 O O . ARG A 1 295 ? 7.527 -13.873 1.058 1.00 76.06 295 ARG A O 1
ATOM 2366 N N . TYR A 1 296 ? 6.410 -12.522 2.459 1.00 78.44 296 TYR A N 1
ATOM 2367 C CA . TYR A 1 296 ? 7.416 -12.585 3.518 1.00 78.44 296 TYR A CA 1
ATOM 2368 C C . TYR A 1 296 ? 7.512 -13.986 4.149 1.00 78.44 296 TYR A C 1
ATOM 2370 O O . TYR A 1 296 ? 8.612 -14.492 4.388 1.00 78.44 296 TYR A O 1
ATOM 2378 N N . GLU A 1 297 ? 6.372 -14.617 4.421 1.00 76.12 297 GLU A N 1
ATOM 2379 C CA . GLU A 1 297 ? 6.319 -15.982 4.945 1.00 76.12 297 GLU A CA 1
ATOM 2380 C C . GLU A 1 297 ? 6.922 -16.994 3.955 1.00 76.12 297 GLU A C 1
ATOM 2382 O O . GLU A 1 297 ? 7.768 -17.796 4.348 1.00 76.12 297 GLU A O 1
ATOM 2387 N N . ASP A 1 298 ? 6.572 -16.907 2.668 1.00 72.69 298 ASP A N 1
ATOM 2388 C CA . ASP A 1 298 ? 7.107 -17.756 1.592 1.00 72.69 298 ASP A CA 1
ATOM 2389 C C . ASP A 1 298 ? 8.640 -17.675 1.503 1.00 72.69 298 ASP A C 1
ATOM 2391 O O . ASP A 1 298 ? 9.337 -18.695 1.421 1.00 72.69 298 ASP A O 1
ATOM 2395 N N . ALA A 1 299 ? 9.189 -16.460 1.583 1.00 72.44 299 ALA A N 1
ATOM 2396 C CA . ALA A 1 299 ? 10.632 -16.244 1.614 1.00 72.44 299 ALA A CA 1
ATOM 2397 C C . ALA A 1 299 ? 11.279 -16.849 2.876 1.00 72.44 299 ALA A C 1
ATOM 2399 O O . ALA A 1 299 ? 12.383 -17.388 2.820 1.00 72.44 299 ALA A O 1
ATOM 2400 N N . SER A 1 300 ? 10.578 -16.809 4.012 1.00 74.00 300 SER A N 1
ATOM 2401 C CA . SER A 1 300 ? 11.076 -17.355 5.279 1.00 74.00 300 SER A CA 1
ATOM 2402 C C . SER A 1 300 ? 11.085 -18.887 5.277 1.00 74.00 300 SER A C 1
ATOM 2404 O O . SER A 1 300 ? 12.060 -19.500 5.709 1.00 74.00 300 SER A O 1
ATOM 2406 N N . LEU A 1 301 ? 10.030 -19.516 4.752 1.00 70.56 301 LEU A N 1
ATOM 2407 C CA . LEU A 1 301 ? 9.921 -20.972 4.646 1.00 70.56 301 LEU A CA 1
ATOM 2408 C C . LEU A 1 301 ? 10.949 -21.542 3.664 1.00 70.56 301 LEU A C 1
ATOM 2410 O O . LEU A 1 301 ? 11.663 -22.486 4.012 1.00 70.56 301 LEU A O 1
ATOM 2414 N N . SER A 1 302 ? 11.102 -20.916 2.492 1.00 68.62 302 SER A N 1
ATOM 2415 C CA . SER A 1 302 ? 12.102 -21.341 1.502 1.00 68.62 302 SER A CA 1
ATOM 2416 C C . SER A 1 302 ? 13.534 -21.243 2.042 1.00 68.62 302 SER A C 1
ATOM 2418 O O . SER A 1 302 ? 14.318 -22.170 1.848 1.00 68.62 302 SER A O 1
ATOM 2420 N N . TYR A 1 303 ? 13.860 -20.200 2.818 1.00 67.81 303 TYR A N 1
ATOM 2421 C CA . TYR A 1 303 ? 15.162 -20.076 3.485 1.00 67.81 303 TYR A CA 1
ATOM 2422 C C . TYR A 1 303 ? 15.452 -21.223 4.467 1.00 67.81 303 TYR A C 1
ATOM 2424 O O . TYR A 1 303 ? 16.591 -21.671 4.581 1.00 67.81 303 TYR A O 1
ATOM 2432 N N . THR A 1 304 ? 14.435 -21.736 5.165 1.00 71.38 304 THR A N 1
ATOM 2433 C CA . THR A 1 304 ? 14.603 -22.874 6.088 1.00 71.38 304 THR A CA 1
ATOM 2434 C C . THR A 1 304 ? 14.744 -24.230 5.386 1.00 71.38 304 THR A C 1
ATOM 2436 O O . THR A 1 304 ? 14.916 -25.243 6.061 1.00 71.38 304 THR A O 1
ATOM 2439 N N . GLY A 1 305 ? 14.672 -24.270 4.049 1.00 64.19 305 GLY A N 1
ATOM 2440 C CA . GLY A 1 305 ? 14.688 -25.508 3.262 1.00 64.19 305 GLY A CA 1
ATOM 2441 C C . GLY A 1 305 ? 13.418 -26.351 3.422 1.00 64.19 305 GLY A C 1
ATOM 2442 O O . GLY A 1 305 ? 13.368 -27.488 2.962 1.00 64.19 305 GLY A O 1
ATOM 2443 N N . ILE A 1 306 ? 12.395 -25.808 4.086 1.00 62.44 306 ILE A N 1
ATOM 2444 C CA . ILE A 1 306 ? 11.102 -26.452 4.292 1.00 62.44 306 ILE A CA 1
ATOM 2445 C C . ILE A 1 306 ? 10.177 -25.949 3.188 1.00 62.44 306 ILE A C 1
ATOM 2447 O O . ILE A 1 306 ? 9.434 -24.985 3.366 1.00 62.44 306 ILE A O 1
ATOM 2451 N N . ASP A 1 307 ? 10.218 -26.614 2.036 1.00 58.09 307 ASP A N 1
ATOM 2452 C CA . ASP A 1 307 ? 9.223 -26.404 0.990 1.00 58.09 307 ASP A CA 1
ATOM 2453 C C . ASP A 1 307 ? 8.075 -27.410 1.137 1.00 58.09 307 ASP A C 1
ATOM 2455 O O . ASP A 1 307 ? 7.963 -28.386 0.403 1.00 58.09 307 ASP A O 1
ATOM 2459 N N . ARG A 1 308 ? 7.213 -27.197 2.141 1.00 52.78 308 ARG A N 1
ATOM 2460 C CA . ARG A 1 308 ? 6.042 -28.066 2.388 1.00 52.78 308 ARG A CA 1
ATOM 2461 C C . ARG A 1 308 ? 5.018 -28.077 1.244 1.00 52.78 308 ARG A C 1
ATOM 2463 O O . ARG A 1 308 ? 4.105 -28.891 1.291 1.00 52.78 308 ARG A O 1
ATOM 2470 N N . HIS A 1 309 ? 5.160 -27.190 0.258 1.00 53.56 309 HIS A N 1
ATOM 2471 C CA . HIS A 1 309 ? 4.171 -26.937 -0.794 1.00 53.56 309 HIS A CA 1
ATOM 2472 C C . HIS A 1 309 ? 4.809 -26.937 -2.193 1.00 53.56 309 HIS A C 1
ATOM 2474 O O . HIS A 1 309 ? 4.329 -26.264 -3.109 1.00 53.56 309 HIS A O 1
ATOM 2480 N N . GLU A 1 310 ? 5.916 -27.663 -2.362 1.00 48.72 310 GLU A N 1
ATOM 2481 C CA . GLU A 1 310 ? 6.572 -27.852 -3.653 1.00 48.72 310 GLU A CA 1
ATOM 2482 C C . GLU A 1 310 ? 5.574 -28.479 -4.651 1.00 48.72 310 GLU A C 1
ATOM 2484 O O . GLU A 1 310 ? 5.099 -29.595 -4.459 1.00 48.72 310 GLU A O 1
ATOM 2489 N N . GLY A 1 311 ? 5.196 -27.733 -5.697 1.00 50.38 311 GLY A N 1
ATOM 2490 C CA . GLY A 1 311 ? 4.224 -28.174 -6.711 1.00 50.38 311 GLY A CA 1
ATOM 2491 C C . GLY A 1 311 ? 2.764 -27.758 -6.477 1.00 50.38 311 GLY A C 1
ATOM 2492 O O . GLY A 1 311 ? 1.943 -27.924 -7.379 1.00 50.38 311 GLY A O 1
ATOM 2493 N N . GLU A 1 312 ? 2.421 -27.156 -5.336 1.00 49.50 312 GLU A N 1
ATOM 2494 C CA . GLU A 1 312 ? 1.145 -26.444 -5.199 1.00 49.50 312 GLU A CA 1
ATOM 2495 C C . GLU A 1 312 ? 1.235 -25.095 -5.920 1.00 49.50 312 GLU A C 1
ATOM 2497 O O . GLU A 1 312 ? 2.310 -24.503 -6.004 1.00 49.50 312 GLU A O 1
ATOM 2502 N N . ASN A 1 313 ? 0.113 -24.614 -6.468 1.00 43.97 313 ASN A N 1
ATOM 2503 C CA . ASN A 1 313 ? 0.017 -23.408 -7.301 1.00 43.97 313 ASN A CA 1
ATOM 2504 C C . ASN A 1 313 ? 0.489 -22.134 -6.560 1.00 43.97 313 ASN A C 1
ATOM 2506 O O . ASN A 1 313 ? -0.306 -21.291 -6.117 1.00 43.97 313 ASN A O 1
ATOM 2510 N N . ARG A 1 314 ? 1.810 -21.963 -6.477 1.00 39.25 314 ARG A N 1
ATOM 2511 C CA . ARG A 1 314 ? 2.487 -20.687 -6.281 1.00 39.25 314 ARG A CA 1
ATOM 2512 C C . ARG A 1 314 ? 2.014 -19.753 -7.389 1.00 39.25 314 ARG A C 1
ATOM 2514 O O . ARG A 1 314 ? 1.734 -20.208 -8.496 1.00 39.25 314 ARG A O 1
ATOM 2521 N N . GLY A 1 315 ? 1.846 -18.470 -7.067 1.00 37.84 315 GLY A N 1
ATOM 2522 C CA . GLY A 1 315 ? 1.571 -17.434 -8.068 1.00 37.84 315 GLY A CA 1
ATOM 2523 C C . GLY A 1 315 ? 2.427 -17.688 -9.308 1.00 37.84 315 GLY A C 1
ATOM 2524 O O . GLY A 1 315 ? 3.619 -17.962 -9.180 1.00 37.84 315 GLY A O 1
ATOM 2525 N N . GLY A 1 316 ? 1.742 -17.825 -10.445 1.00 37.41 316 GLY A N 1
ATOM 2526 C CA . GLY A 1 316 ? 2.171 -18.651 -11.567 1.00 37.41 316 GLY A CA 1
ATOM 2527 C C . GLY A 1 316 ? 3.596 -18.371 -12.023 1.00 37.41 316 GLY A C 1
ATOM 2528 O O . GLY A 1 316 ? 3.868 -17.332 -12.614 1.00 37.41 316 GLY A O 1
ATOM 2529 N N . ARG A 1 317 ? 4.480 -19.352 -11.832 1.00 32.97 317 ARG A N 1
ATOM 2530 C CA . ARG A 1 317 ? 5.643 -19.492 -12.704 1.00 32.97 317 ARG A CA 1
ATOM 2531 C C . ARG A 1 317 ? 5.139 -20.041 -14.027 1.00 32.97 317 ARG A C 1
ATOM 2533 O O . ARG A 1 317 ? 4.964 -21.246 -14.154 1.00 32.97 317 ARG A O 1
ATOM 2540 N N . ASP A 1 318 ? 4.901 -19.154 -14.980 1.00 31.77 318 ASP A N 1
ATOM 2541 C CA . ASP A 1 318 ? 4.774 -19.550 -16.381 1.00 31.77 318 ASP A CA 1
ATOM 2542 C C . ASP A 1 318 ? 5.539 -18.585 -17.289 1.00 31.77 318 ASP A C 1
ATOM 2544 O O . ASP A 1 318 ? 5.005 -17.979 -18.207 1.00 31.77 318 ASP A O 1
ATOM 2548 N N . THR A 1 319 ? 6.823 -18.420 -16.983 1.00 34.75 319 THR A N 1
ATOM 2549 C CA . THR A 1 319 ? 7.853 -18.112 -17.979 1.00 34.75 319 THR A CA 1
ATOM 2550 C C . THR A 1 319 ? 9.111 -18.878 -17.594 1.00 34.75 319 THR A C 1
ATOM 2552 O O . THR A 1 319 ? 10.136 -18.304 -17.231 1.00 34.75 319 THR A O 1
ATOM 2555 N N . VAL A 1 320 ? 9.030 -20.210 -17.623 1.00 31.77 320 VAL A N 1
ATOM 2556 C CA . VAL A 1 320 ? 10.247 -21.013 -17.741 1.00 31.77 320 VAL A CA 1
ATOM 2557 C C . VAL A 1 320 ? 10.707 -20.828 -19.182 1.00 31.77 320 VAL A C 1
ATOM 2559 O O . VAL A 1 320 ? 10.228 -21.512 -20.080 1.00 31.77 320 VAL A O 1
ATOM 2562 N N . ILE A 1 321 ? 11.589 -19.853 -19.415 1.00 32.66 321 ILE A N 1
ATOM 2563 C CA . ILE A 1 321 ? 12.418 -19.859 -20.619 1.00 32.66 321 ILE A CA 1
ATOM 2564 C C . ILE A 1 321 ? 13.189 -21.174 -20.533 1.00 32.66 321 ILE A C 1
ATOM 2566 O O . ILE A 1 321 ? 13.999 -21.360 -19.624 1.00 32.66 321 ILE A O 1
ATOM 2570 N N . SER A 1 322 ? 12.862 -22.124 -21.407 1.00 40.16 322 SER A N 1
ATOM 2571 C CA . SER A 1 322 ? 13.609 -23.374 -21.471 1.00 40.16 322 SER A CA 1
ATOM 2572 C C . SER A 1 322 ? 15.066 -23.063 -21.829 1.00 40.16 322 SER A C 1
ATOM 2574 O O . SER A 1 322 ? 15.344 -22.050 -22.474 1.00 40.16 322 SER A O 1
ATOM 2576 N N . ASP A 1 323 ? 16.016 -23.932 -21.480 1.00 40.06 323 ASP A N 1
ATOM 2577 C CA . ASP A 1 323 ? 17.412 -23.748 -21.917 1.00 40.06 323 ASP A CA 1
ATOM 2578 C C . ASP A 1 323 ? 17.515 -23.598 -23.450 1.00 40.06 323 ASP A C 1
ATOM 2580 O O . ASP A 1 323 ? 18.414 -22.933 -23.966 1.00 40.06 323 ASP A O 1
ATOM 2584 N N . ALA A 1 324 ? 16.563 -24.166 -24.199 1.00 41.72 324 ALA A N 1
ATOM 2585 C CA . ALA A 1 324 ? 16.452 -23.982 -25.641 1.00 41.72 324 ALA A CA 1
ATOM 2586 C C . ALA A 1 324 ? 16.027 -22.551 -26.025 1.00 41.72 324 ALA A C 1
ATOM 2588 O O . ALA A 1 324 ? 16.630 -21.957 -26.921 1.00 41.72 324 ALA A O 1
ATOM 2589 N N . ASP A 1 325 ? 15.053 -21.969 -25.321 1.00 42.78 325 ASP A N 1
ATOM 2590 C CA . ASP A 1 325 ? 14.595 -20.596 -25.551 1.00 42.78 325 ASP A CA 1
ATOM 2591 C C . ASP A 1 325 ? 15.674 -19.574 -25.160 1.00 42.78 325 ASP A C 1
ATOM 2593 O O . ASP A 1 325 ? 15.918 -18.630 -25.914 1.00 42.78 325 ASP A O 1
ATOM 2597 N N . TYR A 1 326 ? 16.396 -19.806 -24.056 1.00 50.69 326 TYR A N 1
ATOM 2598 C CA . TYR A 1 326 ? 17.521 -18.970 -23.616 1.00 50.69 326 TYR A CA 1
ATOM 2599 C C . TYR A 1 326 ? 18.644 -18.955 -24.660 1.00 50.69 326 TYR A C 1
ATOM 2601 O O . TYR A 1 326 ? 19.118 -17.890 -25.061 1.00 50.69 326 TYR A O 1
ATOM 2609 N N . ASN A 1 327 ? 19.018 -20.130 -25.175 1.00 52.59 327 ASN A N 1
ATOM 2610 C CA . ASN A 1 327 ? 20.037 -20.243 -26.216 1.00 52.59 327 ASN A CA 1
ATOM 2611 C C . ASN A 1 327 ? 19.586 -19.617 -27.547 1.00 52.59 327 ASN A C 1
ATOM 2613 O O . ASN A 1 327 ? 20.408 -19.031 -28.252 1.00 52.59 327 ASN A O 1
ATOM 2617 N N . SER A 1 328 ? 18.290 -19.679 -27.879 1.00 53.78 328 SER A N 1
ATOM 2618 C CA . SER A 1 328 ? 17.747 -19.034 -29.082 1.00 53.78 328 SER A CA 1
ATOM 2619 C C . SER A 1 328 ? 17.803 -17.504 -28.997 1.00 53.78 328 SER A C 1
ATOM 2621 O O . SER A 1 328 ? 18.229 -16.846 -29.948 1.00 53.78 328 SER A O 1
ATOM 2623 N N . MET A 1 329 ? 17.459 -16.932 -27.838 1.00 54.22 329 MET A N 1
ATOM 2624 C CA . MET A 1 329 ? 17.506 -15.488 -27.610 1.00 54.22 329 MET A CA 1
ATOM 2625 C C . MET A 1 329 ? 18.948 -14.977 -27.538 1.00 54.22 329 MET A C 1
ATOM 2627 O O . MET A 1 329 ? 19.250 -13.932 -28.111 1.00 54.22 329 MET A O 1
ATOM 2631 N N . PHE A 1 330 ? 19.858 -15.741 -26.925 1.00 56.09 330 PHE A N 1
ATOM 2632 C CA . PHE A 1 330 ? 21.290 -15.432 -26.907 1.00 56.09 330 PHE A CA 1
ATOM 2633 C C . PHE A 1 330 ? 21.902 -15.443 -28.318 1.00 56.09 330 PHE A C 1
ATOM 2635 O O . PHE A 1 330 ? 22.671 -14.548 -28.668 1.00 56.09 330 PHE A O 1
ATOM 2642 N N . ALA A 1 331 ? 21.524 -16.410 -29.161 1.00 58.91 331 ALA A N 1
ATOM 2643 C CA . ALA A 1 331 ? 21.968 -16.469 -30.553 1.00 58.91 331 ALA A CA 1
ATOM 2644 C C . ALA A 1 331 ? 21.419 -15.302 -31.395 1.00 58.91 331 ALA A C 1
ATOM 2646 O O . ALA A 1 331 ? 22.157 -14.717 -32.185 1.00 58.91 331 ALA A O 1
ATOM 2647 N N . LEU A 1 332 ? 20.152 -14.917 -31.195 1.00 59.91 332 LEU A N 1
ATOM 2648 C CA . LEU A 1 332 ? 19.546 -13.748 -31.847 1.00 59.91 332 LEU A CA 1
ATOM 2649 C C . LEU A 1 332 ? 20.214 -12.437 -31.410 1.00 59.91 332 LEU A C 1
ATOM 2651 O O . LEU A 1 332 ? 20.431 -11.548 -32.233 1.00 59.91 332 LEU A O 1
ATOM 2655 N N . GLN A 1 333 ? 20.596 -12.332 -30.136 1.00 47.31 333 GLN A N 1
ATOM 2656 C CA . GLN A 1 333 ? 21.331 -11.188 -29.608 1.00 47.31 333 GLN A CA 1
ATOM 2657 C C . GLN A 1 333 ? 22.741 -11.094 -30.210 1.00 47.31 333 GLN A C 1
ATOM 2659 O O . GLN A 1 333 ? 23.115 -10.027 -30.690 1.00 47.31 333 GLN A O 1
ATOM 2664 N N . GLN A 1 334 ? 23.490 -12.201 -30.267 1.00 60.44 334 GLN A N 1
ATOM 2665 C CA . GLN A 1 334 ? 24.808 -12.271 -30.920 1.00 60.44 334 GLN A CA 1
ATOM 2666 C C . GLN A 1 334 ? 24.721 -11.889 -32.408 1.00 60.44 334 GLN A C 1
ATOM 2668 O O . GLN A 1 334 ? 25.483 -11.044 -32.872 1.00 60.44 334 GLN A O 1
ATOM 2673 N N . ALA A 1 335 ? 23.727 -12.419 -33.127 1.00 59.03 335 ALA A N 1
ATOM 2674 C CA . ALA A 1 335 ? 23.487 -12.097 -34.534 1.00 59.03 335 ALA A CA 1
ATOM 2675 C C . ALA A 1 335 ? 23.105 -10.622 -34.761 1.00 59.03 335 ALA A C 1
ATOM 2677 O O . ALA A 1 335 ? 23.421 -10.055 -35.802 1.00 59.03 335 ALA A O 1
ATOM 2678 N N . SER A 1 336 ? 22.454 -9.975 -33.788 1.00 50.81 336 SER A N 1
ATOM 2679 C CA . SER A 1 336 ? 22.150 -8.536 -33.840 1.00 50.81 336 SER A CA 1
ATOM 2680 C C . SER A 1 336 ? 23.350 -7.636 -33.505 1.00 50.81 336 SER A C 1
ATOM 2682 O O . SER A 1 336 ? 23.336 -6.449 -33.829 1.00 50.81 336 SER A O 1
ATOM 2684 N N . MET A 1 337 ? 24.383 -8.192 -32.858 1.00 46.66 337 MET A N 1
ATOM 2685 C CA . MET A 1 337 ? 25.617 -7.491 -32.486 1.00 46.66 337 MET A CA 1
ATOM 2686 C C . MET A 1 337 ? 26.710 -7.584 -33.562 1.00 46.66 337 MET A C 1
ATOM 2688 O O . MET A 1 337 ? 27.620 -6.754 -33.563 1.00 46.66 337 MET A O 1
ATOM 2692 N N . GLU A 1 338 ? 26.608 -8.522 -34.507 1.00 48.19 338 GLU A N 1
ATOM 2693 C CA . GLU A 1 338 ? 27.399 -8.522 -35.745 1.00 48.19 338 GLU A CA 1
ATOM 2694 C C . GLU A 1 338 ? 26.856 -7.468 -36.728 1.00 48.19 338 GLU A C 1
ATOM 2696 O O . GLU A 1 338 ? 26.257 -7.767 -37.759 1.00 48.19 338 GLU A O 1
ATOM 2701 N N . ALA A 1 339 ? 27.057 -6.188 -36.407 1.00 43.78 339 ALA A N 1
ATOM 2702 C CA . ALA A 1 339 ? 26.944 -5.129 -37.404 1.00 43.78 339 ALA A CA 1
ATOM 2703 C C . ALA A 1 339 ? 28.156 -5.183 -38.363 1.00 43.78 339 ALA A C 1
ATOM 2705 O O . ALA A 1 339 ? 29.261 -5.526 -37.927 1.00 43.78 339 ALA A O 1
ATOM 2706 N N . PRO A 1 340 ? 27.999 -4.820 -39.652 1.00 43.91 340 PRO A N 1
ATOM 2707 C CA . PRO A 1 340 ? 29.119 -4.757 -40.584 1.00 43.91 340 PRO A CA 1
ATOM 2708 C C . PRO A 1 340 ? 30.176 -3.778 -40.070 1.00 43.91 340 PRO A C 1
ATOM 2710 O O . PRO A 1 340 ? 29.848 -2.696 -39.581 1.00 43.91 340 PRO A O 1
ATOM 2713 N N . ILE A 1 341 ? 31.447 -4.154 -40.205 1.00 44.03 341 ILE A N 1
ATOM 2714 C CA . ILE A 1 341 ? 32.589 -3.283 -39.916 1.00 44.03 341 ILE A CA 1
ATOM 2715 C C . ILE A 1 341 ? 32.405 -1.991 -40.737 1.00 44.03 341 ILE A C 1
ATOM 2717 O O . ILE A 1 341 ? 32.283 -2.093 -41.961 1.00 44.03 341 ILE A O 1
ATOM 2721 N N . PRO A 1 342 ? 32.373 -0.795 -40.118 1.00 41.62 342 PRO A N 1
ATOM 2722 C CA . PRO A 1 342 ? 32.267 0.455 -40.862 1.00 41.62 342 PRO A CA 1
ATOM 2723 C C . PRO A 1 342 ? 33.454 0.585 -41.820 1.00 41.62 342 PRO A C 1
ATOM 2725 O O . PRO A 1 342 ? 34.601 0.355 -41.424 1.00 41.62 342 PRO A O 1
ATOM 2728 N N . SER A 1 343 ? 33.202 0.951 -43.077 1.00 52.72 343 SER A N 1
ATOM 2729 C CA . SER A 1 343 ? 34.278 1.351 -43.986 1.00 52.72 343 SER A CA 1
ATOM 2730 C C . SER A 1 343 ? 34.962 2.615 -43.463 1.00 52.72 343 SER A C 1
ATOM 2732 O O . SER A 1 343 ? 34.346 3.420 -42.768 1.00 52.72 343 SER A O 1
ATOM 2734 N N . ALA A 1 344 ? 36.237 2.804 -43.815 1.00 48.66 344 ALA A N 1
ATOM 2735 C CA . ALA A 1 344 ? 37.067 3.922 -43.350 1.00 48.66 344 ALA A CA 1
ATOM 2736 C C . ALA A 1 344 ? 36.472 5.325 -43.617 1.00 48.66 344 ALA A C 1
ATOM 2738 O O . ALA A 1 344 ? 36.906 6.287 -42.988 1.00 48.66 344 ALA A O 1
ATOM 2739 N N . ASP A 1 345 ? 35.463 5.423 -44.486 1.00 49.81 345 ASP A N 1
ATOM 2740 C CA . ASP A 1 345 ? 34.752 6.658 -44.824 1.00 49.81 345 ASP A CA 1
ATOM 2741 C C . ASP A 1 345 ? 33.672 7.075 -43.795 1.00 49.81 345 ASP A C 1
ATOM 2743 O O . ASP A 1 345 ? 33.190 8.202 -43.857 1.00 49.81 345 ASP A O 1
ATOM 2747 N N . ASP A 1 346 ? 33.325 6.227 -42.812 1.00 47.91 346 ASP A N 1
ATOM 2748 C CA . ASP A 1 346 ? 32.277 6.507 -41.803 1.00 47.91 346 ASP A CA 1
ATOM 2749 C C . ASP A 1 346 ? 32.811 7.029 -40.449 1.00 47.91 346 ASP A C 1
ATOM 2751 O O . ASP A 1 346 ? 32.078 7.121 -39.458 1.00 47.91 346 ASP A O 1
ATOM 2755 N N . LEU A 1 347 ? 34.095 7.391 -40.364 1.00 43.81 347 LEU A N 1
ATOM 2756 C CA . LEU A 1 347 ? 34.668 7.989 -39.153 1.00 43.81 347 LEU A CA 1
ATOM 2757 C C . LEU A 1 347 ? 34.460 9.517 -39.142 1.00 43.81 347 LEU A C 1
ATOM 2759 O O . LEU A 1 347 ? 34.865 10.194 -40.086 1.00 43.81 347 LEU A O 1
ATOM 2763 N N . PRO A 1 348 ? 33.906 10.119 -38.071 1.00 47.38 348 PRO A N 1
ATOM 2764 C CA . PRO A 1 348 ? 33.884 11.572 -37.944 1.00 47.38 348 PRO A CA 1
ATOM 2765 C C . PRO A 1 348 ? 35.316 12.120 -37.819 1.00 47.38 348 PRO A C 1
ATOM 2767 O O . PRO A 1 348 ? 36.096 11.643 -36.996 1.00 47.38 348 PRO A O 1
ATOM 2770 N N . GLU A 1 349 ? 35.641 13.171 -38.582 1.00 48.47 349 GLU A N 1
ATOM 2771 C CA . GLU A 1 349 ? 36.991 13.758 -38.734 1.00 48.47 349 GLU A CA 1
ATOM 2772 C C . GLU A 1 349 ? 37.664 14.279 -37.442 1.00 48.47 349 GLU A C 1
ATOM 2774 O O . GLU A 1 349 ? 38.788 14.780 -37.497 1.00 48.47 349 GLU A O 1
ATOM 2779 N N . LYS A 1 350 ? 37.034 14.186 -36.262 1.00 40.22 350 LYS A N 1
ATOM 2780 C CA . LYS A 1 350 ? 37.655 14.585 -34.987 1.00 40.22 350 LYS A CA 1
ATOM 2781 C C . LYS A 1 350 ? 37.257 13.663 -33.828 1.00 40.22 350 LYS A C 1
ATOM 2783 O O . LYS A 1 350 ? 36.092 13.678 -33.423 1.00 40.22 350 LYS A O 1
ATOM 2788 N N . PRO A 1 351 ? 38.208 12.932 -33.217 1.00 36.00 351 PRO A N 1
ATOM 2789 C CA . PRO A 1 351 ? 37.983 12.284 -31.934 1.00 36.00 351 PRO A CA 1
ATOM 2790 C C . PRO A 1 351 ? 37.965 13.347 -30.826 1.00 36.00 351 PRO A C 1
ATOM 2792 O O . PRO A 1 351 ? 38.843 14.199 -30.789 1.00 36.00 351 PRO A O 1
ATOM 2795 N N . PHE A 1 352 ? 36.958 13.274 -29.952 1.00 33.59 352 PHE A N 1
ATOM 2796 C CA . PHE A 1 352 ? 36.901 13.797 -28.577 1.00 33.59 352 PHE A CA 1
ATOM 2797 C C . PHE A 1 352 ? 37.577 15.151 -28.260 1.00 33.59 352 PHE A C 1
ATOM 2799 O O . PHE A 1 352 ? 38.795 15.287 -28.229 1.00 33.59 352 PHE A O 1
ATOM 2806 N N . LEU A 1 353 ? 36.757 16.132 -27.861 1.00 37.28 353 LEU A N 1
ATOM 2807 C CA . LEU A 1 353 ? 37.219 17.322 -27.139 1.00 37.28 353 LEU A CA 1
ATOM 2808 C C . LEU A 1 353 ? 37.921 16.905 -25.835 1.00 37.28 353 LEU A C 1
ATOM 2810 O O . LEU A 1 353 ? 37.322 16.242 -24.986 1.00 37.28 353 LEU A O 1
ATOM 2814 N N . ASP A 1 354 ? 39.178 17.319 -25.692 1.00 39.78 354 ASP A N 1
ATOM 2815 C CA . ASP A 1 354 ? 39.985 17.193 -24.482 1.00 39.78 354 ASP A CA 1
ATOM 2816 C C . ASP A 1 354 ? 39.304 17.937 -23.317 1.00 39.78 354 ASP A C 1
ATOM 2818 O O . ASP A 1 354 ? 39.119 19.158 -23.339 1.00 39.78 354 ASP A O 1
ATOM 2822 N N . PHE A 1 355 ? 38.916 17.193 -22.278 1.00 38.31 355 PHE A N 1
ATOM 2823 C CA . PHE A 1 355 ? 38.299 17.732 -21.061 1.00 38.31 355 PHE A CA 1
ATOM 2824 C C . PHE A 1 355 ? 39.179 18.791 -20.365 1.00 38.31 355 PHE A C 1
ATOM 2826 O O . PHE A 1 355 ? 38.658 19.596 -19.590 1.00 38.31 355 PHE A O 1
ATOM 2833 N N . ALA A 1 356 ? 40.485 18.852 -20.659 1.00 40.59 356 ALA A N 1
ATOM 2834 C CA . ALA A 1 356 ? 41.395 19.854 -20.110 1.00 40.59 356 ALA A CA 1
ATOM 2835 C C . ALA A 1 356 ? 41.182 21.276 -20.672 1.00 40.59 356 ALA A C 1
ATOM 2837 O O . ALA A 1 356 ? 41.551 22.252 -20.014 1.00 40.59 356 ALA A O 1
ATOM 2838 N N . GLU A 1 357 ? 40.573 21.430 -21.853 1.00 40.44 357 GLU A N 1
ATOM 2839 C CA . GLU A 1 357 ? 40.394 22.740 -22.498 1.00 40.44 357 GLU A CA 1
ATOM 2840 C C . GLU A 1 357 ? 39.109 23.457 -22.034 1.00 40.44 357 GLU A C 1
ATOM 2842 O O . GLU A 1 357 ? 39.074 24.684 -21.911 1.00 40.44 357 GLU A O 1
ATOM 2847 N N . ALA A 1 358 ? 38.073 22.697 -21.658 1.00 41.97 358 ALA A N 1
ATOM 2848 C CA . ALA A 1 358 ? 36.814 23.239 -21.136 1.00 41.97 358 ALA A CA 1
ATOM 2849 C C . ALA A 1 358 ? 36.952 23.849 -19.727 1.00 41.97 358 ALA A C 1
ATOM 2851 O O . ALA A 1 358 ? 36.246 24.801 -19.393 1.00 41.97 358 ALA A O 1
ATOM 2852 N N . VAL A 1 359 ? 37.891 23.348 -18.915 1.00 44.09 359 VAL A N 1
ATOM 2853 C CA . VAL A 1 359 ? 38.119 23.824 -17.538 1.00 44.09 359 VAL A CA 1
ATOM 2854 C C . VAL A 1 359 ? 38.912 25.139 -17.505 1.00 44.09 359 VAL A C 1
ATOM 2856 O O . VAL A 1 359 ? 38.685 25.965 -16.625 1.00 44.09 359 VAL A O 1
ATOM 2859 N N . ARG A 1 360 ? 39.775 25.413 -18.496 1.00 37.84 360 ARG A N 1
ATOM 2860 C CA . ARG A 1 360 ? 40.566 26.663 -18.546 1.00 37.84 360 ARG A CA 1
ATOM 2861 C C . ARG A 1 360 ? 39.742 27.917 -18.855 1.00 37.84 360 ARG A C 1
ATOM 2863 O O . ARG A 1 360 ? 40.194 29.019 -18.566 1.00 37.84 360 ARG A O 1
ATOM 2870 N N . ASN A 1 361 ? 38.538 27.770 -19.410 1.00 39.72 361 ASN A N 1
ATOM 2871 C CA . ASN A 1 361 ? 37.695 28.899 -19.821 1.00 39.72 361 ASN A CA 1
ATOM 2872 C C . ASN A 1 361 ? 36.716 29.397 -18.736 1.00 39.72 361 ASN A C 1
ATOM 2874 O O . ASN A 1 361 ? 35.926 30.299 -19.014 1.00 39.72 361 ASN A O 1
ATOM 2878 N N . MET A 1 362 ? 36.758 28.853 -17.509 1.00 38.84 362 MET A N 1
ATOM 2879 C CA . MET A 1 362 ? 35.927 29.328 -16.387 1.00 38.84 362 MET A CA 1
ATOM 2880 C C . MET A 1 362 ? 36.626 30.317 -15.434 1.00 38.84 362 MET A C 1
ATOM 2882 O O . MET A 1 362 ? 35.930 30.959 -14.651 1.00 38.84 362 MET A O 1
ATOM 2886 N N . ASP A 1 363 ? 37.944 30.521 -15.538 1.00 40.22 363 ASP A N 1
ATOM 2887 C CA . ASP A 1 363 ? 38.712 31.418 -14.654 1.00 40.22 363 ASP A CA 1
ATOM 2888 C C . ASP A 1 363 ? 39.071 32.760 -15.321 1.00 40.22 363 ASP A C 1
ATOM 2890 O O . ASP A 1 363 ? 40.235 33.098 -15.538 1.00 40.22 363 ASP A O 1
ATOM 2894 N N . GLN A 1 364 ? 38.060 33.580 -15.626 1.00 33.84 364 GLN A N 1
ATOM 2895 C CA . GLN A 1 364 ? 38.278 35.016 -15.844 1.00 33.84 364 GLN A CA 1
ATOM 2896 C C . GLN A 1 364 ? 37.343 35.861 -14.967 1.00 33.84 364 GLN A C 1
ATOM 2898 O O . GLN A 1 364 ? 36.121 35.700 -15.037 1.00 33.84 364 GLN A O 1
ATOM 2903 N N . PRO A 1 365 ? 37.875 36.812 -14.173 1.00 34.28 365 PRO A N 1
ATOM 2904 C CA . PRO A 1 365 ? 37.058 37.654 -13.314 1.00 34.28 365 PRO A CA 1
ATOM 2905 C C . PRO A 1 365 ? 36.412 38.774 -14.141 1.00 34.28 365 PRO A C 1
ATOM 2907 O O . PRO A 1 365 ? 37.100 39.603 -14.740 1.00 34.28 365 PRO A O 1
ATOM 2910 N N . LYS A 1 366 ? 35.075 38.840 -14.159 1.00 31.61 366 LYS A N 1
ATOM 2911 C CA . LYS A 1 366 ? 34.346 40.000 -14.697 1.00 31.61 366 LYS A CA 1
ATOM 2912 C C . LYS A 1 366 ? 34.039 41.008 -13.587 1.00 31.61 366 LYS A C 1
ATOM 2914 O O . LYS A 1 366 ? 33.489 40.661 -12.547 1.00 31.61 366 LYS A O 1
ATOM 2919 N N . LYS A 1 367 ? 34.434 42.255 -13.863 1.00 28.81 367 LYS A N 1
ATOM 2920 C CA . LYS A 1 367 ? 34.332 43.465 -13.034 1.00 28.81 367 LYS A CA 1
ATOM 2921 C C . LYS A 1 367 ? 32.916 43.761 -12.528 1.00 28.81 367 LYS A C 1
ATOM 2923 O O . LYS A 1 367 ? 31.938 43.604 -13.255 1.00 28.81 367 LYS A O 1
ATOM 2928 N N . GLU A 1 368 ? 32.873 44.299 -11.312 1.00 29.19 368 GLU A N 1
ATOM 2929 C CA . GLU A 1 368 ? 31.714 44.909 -10.662 1.00 29.19 368 GLU A CA 1
ATOM 2930 C C . GLU A 1 368 ? 31.156 46.109 -11.444 1.00 29.19 368 GLU A C 1
ATOM 2932 O O . GLU A 1 368 ? 31.906 46.988 -11.870 1.00 29.19 368 GLU A O 1
ATOM 2937 N N . LEU A 1 369 ? 29.826 46.197 -11.524 1.00 26.78 369 LEU A N 1
ATOM 2938 C CA . LEU A 1 369 ? 29.088 47.435 -11.782 1.00 26.78 369 LEU A CA 1
ATOM 2939 C C . LEU A 1 369 ? 27.877 47.488 -10.837 1.00 26.78 369 LEU A C 1
ATOM 2941 O O . LEU A 1 369 ? 26.956 46.680 -10.938 1.00 26.78 369 LEU A O 1
ATOM 2945 N N . LYS A 1 370 ? 27.896 48.450 -9.907 1.00 28.64 370 LYS A N 1
ATOM 2946 C CA . LYS A 1 370 ? 26.759 48.853 -9.063 1.00 28.64 370 LYS A CA 1
ATOM 2947 C C . LYS A 1 370 ? 25.936 49.912 -9.795 1.00 28.64 370 LYS A C 1
ATOM 2949 O O . LYS A 1 370 ? 26.530 50.928 -10.133 1.00 28.64 370 LYS A O 1
ATOM 2954 N N . VAL A 1 371 ? 24.606 49.767 -9.891 1.00 24.17 371 VAL A N 1
ATOM 2955 C CA . VAL A 1 371 ? 23.654 50.902 -9.822 1.00 24.17 371 VAL A CA 1
ATOM 2956 C C . VAL A 1 371 ? 22.306 50.470 -9.208 1.00 24.17 371 VAL A C 1
ATOM 2958 O O . VAL A 1 371 ? 21.670 49.525 -9.660 1.00 24.17 371 VAL A O 1
ATOM 2961 N N . ALA A 1 372 ? 21.962 51.229 -8.166 1.00 25.44 372 ALA A N 1
ATOM 2962 C CA . ALA A 1 372 ? 20.740 51.525 -7.406 1.00 25.44 372 ALA A CA 1
ATOM 2963 C C . ALA A 1 372 ? 19.336 50.959 -7.748 1.00 25.44 372 ALA A C 1
ATOM 2965 O O . ALA A 1 372 ? 18.877 50.933 -8.885 1.00 25.44 372 ALA A O 1
ATOM 2966 N N . GLU A 1 373 ? 18.617 50.684 -6.651 1.00 27.02 373 GLU A N 1
ATOM 2967 C CA . GLU A 1 373 ? 17.183 50.399 -6.493 1.00 27.02 373 GLU A CA 1
ATOM 2968 C C . GLU A 1 373 ? 16.264 51.631 -6.659 1.00 27.02 373 GLU A C 1
ATOM 2970 O O . GLU A 1 373 ? 16.667 52.754 -6.350 1.00 27.02 373 GLU A O 1
ATOM 2975 N N . LYS A 1 374 ? 14.975 51.388 -6.970 1.00 26.25 374 LYS A N 1
ATOM 2976 C CA . LYS A 1 374 ? 13.820 51.911 -6.199 1.00 26.25 374 LYS A CA 1
ATOM 2977 C C . LYS A 1 374 ? 12.537 51.067 -6.420 1.00 26.25 374 LYS A C 1
ATOM 2979 O O . LYS A 1 374 ? 12.440 50.385 -7.437 1.00 26.25 374 LYS A O 1
ATOM 2984 N N . PRO A 1 375 ? 11.578 51.075 -5.465 1.00 30.78 375 PRO A N 1
ATOM 2985 C CA . PRO A 1 375 ? 10.694 49.941 -5.176 1.00 30.78 375 PRO A CA 1
ATOM 2986 C C . PRO A 1 375 ? 9.239 50.130 -5.638 1.00 30.78 375 PRO A C 1
ATOM 2988 O O . PRO A 1 375 ? 8.753 51.253 -5.753 1.00 30.78 375 PRO A O 1
ATOM 2991 N N . ALA A 1 376 ? 8.502 49.023 -5.763 1.00 24.33 376 ALA A N 1
ATOM 2992 C CA . ALA A 1 376 ? 7.042 49.021 -5.691 1.00 24.33 376 ALA A CA 1
ATOM 2993 C C . ALA A 1 376 ? 6.591 47.983 -4.655 1.00 24.33 376 ALA A C 1
ATOM 2995 O O . ALA A 1 376 ? 6.782 46.778 -4.813 1.00 24.33 376 ALA A O 1
ATOM 2996 N N . ALA A 1 377 ? 6.040 48.494 -3.558 1.00 24.50 377 ALA A N 1
ATOM 2997 C CA . ALA A 1 377 ? 5.500 47.735 -2.449 1.00 24.50 377 ALA A CA 1
ATOM 2998 C C . ALA A 1 377 ? 4.076 47.256 -2.759 1.00 24.50 377 ALA A C 1
ATOM 3000 O O . ALA A 1 377 ? 3.224 48.065 -3.105 1.00 24.50 377 ALA A O 1
ATOM 3001 N N . TYR A 1 378 ? 3.802 45.974 -2.522 1.00 27.14 378 TYR A N 1
ATOM 3002 C CA . TYR A 1 378 ? 2.530 45.526 -1.952 1.00 27.14 378 TYR A CA 1
ATOM 3003 C C . TYR A 1 378 ? 2.823 44.363 -1.007 1.00 27.14 378 TYR A C 1
ATOM 3005 O O . TYR A 1 378 ? 3.064 43.230 -1.416 1.00 27.14 378 TYR A O 1
ATOM 3013 N N . GLY A 1 379 ? 2.844 44.681 0.286 1.00 25.78 379 GLY A N 1
ATOM 3014 C CA . GLY A 1 379 ? 2.865 43.697 1.353 1.00 25.78 379 GLY A CA 1
ATOM 3015 C C . GLY A 1 379 ? 1.457 43.177 1.627 1.00 25.78 379 GLY A C 1
ATOM 3016 O O . GLY A 1 379 ? 0.528 43.954 1.838 1.00 25.78 379 GLY A O 1
ATOM 3017 N N . ARG A 1 380 ? 1.320 41.854 1.712 1.00 26.69 380 ARG A N 1
ATOM 3018 C CA . ARG A 1 380 ? 0.411 41.215 2.666 1.00 26.69 380 ARG A CA 1
ATOM 3019 C C . ARG A 1 380 ? 1.153 40.072 3.341 1.00 26.69 380 ARG A C 1
ATOM 3021 O O . ARG A 1 380 ? 1.588 39.117 2.705 1.00 26.69 380 ARG A O 1
ATOM 3028 N N . HIS A 1 381 ? 1.323 40.255 4.641 1.00 29.17 381 HIS A N 1
ATOM 3029 C CA . HIS A 1 381 ? 1.936 39.347 5.590 1.00 29.17 381 HIS A CA 1
ATOM 3030 C C . HIS A 1 381 ? 1.031 38.115 5.757 1.00 29.17 381 HIS A C 1
ATOM 3032 O O . HIS A 1 381 ? -0.133 38.251 6.127 1.00 29.17 381 HIS A O 1
ATOM 3038 N N . LEU A 1 382 ? 1.564 36.924 5.491 1.00 28.50 382 LEU A N 1
ATOM 3039 C CA . LEU A 1 382 ? 1.021 35.654 5.969 1.00 28.50 382 LEU A CA 1
ATOM 3040 C C . LEU A 1 382 ? 2.160 34.960 6.712 1.00 28.50 382 LEU A C 1
ATOM 3042 O O . LEU A 1 382 ? 3.119 34.483 6.102 1.00 28.50 382 LEU A O 1
ATOM 3046 N N . GLU A 1 383 ? 2.073 34.971 8.042 1.00 30.05 383 GLU A N 1
ATOM 3047 C CA . GLU A 1 383 ? 2.961 34.208 8.911 1.00 30.05 383 GLU A CA 1
ATOM 3048 C C . GLU A 1 383 ? 2.813 32.720 8.592 1.00 30.05 383 GLU A C 1
ATOM 3050 O O . GLU A 1 383 ? 1.742 32.130 8.735 1.00 30.05 383 GLU A O 1
ATOM 3055 N N . LYS A 1 384 ? 3.908 32.102 8.146 1.00 29.66 384 LYS A N 1
ATOM 3056 C CA . LYS A 1 384 ? 4.019 30.647 8.107 1.00 29.66 384 LYS A CA 1
ATOM 3057 C C . LYS A 1 384 ? 4.384 30.166 9.515 1.00 29.66 384 LYS A C 1
ATOM 3059 O O . LYS A 1 384 ? 5.351 30.689 10.077 1.00 29.66 384 LYS A O 1
ATOM 3064 N N . PRO A 1 385 ? 3.688 29.166 10.081 1.00 28.42 385 PRO A N 1
ATOM 3065 C CA . PRO A 1 385 ? 4.102 28.559 11.336 1.00 28.42 385 PRO A CA 1
ATOM 3066 C C . PRO A 1 385 ? 5.506 27.965 11.169 1.00 28.42 385 PRO A C 1
ATOM 3068 O O . PRO A 1 385 ? 5.749 27.135 10.290 1.00 28.42 385 PRO A O 1
ATOM 3071 N N . ARG A 1 386 ? 6.447 28.409 12.008 1.00 29.70 386 ARG A N 1
ATOM 3072 C CA . ARG A 1 386 ? 7.759 27.772 12.143 1.00 29.70 386 ARG A CA 1
ATOM 3073 C C . ARG A 1 386 ? 7.558 26.424 12.827 1.00 29.70 386 ARG A C 1
ATOM 3075 O O . ARG A 1 386 ? 7.436 26.356 14.043 1.00 29.70 386 ARG A O 1
ATOM 3082 N N . TYR A 1 387 ? 7.543 25.353 12.043 1.00 30.42 387 TYR A N 1
ATOM 3083 C CA . TYR A 1 387 ? 7.857 24.030 12.561 1.00 30.42 387 TYR A CA 1
ATOM 3084 C C . TYR A 1 387 ? 9.373 23.957 12.756 1.00 30.42 387 TYR A C 1
ATOM 3086 O O . TYR A 1 387 ? 10.134 23.860 11.794 1.00 30.42 387 TYR A O 1
ATOM 3094 N N . THR A 1 388 ? 9.814 24.068 14.006 1.00 33.72 388 THR A N 1
ATOM 3095 C CA . THR A 1 388 ? 11.154 23.650 14.413 1.00 33.72 388 THR A CA 1
ATOM 3096 C C . THR A 1 388 ? 11.176 22.121 14.427 1.00 33.72 388 THR A C 1
ATOM 3098 O O . THR A 1 388 ? 10.409 21.530 15.192 1.00 33.72 388 THR A O 1
ATOM 3101 N N . PRO A 1 389 ? 12.008 21.455 13.612 1.00 34.34 389 PRO A N 1
ATOM 3102 C CA . PRO A 1 389 ? 12.210 20.023 13.761 1.00 34.34 389 PRO A CA 1
ATOM 3103 C C . PRO A 1 389 ? 12.780 19.747 15.164 1.00 34.34 389 PRO A C 1
ATOM 3105 O O . PRO A 1 389 ? 13.618 20.525 15.632 1.00 34.34 389 PRO A O 1
ATOM 3108 N N . PRO A 1 390 ? 12.352 18.679 15.862 1.00 35.09 390 PRO A N 1
ATOM 3109 C CA . PRO A 1 390 ? 13.035 18.258 17.073 1.00 35.09 390 PRO A CA 1
ATOM 3110 C C . PRO A 1 390 ? 14.485 17.938 16.706 1.00 35.09 390 PRO A C 1
ATOM 3112 O O . PRO A 1 390 ? 14.755 17.115 15.831 1.00 35.09 390 PRO A O 1
ATOM 3115 N N . VAL A 1 391 ? 15.408 18.645 17.355 1.00 35.09 391 VAL A N 1
ATOM 3116 C CA . VAL A 1 391 ? 16.845 18.393 17.267 1.00 35.09 391 VAL A CA 1
ATOM 3117 C C . VAL A 1 391 ? 17.074 16.930 17.666 1.00 35.09 391 VAL A C 1
ATOM 3119 O O . VAL A 1 391 ? 16.651 16.537 18.759 1.00 35.09 391 VAL A O 1
ATOM 3122 N N . PRO A 1 392 ? 17.707 16.104 16.817 1.00 34.97 392 PRO A N 1
ATOM 3123 C CA . PRO A 1 392 ? 18.169 14.792 17.236 1.00 34.97 392 PRO A CA 1
ATOM 3124 C C . PRO A 1 392 ? 19.115 15.003 18.414 1.00 34.97 392 PRO A C 1
ATOM 3126 O O . PRO A 1 392 ? 20.088 15.748 18.288 1.00 34.97 392 PRO A O 1
ATOM 3129 N N . LYS A 1 393 ? 18.845 14.371 19.562 1.00 35.03 393 LYS A N 1
ATOM 3130 C CA . LYS A 1 393 ? 19.891 14.214 20.577 1.00 35.03 393 LYS A CA 1
ATOM 3131 C C . LYS A 1 393 ? 21.096 13.593 19.861 1.00 35.03 393 LYS A C 1
ATOM 3133 O O . LYS A 1 393 ? 20.915 12.540 19.243 1.00 35.03 393 LYS A O 1
ATOM 3138 N N . PRO A 1 394 ? 22.282 14.222 19.895 1.00 32.44 394 PRO A N 1
ATOM 3139 C CA . PRO A 1 394 ? 23.490 13.559 19.446 1.00 32.44 394 PRO A CA 1
ATOM 3140 C C . PRO A 1 394 ? 23.594 12.247 20.218 1.00 32.44 394 PRO A C 1
ATOM 3142 O O . PRO A 1 394 ? 23.461 12.244 21.444 1.00 32.44 394 PRO A O 1
ATOM 3145 N N . ALA A 1 395 ? 23.780 11.136 19.509 1.00 35.09 395 ALA A N 1
ATOM 314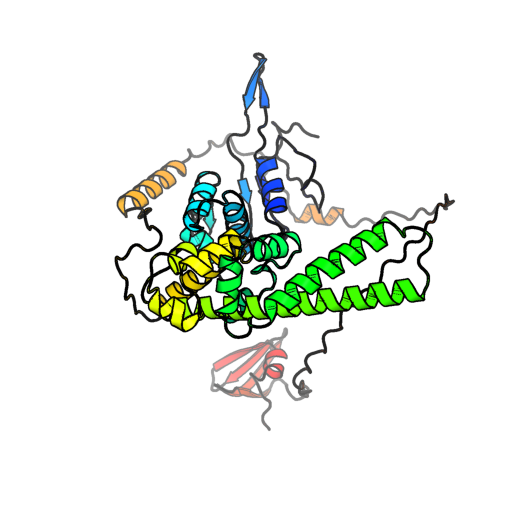6 C CA . ALA A 1 395 ? 24.331 9.956 20.149 1.00 35.09 395 ALA A CA 1
ATOM 3147 C C . ALA A 1 395 ? 25.643 10.401 20.805 1.00 35.09 395 ALA A C 1
ATOM 3149 O O . ALA A 1 395 ? 26.472 11.025 20.137 1.00 35.09 395 ALA A O 1
ATOM 3150 N N . GLU A 1 396 ? 25.790 10.159 22.108 1.00 33.91 396 GLU A N 1
ATOM 3151 C CA . GLU A 1 396 ? 27.061 10.390 22.784 1.00 33.91 396 GLU A CA 1
ATOM 3152 C C . GLU A 1 396 ? 28.146 9.652 21.992 1.00 33.91 396 GLU A C 1
ATOM 3154 O O . GLU A 1 396 ? 28.018 8.441 21.768 1.00 33.91 396 GLU A O 1
ATOM 3159 N N . PRO A 1 397 ? 29.187 10.348 21.503 1.00 33.56 397 PRO A N 1
ATOM 3160 C CA . PRO A 1 397 ? 30.326 9.656 20.943 1.00 33.56 397 PRO A CA 1
ATOM 3161 C C . PRO A 1 397 ? 30.907 8.787 22.058 1.00 33.56 397 PRO A C 1
ATOM 3163 O O . PRO A 1 397 ? 31.221 9.284 23.142 1.00 33.56 397 PRO A O 1
ATOM 3166 N N . ALA A 1 398 ? 31.051 7.487 21.789 1.00 36.41 398 ALA A N 1
ATOM 3167 C CA . ALA A 1 398 ? 31.903 6.635 22.606 1.00 36.41 398 ALA A CA 1
ATOM 3168 C C . ALA A 1 398 ? 33.248 7.364 22.801 1.00 36.41 398 ALA A C 1
ATOM 3170 O O . ALA A 1 398 ? 33.748 7.951 21.834 1.00 36.41 398 ALA A O 1
ATOM 3171 N N . PRO A 1 399 ? 33.806 7.397 24.023 1.00 33.22 399 PRO A N 1
ATOM 3172 C CA . PRO A 1 399 ? 34.912 8.283 24.355 1.00 33.22 399 PRO A CA 1
ATOM 3173 C C . PRO A 1 399 ? 36.078 8.054 23.391 1.00 33.22 399 PRO A C 1
ATOM 3175 O O . PRO A 1 399 ? 36.696 6.988 23.380 1.00 33.22 399 PRO A O 1
ATOM 3178 N N . GLN A 1 400 ? 36.375 9.064 22.570 1.00 39.09 400 GLN A N 1
ATOM 3179 C CA . GLN A 1 400 ? 37.611 9.118 21.803 1.00 39.09 400 GLN A CA 1
ATOM 3180 C C . GLN A 1 400 ? 38.742 9.228 22.823 1.00 39.09 400 GLN A C 1
ATOM 3182 O O . GLN A 1 400 ? 38.929 10.277 23.440 1.00 39.09 400 GLN A O 1
ATOM 3187 N N . LYS A 1 401 ? 39.474 8.132 23.051 1.00 47.62 401 LYS A N 1
ATOM 3188 C CA . LYS A 1 401 ? 40.734 8.201 23.792 1.00 47.62 401 LYS A CA 1
ATOM 3189 C C . LYS A 1 401 ? 41.644 9.160 23.030 1.00 47.62 401 LYS A C 1
ATOM 3191 O O . LYS A 1 401 ? 42.006 8.891 21.887 1.00 47.62 401 LYS A O 1
ATOM 3196 N N . LEU A 1 402 ? 41.995 10.272 23.666 1.00 45.62 402 LEU A N 1
ATOM 3197 C CA . LEU A 1 402 ? 43.084 11.134 23.231 1.00 45.62 402 LEU A CA 1
ATOM 3198 C C . LEU A 1 402 ? 44.370 10.318 23.426 1.00 45.62 402 LEU A C 1
ATOM 3200 O O . LEU A 1 402 ? 44.913 10.255 24.525 1.00 45.62 402 LEU A O 1
ATOM 3204 N N . VAL A 1 403 ? 44.774 9.563 22.405 1.00 56.72 403 VAL A N 1
ATOM 3205 C CA . VAL A 1 403 ? 46.029 8.807 22.441 1.00 56.72 403 VAL A CA 1
ATOM 3206 C C . VAL A 1 403 ? 47.140 9.791 22.105 1.00 56.72 403 VAL A C 1
ATOM 3208 O O . VAL A 1 403 ? 47.120 10.393 21.033 1.00 56.72 403 VAL A O 1
ATOM 3211 N N . ASP A 1 404 ? 48.081 9.978 23.025 1.00 61.31 404 ASP A N 1
ATOM 3212 C CA . ASP A 1 404 ? 49.287 10.756 22.766 1.00 61.31 404 ASP A CA 1
ATOM 3213 C C . ASP A 1 404 ? 50.141 10.020 21.719 1.00 61.31 404 ASP A C 1
ATOM 3215 O O . ASP A 1 404 ? 50.647 8.923 21.955 1.00 61.31 404 ASP A O 1
ATOM 3219 N N . LEU A 1 405 ? 50.232 10.589 20.514 1.00 64.62 405 LEU A N 1
ATOM 3220 C CA . LEU A 1 405 ? 50.946 10.001 19.375 1.00 64.62 405 LEU A CA 1
ATOM 3221 C C . LEU A 1 405 ? 52.425 10.410 19.334 1.00 64.62 405 LEU A C 1
ATOM 3223 O O . LEU A 1 405 ? 53.150 9.962 18.446 1.00 64.62 405 LEU A O 1
ATOM 3227 N N . SER A 1 406 ? 52.888 11.238 20.278 1.00 66.94 406 SER A N 1
ATOM 3228 C CA . SER A 1 406 ? 54.272 11.725 20.316 1.00 66.94 406 SER A CA 1
ATOM 3229 C C . SER A 1 406 ? 55.305 10.617 20.581 1.00 66.94 406 SER A C 1
ATOM 3231 O O . SER A 1 406 ? 56.475 10.771 20.234 1.00 66.94 406 SER A O 1
ATOM 3233 N N . CYS A 1 407 ? 54.875 9.460 21.097 1.00 63.22 407 CYS A N 1
ATOM 3234 C CA . CYS A 1 407 ? 55.727 8.291 21.333 1.00 63.22 407 CYS A CA 1
ATOM 3235 C C . CYS A 1 407 ? 55.940 7.398 20.092 1.00 63.22 407 CYS A C 1
ATOM 3237 O O . CYS A 1 407 ? 56.729 6.452 20.147 1.00 63.22 407 CYS A O 1
ATOM 3239 N N . VAL A 1 408 ? 55.248 7.654 18.974 1.00 74.19 408 VAL A N 1
ATOM 3240 C CA . VAL A 1 408 ? 55.340 6.823 17.760 1.00 74.19 408 VAL A CA 1
ATOM 3241 C C . VAL A 1 408 ? 56.422 7.373 16.834 1.00 74.19 408 VAL A C 1
ATOM 3243 O O . VAL A 1 408 ? 56.161 8.178 15.943 1.00 74.19 408 VAL A O 1
ATOM 3246 N N . VAL A 1 409 ? 57.654 6.916 17.048 1.00 80.94 409 VAL A N 1
ATOM 3247 C CA . VAL A 1 409 ? 58.829 7.271 16.238 1.00 80.94 409 VAL A CA 1
ATOM 3248 C C . VAL A 1 409 ? 59.374 6.058 15.485 1.00 80.94 409 VAL A C 1
ATOM 3250 O O . VAL A 1 409 ? 59.111 4.910 15.848 1.00 80.94 409 VAL A O 1
ATOM 3253 N N . VAL A 1 410 ? 60.149 6.300 14.426 1.00 82.81 410 VAL A N 1
ATOM 3254 C CA . VAL A 1 410 ? 60.881 5.240 13.717 1.00 82.81 410 VAL A CA 1
ATOM 3255 C C . VAL A 1 410 ? 61.825 4.537 14.701 1.00 82.81 410 VAL A C 1
ATOM 3257 O O . VAL A 1 410 ? 62.570 5.191 15.425 1.00 82.81 410 VAL A O 1
ATOM 3260 N N . GLY A 1 411 ? 61.756 3.207 14.761 1.00 78.56 411 GLY A N 1
ATOM 3261 C CA . GLY A 1 411 ? 62.425 2.369 15.761 1.00 78.56 411 GLY A CA 1
ATOM 3262 C C . GLY A 1 411 ? 61.584 2.052 17.007 1.00 78.56 411 GLY A C 1
ATOM 3263 O O . GLY A 1 411 ? 61.973 1.184 17.785 1.00 78.56 411 GLY A O 1
ATOM 3264 N N . GLY A 1 412 ? 60.427 2.697 17.193 1.00 83.75 412 GLY A N 1
ATOM 3265 C CA . GLY A 1 412 ? 59.508 2.427 18.302 1.00 83.75 412 GLY A CA 1
ATOM 3266 C C . GLY A 1 412 ? 58.815 1.065 18.196 1.00 83.75 412 GLY A C 1
ATOM 3267 O O . GLY A 1 412 ? 58.709 0.488 17.111 1.00 83.75 412 GLY A O 1
ATOM 3268 N N . GLN A 1 413 ? 58.323 0.544 19.322 1.00 85.31 413 GLN A N 1
ATOM 3269 C CA . GLN A 1 413 ? 57.576 -0.716 19.364 1.00 85.31 413 GLN A CA 1
ATOM 3270 C C . GLN A 1 413 ? 56.066 -0.473 19.392 1.00 85.31 413 GLN A C 1
ATOM 3272 O O . GLN A 1 413 ? 55.582 0.389 20.119 1.00 85.31 413 GLN A O 1
ATOM 3277 N N . LEU A 1 414 ? 55.320 -1.266 18.624 1.00 86.69 414 LEU A N 1
ATOM 3278 C CA . LEU A 1 414 ? 53.858 -1.276 18.587 1.00 86.69 414 LEU A CA 1
ATOM 3279 C C . LEU A 1 414 ? 53.348 -2.712 18.684 1.00 86.69 414 LEU A C 1
ATOM 3281 O O . LEU A 1 414 ? 53.983 -3.646 18.194 1.00 86.69 414 LEU A O 1
ATOM 3285 N N . ARG A 1 415 ? 52.175 -2.901 19.286 1.00 86.06 415 ARG A N 1
ATOM 3286 C CA . ARG A 1 415 ? 51.515 -4.205 19.380 1.00 86.06 415 ARG A CA 1
ATOM 3287 C C . ARG A 1 415 ? 50.335 -4.275 18.417 1.00 86.06 415 ARG A C 1
ATOM 3289 O O . ARG A 1 415 ? 49.476 -3.400 18.417 1.00 86.06 415 ARG A O 1
ATOM 3296 N N . HIS A 1 416 ? 50.260 -5.352 17.641 1.00 87.31 416 HIS A N 1
ATOM 3297 C CA . HIS A 1 416 ? 49.091 -5.713 16.842 1.00 87.31 416 HIS A CA 1
ATOM 3298 C C . HIS A 1 416 ? 48.405 -6.944 17.441 1.00 87.31 416 HIS A C 1
ATOM 3300 O O . HIS A 1 416 ? 49.070 -7.922 17.787 1.00 87.31 416 HIS A O 1
ATOM 3306 N N . LYS A 1 417 ? 47.066 -6.949 17.499 1.00 80.44 417 LYS A N 1
ATOM 3307 C CA . LYS A 1 417 ? 46.283 -8.032 18.130 1.00 80.44 417 LYS A CA 1
ATOM 3308 C C . LYS A 1 417 ? 46.568 -9.425 17.546 1.00 80.44 417 LYS A C 1
ATOM 3310 O O . LYS A 1 417 ? 46.564 -10.398 18.287 1.00 80.44 417 LYS A O 1
ATOM 3315 N N . ALA A 1 418 ? 46.823 -9.514 16.238 1.00 78.75 418 ALA A N 1
ATOM 3316 C CA . ALA A 1 418 ? 47.087 -10.782 15.545 1.00 78.75 418 ALA A CA 1
ATOM 3317 C C . ALA A 1 418 ? 48.577 -11.085 15.293 1.00 78.75 418 ALA A C 1
ATOM 3319 O O . ALA A 1 418 ? 48.928 -12.245 15.117 1.00 78.75 418 ALA A O 1
ATOM 3320 N N . PHE A 1 419 ? 49.447 -10.066 15.248 1.00 81.25 419 PHE A N 1
ATOM 3321 C CA . PHE A 1 419 ? 50.857 -10.232 14.841 1.00 81.25 419 PHE A CA 1
ATOM 3322 C C . PHE A 1 419 ? 51.845 -10.032 15.998 1.00 81.25 419 PHE A C 1
ATOM 3324 O O . PHE A 1 419 ? 53.046 -10.205 15.819 1.00 81.25 419 PHE A O 1
ATOM 3331 N N . GLY A 1 420 ? 51.351 -9.695 17.192 1.00 84.75 420 GLY A N 1
ATOM 3332 C CA . GLY A 1 420 ? 52.183 -9.495 18.372 1.00 84.75 420 GLY A CA 1
ATOM 3333 C C . GLY A 1 420 ? 52.948 -8.174 18.332 1.00 84.75 420 GLY A C 1
ATOM 3334 O O . GLY A 1 420 ? 52.445 -7.170 17.828 1.00 84.75 420 GLY A O 1
ATOM 3335 N N . MET A 1 421 ? 54.141 -8.163 18.924 1.00 86.19 421 MET A N 1
ATOM 3336 C CA . MET A 1 421 ? 55.012 -6.986 18.987 1.00 86.19 421 MET A CA 1
ATOM 3337 C C . MET A 1 421 ? 55.746 -6.780 17.659 1.00 86.19 421 MET A C 1
ATOM 3339 O O . MET A 1 421 ? 56.283 -7.732 17.092 1.00 86.19 421 MET A O 1
ATOM 3343 N N . GLY A 1 422 ? 55.798 -5.539 17.186 1.00 87.12 422 GLY A N 1
ATOM 3344 C CA . GLY A 1 422 ? 56.516 -5.160 15.976 1.00 87.12 422 GLY A CA 1
ATOM 3345 C C . GLY A 1 422 ? 57.230 -3.822 16.110 1.00 87.12 422 GLY A C 1
ATOM 3346 O O . GLY A 1 422 ? 56.864 -2.987 16.936 1.00 87.12 422 GLY A O 1
ATOM 3347 N N . THR A 1 423 ? 58.257 -3.628 15.286 1.00 89.88 423 THR A N 1
ATOM 3348 C CA . THR A 1 423 ? 59.117 -2.437 15.308 1.00 89.88 423 THR A CA 1
ATOM 3349 C C . THR A 1 423 ? 58.798 -1.534 14.124 1.00 89.88 423 THR A C 1
ATOM 3351 O O . THR A 1 423 ? 58.729 -1.999 12.985 1.00 89.88 423 THR A O 1
ATOM 3354 N N . VAL A 1 424 ? 58.603 -0.240 14.372 1.00 89.25 424 VAL A N 1
ATOM 3355 C CA . VAL A 1 424 ? 58.315 0.752 13.331 1.00 89.25 424 VAL A CA 1
ATOM 3356 C C . VAL A 1 424 ? 59.558 0.965 12.472 1.00 89.25 424 VAL A C 1
ATOM 3358 O O . VAL A 1 424 ? 60.589 1.409 12.968 1.00 89.25 424 VAL A O 1
ATOM 3361 N N . LYS A 1 425 ? 59.460 0.665 11.178 1.00 87.38 425 LYS A N 1
ATOM 3362 C CA . LYS A 1 425 ? 60.555 0.820 10.215 1.00 87.38 425 LYS A CA 1
ATOM 3363 C C . LYS A 1 425 ? 60.513 2.175 9.511 1.00 87.38 425 LYS A C 1
ATOM 3365 O O . LYS A 1 425 ? 61.558 2.772 9.285 1.00 87.38 425 LYS A O 1
ATOM 3370 N N . GLU A 1 426 ? 59.321 2.658 9.169 1.00 86.94 426 GLU A N 1
ATOM 3371 C CA . GLU A 1 426 ? 59.149 3.889 8.392 1.00 86.94 426 GLU A CA 1
ATOM 3372 C C . GLU A 1 426 ? 57.764 4.510 8.627 1.00 86.94 426 GLU A C 1
ATOM 3374 O O . GLU A 1 426 ? 56.775 3.789 8.777 1.00 86.94 426 GLU A O 1
ATOM 3379 N N . ILE A 1 427 ? 57.691 5.845 8.640 1.00 86.62 427 ILE A N 1
ATOM 3380 C CA . ILE A 1 427 ? 56.441 6.618 8.666 1.00 86.62 427 ILE A CA 1
ATOM 3381 C C . ILE A 1 427 ? 56.517 7.649 7.537 1.00 86.62 427 ILE A C 1
ATOM 3383 O O . ILE A 1 427 ? 57.313 8.584 7.610 1.00 86.62 427 ILE A O 1
ATOM 3387 N N . GLN A 1 428 ? 55.707 7.490 6.490 1.00 80.56 428 GLN A N 1
ATOM 3388 C CA . GLN A 1 428 ? 55.699 8.408 5.347 1.00 80.56 428 GLN A CA 1
ATOM 3389 C C . GLN A 1 428 ? 54.307 8.482 4.708 1.00 80.56 428 GLN A C 1
ATOM 3391 O O . GLN A 1 428 ? 53.621 7.473 4.569 1.00 80.56 428 GLN A O 1
ATOM 3396 N N . GLY A 1 429 ? 53.878 9.686 4.311 1.00 71.31 429 GLY A N 1
ATOM 3397 C CA . GLY A 1 429 ? 52.684 9.876 3.475 1.00 71.31 429 GLY A CA 1
ATOM 3398 C C . GLY A 1 429 ? 51.367 9.374 4.082 1.00 71.31 429 GLY A C 1
ATOM 3399 O O . GLY A 1 429 ? 50.505 8.907 3.346 1.00 71.31 429 GLY A O 1
ATOM 3400 N N . GLY A 1 430 ? 51.218 9.422 5.411 1.00 81.69 430 GLY A N 1
ATOM 3401 C CA . GLY A 1 430 ? 50.029 8.899 6.100 1.00 81.69 430 GLY A CA 1
ATOM 3402 C C . GLY A 1 430 ? 50.007 7.373 6.241 1.00 81.69 430 GLY A C 1
ATOM 3403 O O . GLY A 1 430 ? 48.975 6.799 6.575 1.00 81.69 430 GLY A O 1
ATOM 3404 N N . LEU A 1 431 ? 51.136 6.699 6.005 1.00 84.88 431 LEU A N 1
ATOM 3405 C CA . LEU A 1 431 ? 51.311 5.265 6.218 1.00 84.88 431 LEU A CA 1
ATOM 3406 C C . LEU A 1 431 ? 52.425 5.002 7.236 1.00 84.88 431 LEU A C 1
ATOM 3408 O O . LEU A 1 431 ? 53.420 5.723 7.293 1.00 84.88 431 LEU A O 1
ATOM 3412 N N . ILE A 1 432 ? 52.262 3.932 8.013 1.00 89.25 432 ILE A N 1
ATOM 3413 C CA . ILE A 1 432 ? 53.273 3.390 8.923 1.00 89.25 432 ILE A CA 1
ATOM 3414 C C . ILE A 1 432 ? 53.625 1.961 8.511 1.00 89.25 432 ILE A C 1
ATOM 3416 O O . ILE A 1 432 ? 52.741 1.133 8.274 1.00 89.25 432 ILE A O 1
ATOM 3420 N N . VAL A 1 433 ? 54.919 1.669 8.414 1.00 88.75 433 VAL A N 1
ATOM 3421 C CA . VAL A 1 433 ? 55.451 0.337 8.109 1.00 88.75 433 VAL A CA 1
ATOM 3422 C C . VAL A 1 433 ? 56.022 -0.261 9.387 1.00 88.75 433 VAL A C 1
ATOM 3424 O O . VAL A 1 433 ? 56.927 0.312 9.993 1.00 88.75 433 VAL A O 1
ATOM 3427 N N . VAL A 1 434 ? 55.499 -1.416 9.797 1.00 90.06 434 VAL A N 1
ATOM 3428 C CA . VAL A 1 434 ? 55.900 -2.112 11.026 1.00 90.06 434 VAL A CA 1
ATOM 3429 C C . VAL A 1 434 ? 56.384 -3.519 10.683 1.00 90.06 434 VAL A C 1
ATOM 3431 O O . VAL A 1 434 ? 55.739 -4.241 9.918 1.00 90.06 434 VAL A O 1
ATOM 3434 N N . LEU A 1 435 ? 57.530 -3.900 11.243 1.00 89.69 435 LEU A N 1
ATOM 3435 C CA . LEU A 1 435 ? 58.134 -5.220 11.097 1.00 89.69 435 LEU A CA 1
ATOM 3436 C C . LEU A 1 435 ? 57.673 -6.129 12.244 1.00 89.69 435 LEU A C 1
ATOM 3438 O O . LEU A 1 435 ? 58.021 -5.883 13.397 1.00 89.69 435 LEU A O 1
ATOM 3442 N N . PHE A 1 436 ? 56.940 -7.197 11.930 1.00 88.44 436 PHE A N 1
ATOM 3443 C CA . PHE A 1 436 ? 56.520 -8.225 12.889 1.00 88.44 436 PHE A CA 1
ATOM 3444 C C . PHE A 1 436 ? 57.242 -9.534 12.579 1.00 88.44 436 PHE A C 1
ATOM 3446 O O . PHE A 1 436 ? 57.045 -10.097 11.503 1.00 88.44 436 PHE A O 1
ATOM 3453 N N . GLY A 1 437 ? 58.098 -10.014 13.489 1.00 76.31 437 GLY A N 1
ATOM 3454 C CA . GLY A 1 437 ? 58.757 -11.324 13.357 1.00 76.31 437 GLY A CA 1
ATOM 3455 C C . GLY A 1 437 ? 59.476 -11.561 12.017 1.00 76.31 437 GLY A C 1
ATOM 3456 O O . GLY A 1 437 ? 59.490 -12.685 11.531 1.00 76.31 437 GLY A O 1
ATOM 3457 N N . GLY A 1 438 ? 60.010 -10.504 11.388 1.00 78.94 438 GLY A N 1
ATOM 3458 C CA . GLY A 1 438 ? 60.691 -10.561 10.085 1.00 78.94 438 GLY A CA 1
ATOM 3459 C C . GLY A 1 438 ? 59.822 -10.250 8.857 1.00 78.94 438 GLY A C 1
ATOM 3460 O O . GLY A 1 438 ? 60.356 -10.175 7.756 1.00 78.94 438 GLY A O 1
ATOM 3461 N N . THR A 1 439 ? 58.514 -10.018 9.018 1.00 81.69 439 THR A N 1
ATOM 3462 C CA . THR A 1 439 ? 57.605 -9.646 7.916 1.00 81.69 439 THR A CA 1
ATOM 3463 C C . THR A 1 439 ? 57.162 -8.187 8.027 1.00 81.69 439 THR A C 1
ATOM 3465 O O . THR A 1 439 ? 56.714 -7.746 9.086 1.00 81.69 439 THR A O 1
ATOM 3468 N N . GLU A 1 440 ? 57.244 -7.432 6.930 1.00 90.38 440 GLU A N 1
ATOM 3469 C CA . GLU A 1 440 ? 56.821 -6.026 6.874 1.00 90.38 440 GLU A CA 1
ATOM 3470 C C . GLU A 1 440 ? 55.327 -5.896 6.559 1.00 90.38 440 GLU A C 1
ATOM 3472 O O . GLU A 1 440 ? 54.805 -6.517 5.629 1.00 90.38 440 GLU A O 1
ATOM 3477 N N . LYS A 1 441 ? 54.625 -5.060 7.329 1.00 87.31 441 LYS A N 1
ATOM 3478 C CA . LYS A 1 441 ? 53.205 -4.752 7.132 1.00 87.31 441 LYS A CA 1
ATOM 3479 C C . LYS A 1 441 ? 52.986 -3.241 7.148 1.00 87.31 441 LYS A C 1
ATOM 3481 O O . LYS A 1 441 ? 53.566 -2.535 7.969 1.00 87.31 441 LYS A O 1
ATOM 3486 N N . LYS A 1 442 ? 52.141 -2.753 6.235 1.00 90.81 442 LYS A N 1
ATOM 3487 C CA . LYS A 1 442 ? 51.803 -1.330 6.085 1.00 90.81 442 LYS A CA 1
ATOM 3488 C C . LYS A 1 442 ? 50.408 -1.056 6.639 1.00 90.81 442 LYS A C 1
ATOM 3490 O O . LYS A 1 442 ? 49.481 -1.805 6.340 1.00 90.81 442 LYS A O 1
ATOM 3495 N N . PHE A 1 443 ? 50.258 0.028 7.391 1.00 87.69 443 PHE A N 1
ATOM 3496 C CA . PHE A 1 443 ? 48.988 0.461 7.972 1.00 87.69 443 PHE A CA 1
ATOM 3497 C C . PHE A 1 443 ? 48.767 1.957 7.745 1.00 87.69 443 PHE A C 1
ATOM 3499 O O . PHE A 1 443 ? 49.719 2.714 7.583 1.00 87.69 443 PHE A O 1
ATOM 3506 N N . GLN A 1 444 ? 47.505 2.386 7.757 1.00 87.38 444 GLN A N 1
ATOM 3507 C CA . GLN A 1 444 ? 47.126 3.802 7.719 1.00 87.38 444 GLN A CA 1
ATOM 3508 C C . GLN A 1 444 ? 47.507 4.497 9.033 1.00 87.38 444 GLN A C 1
ATOM 3510 O O . GLN A 1 444 ? 47.176 4.005 10.107 1.00 87.38 444 GLN A O 1
ATOM 3515 N N . PHE A 1 445 ? 48.165 5.651 8.972 1.00 85.25 445 PHE A N 1
ATOM 3516 C CA . PHE A 1 445 ? 48.609 6.426 10.133 1.00 85.25 445 PHE A CA 1
ATOM 3517 C C . PHE A 1 445 ? 48.021 7.849 10.094 1.00 85.25 445 PHE A C 1
ATOM 3519 O O . PHE A 1 445 ? 48.130 8.510 9.063 1.00 85.25 445 PHE A O 1
ATOM 3526 N N . PRO A 1 446 ? 47.399 8.347 11.185 1.00 75.75 446 PRO A N 1
ATOM 3527 C CA . PRO A 1 446 ? 47.284 7.741 12.521 1.00 75.75 446 PRO A CA 1
ATOM 3528 C C . PRO A 1 446 ? 46.096 6.772 12.680 1.00 75.75 446 PRO A C 1
ATOM 3530 O O . PRO A 1 446 ? 45.865 6.247 13.771 1.00 75.75 446 PRO A O 1
ATOM 3533 N N . GLY A 1 447 ? 45.338 6.519 11.605 1.00 80.62 447 GLY A N 1
ATOM 3534 C CA . GLY A 1 447 ? 44.072 5.776 11.638 1.00 80.62 447 GLY A CA 1
ATOM 3535 C C . GLY A 1 447 ? 44.151 4.394 12.294 1.00 80.62 447 GLY A C 1
ATOM 3536 O O . GLY A 1 447 ? 43.282 4.055 13.089 1.00 80.62 447 GLY A O 1
ATOM 3537 N N . ALA A 1 448 ? 45.215 3.627 12.051 1.00 82.06 448 ALA A N 1
ATOM 3538 C CA . ALA A 1 448 ? 45.388 2.290 12.616 1.00 82.06 448 ALA A CA 1
ATOM 3539 C C . ALA A 1 448 ? 45.562 2.284 14.143 1.00 82.06 448 ALA A C 1
ATOM 3541 O O . ALA A 1 448 ? 45.218 1.293 14.781 1.00 82.06 448 ALA A O 1
ATOM 3542 N N . ILE A 1 449 ? 46.050 3.376 14.737 1.00 81.69 449 ILE A N 1
ATOM 3543 C CA . ILE A 1 449 ? 46.168 3.509 16.196 1.00 81.69 449 ILE A CA 1
ATOM 3544 C C . ILE A 1 449 ? 44.838 3.977 16.788 1.00 81.69 449 ILE A C 1
ATOM 3546 O O . ILE A 1 449 ? 44.344 3.394 17.750 1.00 81.69 449 ILE A O 1
ATOM 3550 N N . LEU A 1 450 ? 44.204 4.972 16.161 1.00 77.56 450 LEU A N 1
ATOM 3551 C CA . LEU A 1 450 ? 42.908 5.504 16.600 1.00 77.56 450 LEU A CA 1
ATOM 3552 C C . LEU A 1 450 ? 41.782 4.463 16.519 1.00 77.56 450 LEU A C 1
ATOM 3554 O O . LEU A 1 450 ? 40.879 4.458 17.349 1.00 77.56 450 LEU A O 1
ATOM 3558 N N . GLN A 1 451 ? 41.851 3.565 15.536 1.00 78.00 451 GLN A N 1
ATOM 3559 C CA . GLN A 1 451 ? 40.903 2.465 15.347 1.00 78.00 451 GLN A CA 1
ATOM 3560 C C . GLN A 1 451 ? 41.287 1.202 16.145 1.00 78.00 451 GLN A C 1
ATOM 3562 O O . GLN A 1 451 ? 40.578 0.201 16.080 1.00 78.00 451 GLN A O 1
ATOM 3567 N N . GLY A 1 452 ? 42.391 1.235 16.907 1.00 79.56 452 GLY A N 1
ATOM 3568 C CA . GLY A 1 452 ? 42.802 0.156 17.812 1.00 79.56 452 GLY A CA 1
ATOM 3569 C C . GLY A 1 452 ? 43.431 -1.071 17.142 1.00 79.56 452 GLY A C 1
ATOM 3570 O O . GLY A 1 452 ? 43.555 -2.113 17.784 1.00 79.56 452 GLY A O 1
ATOM 3571 N N . PHE A 1 453 ? 43.836 -0.977 15.872 1.00 79.56 453 PHE A N 1
ATOM 3572 C CA . PHE A 1 453 ? 44.572 -2.047 15.186 1.00 79.56 453 PHE A CA 1
ATOM 3573 C C . PHE A 1 453 ? 46.021 -2.150 15.679 1.00 79.56 453 PHE A C 1
ATOM 3575 O O . PHE A 1 453 ? 46.558 -3.253 15.796 1.00 79.56 453 PHE A O 1
ATOM 3582 N N . LEU A 1 454 ? 46.639 -1.010 15.994 1.00 83.31 454 LEU A N 1
ATOM 3583 C CA . LEU A 1 454 ? 47.962 -0.908 16.606 1.00 83.31 454 LEU A CA 1
ATOM 3584 C C . LEU A 1 454 ? 47.845 -0.200 17.958 1.00 83.31 454 LEU A C 1
ATOM 3586 O O . LEU A 1 454 ? 47.259 0.876 18.041 1.00 83.31 454 LEU A O 1
ATOM 3590 N N . SER A 1 455 ? 48.415 -0.778 19.010 1.00 84.88 455 SER A N 1
ATOM 3591 C CA . SER A 1 455 ? 48.464 -0.169 20.341 1.00 84.88 455 SER A CA 1
ATOM 3592 C C . SER A 1 455 ? 49.904 0.094 20.769 1.00 84.88 455 SER A C 1
ATOM 3594 O O . SER A 1 455 ? 50.813 -0.669 20.429 1.00 84.88 455 SER A O 1
ATOM 3596 N N . LEU A 1 456 ? 50.108 1.160 21.543 1.00 80.25 456 LEU A N 1
ATOM 3597 C CA . LEU A 1 456 ? 51.363 1.362 22.259 1.00 80.25 456 LEU A CA 1
ATOM 3598 C C . LEU A 1 456 ? 51.529 0.223 23.287 1.00 80.25 456 LEU A C 1
ATOM 3600 O O . LEU A 1 456 ? 50.525 -0.205 23.868 1.00 80.25 456 LEU A O 1
ATOM 3604 N N . PRO A 1 457 ? 52.739 -0.330 23.464 1.00 71.19 457 PRO A N 1
ATOM 3605 C CA . PRO A 1 457 ? 53.026 -1.169 24.620 1.00 71.19 457 PRO A CA 1
ATOM 3606 C C . PRO A 1 457 ? 52.824 -0.336 25.891 1.00 71.19 457 PRO A C 1
ATOM 3608 O O . PRO A 1 457 ? 53.194 0.837 25.906 1.00 71.19 457 PRO A O 1
ATOM 3611 N N . GLU A 1 458 ? 52.174 -0.923 26.898 1.00 59.28 458 GLU A N 1
ATOM 3612 C CA . GLU A 1 458 ? 52.024 -0.306 28.226 1.00 59.28 458 GLU A CA 1
ATOM 3613 C C . GLU A 1 458 ? 53.372 -0.023 28.892 1.00 59.28 458 GLU A C 1
ATOM 3615 O O . GLU A 1 458 ? 54.309 -0.840 28.701 1.00 59.28 458 GLU A O 1
#

Secondary structure (DSSP, 8-state):
---TTT-------SSSSSSS---TT--EEEE-S----HHHHHHHHHHHTS--EEE-TTS-EEE-----EEEES-HHHHHHHHHHHHHHH-SS---HHHHHHHHHHHS--EEE-SS-EEEPPHHHHHHHHHTT--HHHHHHHHT-GGGB---HHHHHHHHT-HHHHHHHHHSTT-TTHHHHHHHHHHHHHHHHHHHHH-SS---HHHHHHHHHHHHHHHHHHHHHHHHHHHHHTHHHHHHHH-SS--SSHHHHHHTS-HHHHHHHHSS-HHHHHHHHHTTSB-HHHHHHHHHHHHHHHHHHHHHTT--TTTTS--S-------HHHHHHHHHHHHHHH-PPPPPGGGS-S-----HHHHHHTT--PPPP--------------PPP--PPPPPPPPPPP-------TT--TT-EEEETTTEEEEEEEEETTEEEEEETTEEEEEETTHHHHTTSEE---

pLDDT: mean 72.78, std 19.14, range [24.17, 91.88]

Radius of gyration: 33.68 Å; chains: 1; bounding box: 92×80×78 Å

Sequence (458 aa):
MRDPLESKTITLSCGKLTTGVTVKPWTGIFMLRNLSSPETYFQAAFRVQSPWEITTDGGKKEIFKKECYVFDFALDRALKQISDYSCRLNIDEGNPEKKVAEFINFLPVIAYDGSTMRQIDAGEVLDIAMAGTSVTLLAKRWESALLVNVDNDTLSRLMANPAAMDALMKIEGFRSLNEDIQTIINKSEAVKKAKKEGTEKLTPKEKKELSEEEKEYKFKRKQIQEKLIKFATRIPVFMYLTDYRERCLKDVITQLEPGLFKKVTGLDVKDFELLVSLGVFNDSLMNDAVYKFKRYEDASLSYTGIDRHEGENRGGRDTVISDADYNSMFALQQASMEAPIPSADDLPEKPFLDFAEAVRNMDQPKKELKVAEKPAAYGRHLEKPRYTPPVPKPAEPAPQKLVDLSCVVVGGQLRHKAFGMGTVKEIQGGLIVVLFGGTEKKFQFPGAILQGFLSLPE

Foldseek 3Di:
DPDLVPDDDDDDDDPPPLPDDADQSQQEDEPPDQDPALCSVVSSQVSSVDWDWDQDPVRDTDGPHPHHYYHYPCLLRVLLSLLVVLLPPDVPDLFSLVSSQVSCVVVWDWDDPPDDTDTDHSVRSVVSNLPPCDPVNLLVLLLDLVQFDLDLQLLVLCLVDPLLLVQQCLFPPSVCVNVLSVLLNVLVVVLVVCCVVVVDDDDPVNVVVSVVSVVSSVVSSVVVSSSVSVLSSLLLVLCVPWPDQDQFVCCSQPPTPQVSVCVRRSGGSVSVVVSVVSVRGDRSSRSVSSNSSRVVVVVVCVVVVNPVPVPPDDPDPDPPCDPVNVVVVVVVVVVVVPDPDDDPVPDDPDPDDDPVVVVVVPPDDDDDDDDDDDDDDDDDDDDDDDDDDPDPDPDPPDDQPPDDCPQDDQQAWKQAPPQGIWGFHDDPDQKTWTAGPNDIDIDGPPVCDSVPRIDHDD